Protein AF-0000000079732115 (afdb_homodimer)

Secondary structure (DSSP, 8-state):
----------HHHHHHHHHHHHT-HHHHHHHHHHHHHTS--HHHHHHHHT--HHHHHHHHHHHHHTTSEEE--SSSSP-EEE----EEEEETTEEEEE-HHHHHHHHHTTT-HHHHHHHHHHHHHHHHHHHHHHHHHHTTS--HHHHHHHHT--HHHHHHHHHHHHHHHHHH-GGGTT--THHHHHHHHHHHH--/----------HHHHHHHHHHHHT-HHHHHHHHHHHHHTS--HHHHHHHHT--HHHHHHHHHHHHHTTSEEE--SSSSP-EEE----EEEEETTEEEEE-HHHHHHHHHTTT-HHHHHHHHHHHHHHHHHHHHHHHHHHTTS--HHHHHHHHT--HHHHHHHHHHHHHHHHHH-THHHH--THHHHHHHHHHHH--

InterPro domains:
  IPR002831 Transcription regulator TrmB, N-terminal [PF01978] (28-83)
  IPR036388 Winged helix-like DNA-binding domain superfamily [G3DSA:1.10.10.10] (18-97)
  IPR036390 Winged helix DNA-binding domain superfamily [SSF46785] (26-79)
  IPR055860 Domain of unknown function DUF7437 [PF24218] (110-171)

Organism: NCBI:txid1457250

Radius of gyration: 24.88 Å; Cα contacts (8 Å, |Δi|>4): 516; chains: 2; bounding box: 66×74×78 Å

Nearest PDB structures (foldseek):
  6cda-assembly1_A-2  TM=8.695E-01  e=1.220E-01  Staphylococcus aureus
  1u2w-assembly1_B  TM=8.525E-01  e=1.831E-01  Staphylococcus aureus
  3f72-assembly1_B  TM=8.527E-01  e=1.926E-01  Staphylococcus aureus
  2qww-assembly1_B  TM=7.682E-01  e=9.957E-02  Listeria monocytogenes serotype 4b str. F2365
  6cdb-assembly1_A  TM=7.353E-01  e=1.740E-01  Staphylococcus aureus

Solvent-accessible surface area (backbone atoms only — not comparable to full-atom values): 20748 Å² total; per-residue (Å²): 132,78,77,70,61,81,70,78,63,48,30,62,45,49,50,44,39,50,43,51,30,76,74,26,71,67,48,19,37,51,45,40,50,26,53,73,60,63,41,38,35,50,64,56,47,12,64,74,66,73,46,55,54,67,58,41,44,54,53,50,52,50,32,35,76,52,59,50,28,40,74,76,45,93,51,85,78,51,24,28,36,50,48,87,51,56,39,37,31,30,31,83,92,42,69,46,73,47,43,58,46,59,39,38,47,57,40,45,21,77,83,29,68,69,51,34,50,49,34,73,74,50,32,70,54,38,47,52,51,47,46,56,50,17,51,34,33,53,40,68,77,42,52,36,63,58,49,8,62,76,66,70,46,57,48,66,57,32,41,51,50,35,53,56,39,35,53,41,42,36,70,73,36,62,68,54,57,74,56,39,61,51,66,66,57,52,53,55,54,55,59,57,65,75,98,133,80,77,70,60,82,69,78,62,48,29,62,46,48,50,44,38,50,42,50,31,76,75,28,70,68,48,19,36,49,44,39,49,26,53,73,58,61,42,39,34,52,63,57,48,12,64,74,67,72,46,54,52,66,59,41,42,54,52,48,51,50,33,35,76,52,58,50,28,40,73,77,46,93,52,88,77,50,24,30,36,50,50,87,50,56,38,37,31,30,32,84,92,40,70,45,74,46,41,59,46,59,40,39,47,58,39,44,22,78,81,31,66,69,50,34,51,49,34,72,75,47,32,71,53,38,48,52,51,46,46,54,50,16,53,35,34,54,42,68,76,41,50,34,63,58,48,9,60,74,66,70,47,55,48,66,58,31,41,51,50,35,55,57,39,36,53,40,43,36,70,76,36,61,69,55,56,72,56,40,62,51,64,65,57,53,54,55,54,55,61,57,63,75,96

Structure (mmCIF, N/CA/C/O backbone):
data_AF-0000000079732115-model_v1
#
loop_
_entity.id
_entity.type
_entity.pdbx_description
1 polymer 'DeoR family transcriptional regulator'
#
loop_
_atom_site.group_PDB
_atom_site.id
_atom_site.type_symbol
_atom_site.label_atom_id
_atom_site.label_alt_id
_atom_site.label_comp_id
_atom_site.label_asym_id
_atom_site.label_entity_id
_atom_site.label_seq_id
_atom_site.pdbx_PDB_ins_code
_atom_site.Cartn_x
_atom_site.Cartn_y
_atom_site.Cartn_z
_atom_site.occupancy
_atom_site.B_iso_or_equiv
_atom_site.auth_seq_id
_atom_site.auth_comp_id
_atom_site.auth_asym_id
_atom_site.auth_atom_id
_atom_site.pdbx_PDB_model_num
ATOM 1 N N . MET A 1 1 ? 34.438 -0.664 -3.229 1 20.03 1 MET A N 1
ATOM 2 C CA . MET A 1 1 ? 33.25 -1.383 -3.668 1 20.03 1 MET A CA 1
ATOM 3 C C . MET A 1 1 ? 32.094 -1.214 -2.664 1 20.03 1 MET A C 1
ATOM 5 O O . MET A 1 1 ? 32.188 -1.696 -1.533 1 20.03 1 MET A O 1
ATOM 9 N N . SER A 1 2 ? 31.562 -0.05 -2.473 1 24.62 2 SER A N 1
ATOM 10 C CA . SER A 1 2 ? 30.781 0.61 -1.434 1 24.62 2 SER A CA 1
ATOM 11 C C . SER A 1 2 ? 29.531 -0.202 -1.08 1 24.62 2 SER A C 1
ATOM 13 O O . SER A 1 2 ? 28.828 -0.673 -1.968 1 24.62 2 SER A O 1
ATOM 15 N N . ASP A 1 3 ? 29.641 -1.156 -0.103 1 26.61 3 ASP A N 1
ATOM 16 C CA . ASP A 1 3 ? 28.625 -1.979 0.543 1 26.61 3 ASP A CA 1
ATOM 17 C C . ASP A 1 3 ? 27.266 -1.271 0.552 1 26.61 3 ASP A C 1
ATOM 19 O O . ASP A 1 3 ? 27.078 -0.304 1.291 1 26.61 3 ASP A O 1
ATOM 23 N N . ILE A 1 4 ? 26.875 -0.851 -0.524 1 32.91 4 ILE A N 1
ATOM 24 C CA . ILE A 1 4 ? 25.547 -0.268 -0.583 1 32.91 4 ILE A CA 1
ATOM 25 C C . ILE A 1 4 ? 24.578 -1.082 0.287 1 32.91 4 ILE A C 1
ATOM 27 O O . ILE A 1 4 ? 24.281 -2.238 -0.022 1 32.91 4 ILE A O 1
ATOM 31 N N . ALA A 1 5 ? 24.812 -1.191 1.52 1 34.97 5 ALA A N 1
ATOM 32 C CA . ALA A 1 5 ? 23.938 -1.761 2.535 1 34.97 5 ALA A CA 1
ATOM 33 C C . ALA A 1 5 ? 22.484 -1.829 2.035 1 34.97 5 ALA A C 1
ATOM 35 O O . ALA A 1 5 ? 22 -0.89 1.403 1 34.97 5 ALA A O 1
ATOM 36 N N . ALA A 1 6 ? 22.031 -2.898 1.542 1 38.69 6 ALA A N 1
ATOM 37 C CA . ALA A 1 6 ? 20.625 -3.139 1.283 1 38.69 6 ALA A CA 1
ATOM 38 C C . ALA A 1 6 ? 19.75 -2.178 2.084 1 38.69 6 ALA A C 1
ATOM 40 O O . ALA A 1 6 ? 19.656 -2.281 3.311 1 38.69 6 ALA A O 1
ATOM 41 N N . ARG A 1 7 ? 19.953 -0.835 1.942 1 45.97 7 ARG A N 1
ATOM 42 C CA . ARG A 1 7 ? 19.203 0.283 2.5 1 45.97 7 ARG A CA 1
ATOM 43 C C . ARG A 1 7 ? 17.766 -0.122 2.807 1 45.97 7 ARG A C 1
ATOM 45 O O . ARG A 1 7 ? 16.984 -0.431 1.895 1 45.97 7 ARG A O 1
ATOM 52 N N . ARG A 1 8 ? 17.594 -0.866 3.951 1 60.78 8 ARG A N 1
ATOM 53 C CA . ARG A 1 8 ? 16.328 -1.287 4.531 1 60.78 8 ARG A CA 1
ATOM 54 C C . ARG A 1 8 ? 15.227 -0.268 4.242 1 60.78 8 ARG A C 1
ATOM 56 O O . ARG A 1 8 ? 15.328 0.896 4.633 1 60.78 8 ARG A O 1
ATOM 63 N N . SER A 1 9 ? 14.602 -0.502 3.102 1 85.38 9 SER A N 1
ATOM 64 C CA . SER A 1 9 ? 13.539 0.339 2.559 1 85.38 9 SER A CA 1
ATOM 65 C C . SER A 1 9 ? 12.445 0.58 3.592 1 85.38 9 SER A C 1
ATOM 67 O O . SER A 1 9 ? 12.133 -0.304 4.395 1 85.38 9 SER A O 1
ATOM 69 N N . HIS A 1 10 ? 12.25 1.808 3.834 1 95.69 10 HIS A N 1
ATOM 70 C CA . HIS A 1 10 ? 11.133 2.172 4.695 1 95.69 10 HIS A CA 1
ATOM 71 C C . HIS A 1 10 ? 9.883 1.374 4.344 1 95.69 10 HIS A C 1
ATOM 73 O O . HIS A 1 10 ? 9.602 1.141 3.166 1 95.69 10 HIS A O 1
ATOM 79 N N . PRO A 1 11 ? 9.156 0.911 5.383 1 98.31 11 PRO A N 1
ATOM 80 C CA . PRO A 1 11 ? 7.953 0.122 5.098 1 98.31 11 PRO A CA 1
ATOM 81 C C . PRO A 1 11 ? 7.02 0.808 4.102 1 98.31 11 PRO A C 1
ATOM 83 O O . PRO A 1 11 ? 6.383 0.138 3.285 1 98.31 11 PRO A O 1
ATOM 86 N N . LEU A 1 12 ? 6.938 2.086 4.16 1 98.69 12 LEU A N 1
ATOM 87 C CA . LEU A 1 12 ? 6.09 2.822 3.23 1 98.69 12 LEU A CA 1
ATOM 88 C C . LEU A 1 12 ? 6.555 2.623 1.792 1 98.69 12 LEU A C 1
ATOM 90 O O . LEU A 1 12 ? 5.73 2.492 0.882 1 98.69 12 LEU A O 1
ATOM 94 N N . ASP A 1 13 ? 7.844 2.611 1.607 1 98.12 13 ASP A N 1
ATOM 95 C CA . ASP A 1 13 ? 8.383 2.381 0.27 1 98.12 13 ASP A CA 1
ATOM 96 C C . ASP A 1 13 ? 8.023 0.983 -0.231 1 98.12 13 ASP A C 1
ATOM 98 O O . ASP A 1 13 ? 7.656 0.811 -1.396 1 98.12 13 ASP A O 1
ATOM 102 N N . ALA A 1 14 ? 8.172 0.066 0.66 1 98.25 14 ALA A N 1
ATOM 103 C CA . ALA A 1 14 ? 7.805 -1.304 0.306 1 98.25 14 ALA A CA 1
ATOM 104 C C . ALA A 1 14 ? 6.32 -1.401 -0.048 1 98.25 14 ALA A C 1
ATOM 106 O O . ALA A 1 14 ? 5.953 -2.047 -1.033 1 98.25 14 ALA A O 1
ATOM 107 N N . MET A 1 15 ? 5.512 -0.774 0.745 1 98.88 15 MET A N 1
ATOM 108 C CA . MET A 1 15 ? 4.07 -0.792 0.508 1 98.88 15 MET A CA 1
ATOM 109 C C . MET A 1 15 ? 3.736 -0.198 -0.856 1 98.88 15 MET A C 1
ATOM 111 O O . MET A 1 15 ? 2.941 -0.766 -1.608 1 98.88 15 MET A O 1
ATOM 115 N N . LEU A 1 16 ? 4.348 0.915 -1.142 1 98.75 16 LEU A N 1
ATOM 116 C CA . LEU A 1 16 ? 4.059 1.592 -2.4 1 98.75 16 LEU A CA 1
ATOM 117 C C . LEU A 1 16 ? 4.547 0.766 -3.586 1 98.75 16 LEU A C 1
ATOM 119 O O . LEU A 1 16 ? 3.865 0.672 -4.609 1 98.75 16 LEU A O 1
ATOM 123 N N . ALA A 1 17 ? 5.691 0.174 -3.451 1 98.62 17 ALA A N 1
ATOM 124 C CA . ALA A 1 17 ? 6.242 -0.656 -4.52 1 98.62 17 ALA A CA 1
ATOM 125 C C . ALA A 1 17 ? 5.367 -1.88 -4.77 1 98.62 17 ALA A C 1
ATOM 127 O O . ALA A 1 17 ? 5.066 -2.209 -5.922 1 98.62 17 ALA A O 1
ATOM 128 N N . ILE A 1 18 ? 4.973 -2.479 -3.742 1 98.88 18 ILE A N 1
ATOM 129 C CA . ILE A 1 18 ? 4.148 -3.676 -3.846 1 98.88 18 ILE A CA 1
ATOM 130 C C . ILE A 1 18 ? 2.787 -3.314 -4.441 1 98.88 18 ILE A C 1
ATOM 132 O O . ILE A 1 18 ? 2.268 -4.035 -5.297 1 98.88 18 ILE A O 1
ATOM 136 N N . SER A 1 19 ? 2.219 -2.207 -4 1 98.88 19 SER A N 1
ATOM 137 C CA . SER A 1 19 ? 0.95 -1.749 -4.559 1 98.88 19 SER A CA 1
ATOM 138 C C . SER A 1 19 ? 1.062 -1.5 -6.059 1 98.88 19 SER A C 1
ATOM 140 O O . SER A 1 19 ? 0.133 -1.793 -6.812 1 98.88 19 SER A O 1
ATOM 142 N N . ASP A 1 20 ? 2.191 -0.952 -6.395 1 98.56 20 ASP A N 1
ATOM 143 C CA . ASP A 1 20 ? 2.463 -0.683 -7.805 1 98.56 20 ASP A CA 1
ATOM 144 C C . ASP A 1 20 ? 2.465 -1.974 -8.617 1 98.56 20 ASP A C 1
ATOM 146 O O . ASP A 1 20 ? 1.876 -2.031 -9.703 1 98.56 20 ASP A O 1
ATOM 150 N N . VAL A 1 21 ? 3.039 -2.99 -8.094 1 98.88 21 VAL A N 1
ATOM 151 C CA . VAL A 1 21 ? 3.109 -4.277 -8.781 1 98.88 21 VAL A CA 1
ATOM 152 C C . VAL A 1 21 ? 1.721 -4.91 -8.836 1 98.88 21 VAL A C 1
ATOM 154 O O . VAL A 1 21 ? 1.269 -5.336 -9.898 1 98.88 21 VAL A O 1
ATOM 157 N N . VAL A 1 22 ? 0.973 -4.863 -7.738 1 98.88 22 VAL A N 1
ATOM 158 C CA . VAL A 1 22 ? -0.319 -5.531 -7.613 1 98.88 22 VAL A CA 1
ATOM 159 C C . VAL A 1 22 ? -1.309 -4.93 -8.609 1 98.88 22 VAL A C 1
ATOM 161 O O . VAL A 1 22 ? -2.156 -5.641 -9.156 1 98.88 22 VAL A O 1
ATOM 164 N N . THR A 1 23 ? -1.107 -3.641 -8.906 1 98.31 23 THR A N 1
ATOM 165 C CA . THR A 1 23 ? -2.107 -2.943 -9.703 1 98.31 23 THR A CA 1
ATOM 166 C C . THR A 1 23 ? -1.662 -2.848 -11.164 1 98.31 23 THR A C 1
ATOM 168 O O . THR A 1 23 ? -2.326 -2.203 -11.977 1 98.31 23 THR A O 1
ATOM 171 N N . ASN A 1 24 ? -0.497 -3.414 -11.477 1 98.62 24 ASN A N 1
ATOM 172 C CA . ASN A 1 24 ? 0.031 -3.365 -12.836 1 98.62 24 ASN A CA 1
ATOM 173 C C . ASN A 1 24 ? 0.341 -4.762 -13.375 1 98.62 24 ASN A C 1
ATOM 175 O O . ASN A 1 24 ? 1.339 -5.371 -12.984 1 98.62 24 ASN A O 1
ATOM 179 N N . GLN A 1 25 ? -0.375 -5.207 -14.375 1 97.75 25 GLN A N 1
ATOM 180 C CA . GLN A 1 25 ? -0.285 -6.562 -14.914 1 97.75 25 GLN A CA 1
ATOM 181 C C . GLN A 1 25 ? 1.094 -6.832 -15.508 1 97.75 25 GLN A C 1
ATOM 183 O O . GLN A 1 25 ? 1.617 -7.941 -15.406 1 97.75 25 GLN A O 1
ATOM 188 N N . ARG A 1 26 ? 1.618 -5.797 -16.078 1 98.38 26 ARG A N 1
ATOM 189 C CA . ARG A 1 26 ? 2.939 -5.969 -16.672 1 98.38 26 ARG A CA 1
ATOM 190 C C . ARG A 1 26 ? 3.986 -6.266 -15.602 1 98.38 26 ARG A C 1
ATOM 192 O O . ARG A 1 26 ? 4.824 -7.156 -15.781 1 98.38 26 ARG A O 1
ATOM 199 N N . TYR A 1 27 ? 3.861 -5.566 -14.484 1 98.88 27 TYR A N 1
ATOM 200 C CA . TYR A 1 27 ? 4.844 -5.738 -13.422 1 98.88 27 TYR A CA 1
ATOM 201 C C . TYR A 1 27 ? 4.688 -7.102 -12.75 1 98.88 27 TYR A C 1
ATOM 203 O O . TYR A 1 27 ? 5.68 -7.766 -12.445 1 98.88 27 TYR A O 1
ATOM 211 N N . VAL A 1 28 ? 3.453 -7.539 -12.5 1 98.62 28 VAL A N 1
ATOM 212 C CA . VAL A 1 28 ? 3.232 -8.828 -11.859 1 98.62 28 VAL A CA 1
ATOM 213 C C . VAL A 1 28 ? 3.777 -9.945 -12.75 1 98.62 28 VAL A C 1
ATOM 215 O O . VAL A 1 28 ? 4.391 -10.898 -12.25 1 98.62 28 VAL A O 1
ATOM 218 N N . ARG A 1 29 ? 3.629 -9.812 -14.039 1 98.62 29 ARG A N 1
ATOM 219 C CA . ARG A 1 29 ? 4.105 -10.828 -14.977 1 98.62 29 ARG A CA 1
ATOM 220 C C . ARG A 1 29 ? 5.629 -10.906 -14.969 1 98.62 29 ARG A C 1
ATOM 222 O O . ARG A 1 29 ? 6.203 -11.992 -14.961 1 98.62 29 ARG A O 1
ATOM 229 N N . ILE A 1 30 ? 6.203 -9.742 -15.031 1 98.94 30 ILE A N 1
ATOM 230 C CA . ILE A 1 30 ? 7.664 -9.703 -15.023 1 98.94 30 ILE A CA 1
ATOM 231 C C . ILE A 1 30 ? 8.188 -10.344 -13.734 1 98.94 30 ILE A C 1
ATOM 233 O O . ILE A 1 30 ? 9.094 -11.18 -13.781 1 98.94 30 ILE A O 1
ATOM 237 N N . TYR A 1 31 ? 7.637 -9.969 -12.633 1 98.88 31 TYR A N 1
ATOM 238 C CA . TYR A 1 31 ? 8.078 -10.539 -11.359 1 98.88 31 TYR A CA 1
ATOM 239 C C . TYR A 1 31 ? 7.973 -12.055 -11.375 1 98.88 31 TYR A C 1
ATOM 241 O O . TYR A 1 31 ? 8.922 -12.758 -11.008 1 98.88 31 TYR A O 1
ATOM 249 N N . ALA A 1 32 ? 6.793 -12.531 -11.766 1 98.75 32 ALA A N 1
ATOM 250 C CA . ALA A 1 32 ? 6.539 -13.977 -11.773 1 98.75 32 ALA A CA 1
ATOM 251 C C . ALA A 1 32 ? 7.516 -14.695 -12.695 1 98.75 32 ALA A C 1
ATOM 253 O O . ALA A 1 32 ? 8.008 -15.781 -12.359 1 98.75 32 ALA A O 1
ATOM 254 N N . ARG A 1 33 ? 7.82 -14.094 -13.867 1 98.62 33 ARG A N 1
ATOM 255 C CA . ARG A 1 33 ? 8.727 -14.734 -14.812 1 98.62 33 ARG A CA 1
ATOM 256 C C . ARG A 1 33 ? 10.156 -14.75 -14.281 1 98.62 33 ARG A C 1
ATOM 258 O O . ARG A 1 33 ? 10.875 -15.734 -14.445 1 98.62 33 ARG A O 1
ATOM 265 N N . VAL A 1 34 ? 10.523 -13.617 -13.688 1 98.88 34 VAL A N 1
ATOM 266 C CA . VAL A 1 34 ? 11.859 -13.555 -13.094 1 98.88 34 VAL A CA 1
ATOM 267 C C . VAL A 1 34 ? 11.992 -14.625 -12.008 1 98.88 34 VAL A C 1
ATOM 269 O O . VAL A 1 34 ? 13.023 -15.297 -11.914 1 98.88 34 VAL A O 1
ATOM 272 N N . LEU A 1 35 ? 10.953 -14.734 -11.188 1 98.31 35 LEU A N 1
ATOM 273 C CA . LEU A 1 35 ? 10.953 -15.742 -10.133 1 98.31 35 LEU A CA 1
ATOM 274 C C . LEU A 1 35 ? 11.102 -17.141 -10.719 1 98.31 35 LEU A C 1
ATOM 276 O O . LEU A 1 35 ? 11.875 -17.953 -10.211 1 98.31 35 LEU A O 1
ATOM 280 N N . ALA A 1 36 ? 10.461 -17.438 -11.758 1 97.5 36 ALA A N 1
ATOM 281 C CA . ALA A 1 36 ? 10.43 -18.766 -12.375 1 97.5 36 ALA A CA 1
ATOM 282 C C . ALA A 1 36 ? 11.75 -19.078 -13.07 1 97.5 36 ALA A C 1
ATOM 284 O O . ALA A 1 36 ? 12.227 -20.219 -13.023 1 97.5 36 ALA A O 1
ATOM 285 N N . LEU A 1 37 ? 12.344 -18.062 -13.758 1 97.88 37 LEU A N 1
ATOM 286 C CA . LEU A 1 37 ? 13.516 -18.297 -14.594 1 97.88 37 LEU A CA 1
ATOM 287 C C . LEU A 1 37 ? 14.797 -18.203 -13.766 1 97.88 37 LEU A C 1
ATOM 289 O O . LEU A 1 37 ? 15.859 -18.641 -14.211 1 97.88 37 LEU A O 1
ATOM 293 N N . ASP A 1 38 ? 14.688 -17.719 -12.656 1 97.56 38 ASP A N 1
ATOM 294 C CA . ASP A 1 38 ? 15.828 -17.594 -11.75 1 97.56 38 ASP A CA 1
ATOM 295 C C . ASP A 1 38 ? 16.953 -16.812 -12.398 1 97.56 38 ASP A C 1
ATOM 297 O O . ASP A 1 38 ? 17.953 -17.391 -12.844 1 97.56 38 ASP A O 1
ATOM 301 N N . THR A 1 39 ? 16.938 -15.547 -12.391 1 98.19 39 THR A N 1
ATOM 302 C CA . THR A 1 39 ? 17.922 -14.547 -12.773 1 98.19 39 THR A CA 1
ATOM 303 C C . THR A 1 39 ? 18 -14.414 -14.289 1 98.19 39 THR A C 1
ATOM 305 O O . THR A 1 39 ? 19.078 -14.523 -14.875 1 98.19 39 THR A O 1
ATOM 308 N N . PRO A 1 40 ? 16.922 -14.164 -14.93 1 98.75 40 PRO A N 1
ATOM 309 C CA . PRO A 1 40 ? 16.906 -13.953 -16.375 1 98.75 40 PRO A CA 1
ATOM 310 C C . PRO A 1 40 ? 17.516 -12.609 -16.781 1 98.75 40 PRO A C 1
ATOM 312 O O . PRO A 1 40 ? 17.672 -11.719 -15.93 1 98.75 40 PRO A O 1
ATOM 315 N N . THR A 1 41 ? 17.875 -12.531 -18.031 1 98.75 41 THR A N 1
ATOM 316 C CA . THR A 1 41 ? 18.25 -11.258 -18.625 1 98.75 41 THR A CA 1
ATOM 317 C C . THR A 1 41 ? 17.031 -10.547 -19.203 1 98.75 41 THR A C 1
ATOM 319 O O . THR A 1 41 ? 15.938 -11.117 -19.25 1 98.75 41 THR A O 1
ATOM 322 N N . VAL A 1 42 ? 17.234 -9.328 -19.609 1 98.69 42 VAL A N 1
ATOM 323 C CA . VAL A 1 42 ? 16.172 -8.555 -20.25 1 98.69 42 VAL A CA 1
ATOM 324 C C . VAL A 1 42 ? 15.758 -9.234 -21.547 1 98.69 42 VAL A C 1
ATOM 326 O O . VAL A 1 42 ? 14.57 -9.289 -21.875 1 98.69 42 VAL A O 1
ATOM 329 N N . GLU A 1 43 ? 16.719 -9.773 -22.234 1 98.5 43 GLU A N 1
ATOM 330 C CA . GLU A 1 43 ? 16.438 -10.43 -23.516 1 98.5 43 GLU A CA 1
ATOM 331 C C . GLU A 1 43 ? 15.57 -11.672 -23.312 1 98.5 43 GLU A C 1
ATOM 333 O O . GLU A 1 43 ? 14.609 -11.898 -24.062 1 98.5 43 GLU A O 1
ATOM 338 N N . GLU A 1 44 ? 15.922 -12.438 -22.375 1 98.69 44 GLU A N 1
ATOM 339 C CA . GLU A 1 44 ? 15.156 -13.648 -22.078 1 98.69 44 GLU A CA 1
ATOM 340 C C . GLU A 1 44 ? 13.727 -13.305 -21.672 1 98.69 44 GLU A C 1
ATOM 342 O O . GLU A 1 44 ? 12.781 -13.969 -22.094 1 98.69 44 GLU A O 1
ATOM 347 N N . LEU A 1 45 ? 13.586 -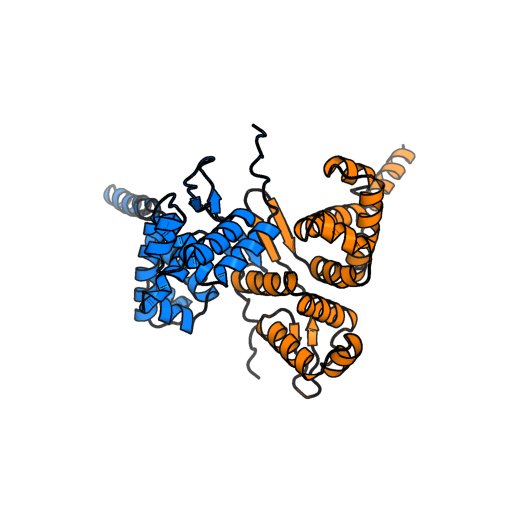12.234 -20.875 1 98.81 45 LEU A N 1
ATOM 348 C CA . LEU A 1 45 ? 12.266 -11.797 -20.453 1 98.81 45 LEU A CA 1
ATOM 349 C C . LEU A 1 45 ? 11.453 -11.297 -21.641 1 98.81 45 LEU A C 1
ATOM 351 O O . LEU A 1 45 ? 10.258 -11.57 -21.75 1 98.81 45 LEU A O 1
ATOM 355 N N . SER A 1 46 ? 12.141 -10.555 -22.5 1 98.81 46 SER A N 1
ATOM 356 C CA . SER A 1 46 ? 11.492 -10.039 -23.703 1 98.81 46 SER A CA 1
ATOM 357 C C . SER A 1 46 ? 10.914 -11.18 -24.547 1 98.81 46 SER A C 1
ATOM 359 O O . SER A 1 46 ? 9.773 -11.102 -25 1 98.81 46 SER A O 1
ATOM 361 N N . GLU A 1 47 ? 11.656 -12.18 -24.734 1 98.31 47 GLU A N 1
ATOM 362 C CA . GLU A 1 47 ? 11.227 -13.336 -25.5 1 98.31 47 GLU A CA 1
ATOM 363 C C . GLU A 1 47 ? 10.078 -14.07 -24.812 1 98.31 47 GLU A C 1
ATOM 365 O O . GLU A 1 47 ? 9.078 -14.406 -25.438 1 98.31 47 GLU A O 1
ATOM 370 N N . GLU A 1 48 ? 10.227 -14.258 -23.484 1 97.19 48 GLU A N 1
ATOM 371 C CA . GLU A 1 48 ? 9.258 -15.023 -22.703 1 97.19 48 GLU A CA 1
ATOM 372 C C . GLU A 1 48 ? 7.914 -14.297 -22.625 1 97.19 48 GLU A C 1
ATOM 374 O O . GLU A 1 48 ? 6.859 -14.938 -22.594 1 97.19 48 GLU A O 1
ATOM 379 N N . LEU A 1 49 ? 7.91 -12.977 -22.562 1 98.12 49 LEU A N 1
ATOM 380 C CA . LEU A 1 49 ? 6.695 -12.188 -22.359 1 98.12 49 LEU A CA 1
ATOM 381 C C . LEU A 1 49 ? 6.203 -11.594 -23.672 1 98.12 49 LEU A C 1
ATOM 383 O O . LEU A 1 49 ? 5.199 -10.875 -23.688 1 98.12 49 LEU A O 1
ATOM 387 N N . ASP A 1 50 ? 6.91 -11.906 -24.766 1 97 50 ASP A N 1
ATOM 388 C CA . ASP A 1 50 ? 6.559 -11.414 -26.094 1 97 50 ASP A CA 1
ATOM 389 C C . ASP A 1 50 ? 6.355 -9.898 -26.078 1 97 50 ASP A C 1
ATOM 391 O O . ASP A 1 50 ? 5.297 -9.406 -26.469 1 97 50 ASP A O 1
ATOM 395 N N . SER A 1 51 ? 7.277 -9.188 -25.5 1 97.94 51 SER A N 1
ATOM 396 C CA . SER A 1 51 ? 7.324 -7.734 -25.406 1 97.94 51 SER A CA 1
ATOM 397 C C . SER A 1 51 ? 8.664 -7.188 -25.875 1 97.94 51 SER A C 1
ATOM 399 O O . SER A 1 51 ? 9.656 -7.922 -25.938 1 97.94 51 SER A O 1
ATOM 401 N N . SER A 1 52 ? 8.758 -5.965 -26.328 1 98.38 52 SER A N 1
ATOM 402 C CA . SER A 1 52 ? 10 -5.371 -26.812 1 98.38 52 SER A CA 1
ATOM 403 C C . SER A 1 52 ? 11.047 -5.309 -25.719 1 98.38 52 SER A C 1
ATOM 405 O O . SER A 1 52 ? 10.719 -5.117 -24.547 1 98.38 52 SER A O 1
ATOM 407 N N . THR A 1 53 ? 12.242 -5.445 -26.094 1 98.38 53 THR A N 1
ATOM 408 C CA . THR A 1 53 ? 13.359 -5.352 -25.156 1 98.38 53 THR A CA 1
ATOM 409 C C . THR A 1 53 ? 13.367 -3.996 -24.453 1 98.38 53 THR A C 1
ATOM 411 O O . THR A 1 53 ? 13.688 -3.908 -23.266 1 98.38 53 THR A O 1
ATOM 414 N N . THR A 1 54 ? 12.961 -2.996 -25.172 1 98.56 54 THR A N 1
ATOM 415 C CA . THR A 1 54 ? 12.922 -1.649 -24.609 1 98.56 54 THR A CA 1
ATOM 416 C C . THR A 1 54 ? 11.898 -1.56 -23.484 1 98.56 54 THR A C 1
ATOM 418 O O . THR A 1 54 ? 12.195 -1.026 -22.406 1 98.56 54 THR A O 1
ATOM 421 N N . THR A 1 55 ? 10.664 -2.078 -23.719 1 98.44 55 THR A N 1
ATOM 422 C CA . THR A 1 55 ? 9.602 -2.074 -22.719 1 98.44 55 THR A CA 1
ATOM 423 C C . THR A 1 55 ? 10.023 -2.863 -21.484 1 98.44 55 THR A C 1
ATOM 425 O O . THR A 1 55 ? 9.859 -2.393 -20.359 1 98.44 55 THR A O 1
ATOM 428 N N . ILE A 1 56 ? 10.562 -4.039 -21.766 1 98.88 56 ILE A N 1
ATOM 429 C CA . ILE A 1 56 ? 11 -4.895 -20.672 1 98.88 56 ILE A CA 1
ATOM 430 C C . ILE A 1 56 ? 12.109 -4.199 -19.891 1 98.88 56 ILE A C 1
ATOM 432 O O . ILE A 1 56 ? 12.148 -4.258 -18.656 1 98.88 56 ILE A O 1
ATOM 436 N N . TYR A 1 57 ? 13.008 -3.561 -20.562 1 98.75 57 TYR A N 1
ATOM 437 C CA . TYR A 1 57 ? 14.109 -2.857 -19.906 1 98.75 57 TYR A CA 1
ATOM 438 C C . TYR A 1 57 ? 13.578 -1.772 -18.969 1 98.75 57 TYR A C 1
ATOM 440 O O . TYR A 1 57 ? 14.031 -1.657 -17.828 1 98.75 57 TYR A O 1
ATOM 448 N N . GLU A 1 58 ? 12.648 -1.025 -19.453 1 98.81 58 GLU A N 1
ATOM 449 C CA . GLU A 1 58 ? 12.078 0.056 -18.656 1 98.81 58 GLU A CA 1
ATOM 450 C C . GLU A 1 58 ? 11.352 -0.487 -17.422 1 98.81 58 GLU A C 1
ATOM 452 O O . GLU A 1 58 ? 11.492 0.056 -16.328 1 98.81 58 GLU A O 1
ATOM 457 N N . ASP A 1 59 ? 10.547 -1.531 -17.625 1 98.88 59 ASP A N 1
ATOM 458 C CA . ASP A 1 59 ? 9.805 -2.125 -16.516 1 98.88 59 ASP A CA 1
ATOM 459 C C . ASP A 1 59 ? 10.758 -2.73 -15.484 1 98.88 59 ASP A C 1
ATOM 461 O O . ASP A 1 59 ? 10.562 -2.559 -14.281 1 98.88 59 ASP A O 1
ATOM 465 N N . VAL A 1 60 ? 11.758 -3.418 -15.992 1 98.88 60 VAL A N 1
ATOM 466 C CA . VAL A 1 60 ? 12.734 -4.039 -15.102 1 98.88 60 VAL A CA 1
ATOM 467 C C . VAL A 1 60 ? 13.484 -2.961 -14.32 1 98.88 60 VAL A C 1
ATOM 469 O O . VAL A 1 60 ? 13.703 -3.1 -13.117 1 98.88 60 VAL A O 1
ATOM 472 N N . LYS A 1 61 ? 13.922 -1.928 -14.992 1 98.69 61 LYS A N 1
ATOM 473 C CA . LYS A 1 61 ? 14.586 -0.808 -14.336 1 98.69 61 LYS A CA 1
ATOM 474 C C . LYS A 1 61 ? 13.719 -0.242 -13.211 1 98.69 61 LYS A C 1
ATOM 476 O O . LYS A 1 61 ? 14.211 -0.01 -12.102 1 98.69 61 LYS A O 1
ATOM 481 N N . HIS A 1 62 ? 12.461 -0.062 -13.492 1 98.69 62 HIS A N 1
ATOM 482 C CA . HIS A 1 62 ? 11.523 0.445 -12.492 1 98.69 62 HIS A CA 1
ATOM 483 C C . HIS A 1 62 ? 11.43 -0.494 -11.297 1 98.69 62 HIS A C 1
ATOM 485 O O . HIS A 1 62 ? 11.445 -0.045 -10.148 1 98.69 62 HIS A O 1
ATOM 491 N N . LEU A 1 63 ? 11.312 -1.794 -11.555 1 98.88 63 LEU A N 1
ATOM 492 C CA . LEU A 1 63 ? 11.148 -2.793 -10.508 1 98.88 63 LEU A CA 1
ATOM 493 C C . LEU A 1 63 ? 12.43 -2.922 -9.68 1 98.88 63 LEU A C 1
ATOM 495 O O . LEU A 1 63 ? 12.375 -3.213 -8.484 1 98.88 63 LEU A O 1
ATOM 499 N N . VAL A 1 64 ? 13.578 -2.656 -10.297 1 98.56 64 VAL A N 1
ATOM 500 C CA . VAL A 1 64 ? 14.844 -2.648 -9.562 1 98.56 64 VAL A CA 1
ATOM 501 C C . VAL A 1 64 ? 14.914 -1.415 -8.672 1 98.56 64 VAL A C 1
ATOM 503 O O . VAL A 1 64 ? 15.25 -1.519 -7.488 1 98.56 64 VAL A O 1
ATOM 506 N N . GLU A 1 65 ? 14.562 -0.262 -9.258 1 97.62 65 GLU A N 1
ATOM 507 C CA . GLU A 1 65 ? 14.609 0.989 -8.508 1 97.62 65 GLU A CA 1
ATOM 508 C C . GLU A 1 65 ? 13.656 0.958 -7.316 1 97.62 65 GLU A C 1
ATOM 510 O O . GLU A 1 65 ? 13.93 1.559 -6.273 1 97.62 65 GLU A O 1
ATOM 515 N N . SER A 1 66 ? 12.586 0.17 -7.453 1 97.12 66 SER A N 1
ATOM 516 C CA . SER A 1 66 ? 11.594 0.108 -6.383 1 97.12 66 SER A CA 1
ATOM 517 C C . SER A 1 66 ? 11.906 -1.016 -5.402 1 97.12 66 SER A C 1
ATOM 519 O O . SER A 1 66 ? 11.203 -1.191 -4.406 1 97.12 66 SER A O 1
ATOM 521 N N . GLY A 1 67 ? 12.852 -1.82 -5.668 1 97.06 67 GLY A N 1
ATOM 522 C CA . GLY A 1 67 ? 13.305 -2.848 -4.742 1 97.06 67 GLY A CA 1
ATOM 523 C C . GLY A 1 67 ? 12.562 -4.164 -4.906 1 97.06 67 GLY A C 1
ATOM 524 O O . GLY A 1 67 ? 12.664 -5.043 -4.051 1 97.06 67 GLY A O 1
ATOM 525 N N . ILE A 1 68 ? 11.82 -4.34 -5.945 1 98.69 68 ILE A N 1
ATOM 526 C CA . ILE A 1 68 ? 11.039 -5.543 -6.215 1 98.69 68 ILE A CA 1
ATOM 527 C C . ILE A 1 68 ? 11.922 -6.59 -6.887 1 98.69 68 ILE A C 1
ATOM 529 O O . ILE A 1 68 ? 11.766 -7.789 -6.66 1 98.69 68 ILE A O 1
ATOM 533 N N . LEU A 1 69 ? 12.773 -6.098 -7.738 1 98.81 69 LEU A N 1
ATOM 534 C CA . LEU A 1 69 ? 13.82 -6.914 -8.344 1 98.81 69 LEU A CA 1
ATOM 535 C C . LEU A 1 69 ? 15.203 -6.414 -7.941 1 98.81 69 LEU A C 1
ATOM 537 O O . LEU A 1 69 ? 15.344 -5.289 -7.457 1 98.81 69 LEU A O 1
ATOM 541 N N . ALA A 1 70 ? 16.203 -7.23 -8.07 1 98.44 70 ALA A N 1
ATOM 542 C CA . ALA A 1 70 ? 17.609 -6.859 -7.84 1 98.44 70 ALA A CA 1
ATOM 543 C C . ALA A 1 70 ? 18.484 -7.309 -8.992 1 98.44 70 ALA A C 1
ATOM 545 O O . ALA A 1 70 ? 18.312 -8.414 -9.523 1 98.44 70 ALA A O 1
ATOM 546 N N . ARG A 1 71 ? 19.312 -6.434 -9.422 1 98.44 71 ARG A N 1
ATOM 547 C CA . ARG A 1 71 ? 20.344 -6.828 -10.375 1 98.44 71 ARG A CA 1
ATOM 548 C C . ARG A 1 71 ? 21.438 -7.633 -9.688 1 98.44 71 ARG A C 1
ATOM 550 O O . ARG A 1 71 ? 22.016 -7.18 -8.695 1 98.44 71 ARG A O 1
ATOM 557 N N . VAL A 1 72 ? 21.812 -8.711 -10.18 1 97.88 72 VAL A N 1
ATOM 558 C CA . VAL A 1 72 ? 22.719 -9.578 -9.438 1 97.88 72 VAL A CA 1
ATOM 559 C C . VAL A 1 72 ? 24.062 -9.648 -10.148 1 97.88 72 VAL A C 1
ATOM 561 O O . VAL A 1 72 ? 25.016 -10.234 -9.625 1 97.88 72 VAL A O 1
ATOM 564 N N . THR A 1 73 ? 24.219 -9.148 -11.383 1 96.06 73 THR A N 1
ATOM 565 C CA . THR A 1 73 ? 25.5 -9.086 -12.078 1 96.06 73 THR A CA 1
ATOM 566 C C . THR A 1 73 ? 25.938 -7.633 -12.289 1 96.06 73 THR A C 1
ATOM 568 O O . THR A 1 73 ? 25.094 -6.77 -12.562 1 96.06 73 THR A O 1
ATOM 571 N N . ASP A 1 74 ? 27.188 -7.457 -12.234 1 92.25 74 ASP A N 1
ATOM 572 C CA . ASP A 1 74 ? 27.734 -6.113 -12.406 1 92.25 74 ASP A CA 1
ATOM 573 C C . ASP A 1 74 ? 28.109 -5.859 -13.859 1 92.25 74 ASP A C 1
ATOM 575 O O . ASP A 1 74 ? 28.25 -4.707 -14.281 1 92.25 74 ASP A O 1
ATOM 579 N N . THR A 1 75 ? 28.328 -6.941 -14.562 1 92.88 75 THR A N 1
ATOM 580 C CA . THR A 1 75 ? 28.719 -6.793 -15.961 1 92.88 75 THR A CA 1
ATOM 581 C C . THR A 1 75 ? 27.625 -7.344 -16.891 1 92.88 75 THR A C 1
ATOM 583 O O . THR A 1 75 ? 26.75 -8.094 -16.453 1 92.88 75 THR A O 1
ATOM 586 N N . GLN A 1 76 ? 27.688 -6.871 -18.094 1 91.88 76 GLN A N 1
ATOM 587 C CA . GLN A 1 76 ? 26.703 -7.328 -19.078 1 91.88 76 GLN A CA 1
ATOM 588 C C . GLN A 1 76 ? 26.922 -8.797 -19.438 1 91.88 76 GLN A C 1
ATOM 590 O O . GLN A 1 76 ? 28.062 -9.266 -19.453 1 91.88 76 GLN A O 1
ATOM 595 N N . PRO A 1 77 ? 25.938 -9.531 -19.766 1 94.69 77 PRO A N 1
ATOM 596 C CA . PRO A 1 77 ? 24.531 -9.133 -19.656 1 94.69 77 PRO A CA 1
ATOM 597 C C . PRO A 1 77 ? 24.016 -9.094 -18.219 1 94.69 77 PRO A C 1
ATOM 599 O O . PRO A 1 77 ? 24.344 -9.984 -17.438 1 94.69 77 PRO A O 1
ATOM 602 N N . HIS A 1 78 ? 23.266 -8.102 -17.875 1 97.56 78 HIS A N 1
ATOM 603 C CA . HIS A 1 78 ? 22.719 -7.965 -16.531 1 97.56 78 HIS A CA 1
ATOM 604 C C . HIS A 1 78 ? 21.641 -9.008 -16.25 1 97.56 78 HIS A C 1
ATOM 606 O O . HIS A 1 78 ? 20.828 -9.312 -17.141 1 97.56 78 HIS A O 1
ATOM 612 N N . ARG A 1 79 ? 21.641 -9.555 -15.117 1 98.69 79 ARG A N 1
ATOM 613 C CA . ARG A 1 79 ? 20.672 -10.555 -14.672 1 98.69 79 ARG A CA 1
ATOM 614 C C . ARG A 1 79 ? 19.906 -10.062 -13.445 1 98.69 79 ARG A C 1
ATOM 616 O O . ARG A 1 79 ? 20.438 -9.273 -12.656 1 98.69 79 ARG A O 1
ATOM 623 N N . TYR A 1 80 ? 18.719 -10.539 -13.328 1 98.75 80 TYR A N 1
ATOM 624 C CA . TYR A 1 80 ? 17.844 -9.984 -12.312 1 98.75 80 TYR A CA 1
ATOM 625 C C . TYR A 1 80 ? 17.188 -11.094 -11.492 1 98.75 80 TYR A C 1
ATOM 627 O O . TYR A 1 80 ? 16.828 -12.141 -12.023 1 98.75 80 TYR A O 1
ATOM 635 N N . GLN A 1 81 ? 17.078 -10.852 -10.203 1 98.75 81 GLN A N 1
ATOM 636 C CA . GLN A 1 81 ? 16.469 -11.766 -9.25 1 98.75 81 GLN A CA 1
ATOM 637 C C . GLN A 1 81 ? 15.242 -11.141 -8.594 1 98.75 81 GLN A C 1
ATOM 639 O O . GLN A 1 81 ? 15.258 -9.961 -8.242 1 98.75 81 GLN A O 1
ATOM 644 N N . ALA A 1 82 ? 14.211 -11.945 -8.516 1 98.69 82 ALA A N 1
ATOM 645 C CA . ALA A 1 82 ? 13.016 -11.477 -7.809 1 98.69 82 ALA A CA 1
ATOM 646 C C . ALA A 1 82 ? 13.25 -11.438 -6.301 1 98.69 82 ALA A C 1
ATOM 648 O O . ALA A 1 82 ? 13.727 -12.422 -5.715 1 98.69 82 ALA A O 1
ATOM 649 N N . GLN A 1 83 ? 13.016 -10.266 -5.734 1 97.88 83 GLN A N 1
ATOM 650 C CA . GLN A 1 83 ? 13.133 -10.172 -4.281 1 97.88 83 GLN A CA 1
ATOM 651 C C . GLN A 1 83 ? 11.961 -10.859 -3.592 1 97.88 83 GLN A C 1
ATOM 653 O O . GLN A 1 83 ? 10.828 -10.812 -4.078 1 97.88 83 GLN A O 1
ATOM 658 N N . GLN A 1 84 ? 12.297 -11.523 -2.426 1 96.62 84 GLN A N 1
ATOM 659 C CA . GLN A 1 84 ? 11.258 -12.188 -1.644 1 96.62 84 GLN A CA 1
ATOM 660 C C . GLN A 1 84 ? 10.398 -11.18 -0.897 1 96.62 84 GLN A C 1
ATOM 662 O O . GLN A 1 84 ? 10.719 -10.789 0.227 1 96.62 84 GLN A O 1
ATOM 667 N N . VAL A 1 85 ? 9.336 -10.836 -1.473 1 96.62 85 VAL A N 1
ATOM 668 C CA . VAL A 1 85 ? 8.398 -9.875 -0.895 1 96.62 85 VAL A CA 1
ATOM 669 C C . VAL A 1 85 ? 7.828 -10.43 0.408 1 96.62 85 VAL A C 1
ATOM 671 O O . VAL A 1 85 ? 7.406 -11.586 0.466 1 96.62 85 VAL A O 1
ATOM 674 N N . ASP A 1 86 ? 7.855 -9.672 1.39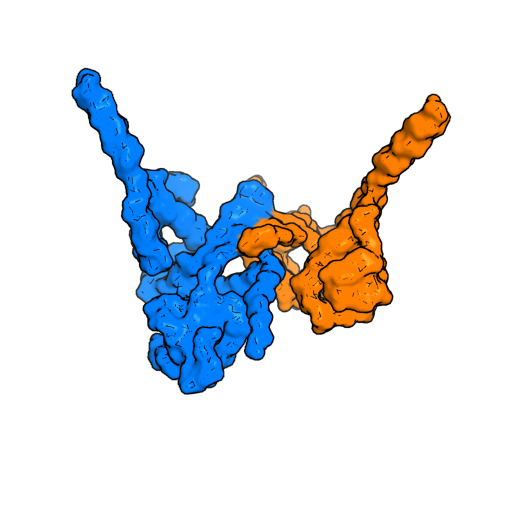3 1 97.69 86 ASP A N 1
ATOM 675 C CA . ASP A 1 86 ? 7.277 -9.977 2.697 1 97.69 86 ASP A CA 1
ATOM 676 C C . ASP A 1 86 ? 6.801 -8.703 3.4 1 97.69 86 ASP A C 1
ATOM 678 O O . ASP A 1 86 ? 7.602 -7.988 4.004 1 97.69 86 ASP A O 1
ATOM 682 N N . LEU A 1 87 ? 5.551 -8.422 3.279 1 98.75 87 LEU A N 1
ATOM 683 C CA . LEU A 1 87 ? 4.945 -7.223 3.852 1 98.75 87 LEU A CA 1
ATOM 684 C C . LEU A 1 87 ? 3.695 -7.574 4.648 1 98.75 87 LEU A C 1
ATOM 686 O O . LEU A 1 87 ? 2.797 -8.242 4.137 1 98.75 87 LEU A O 1
ATOM 690 N N . ARG A 1 88 ? 3.643 -7.18 5.879 1 98.81 88 ARG A N 1
ATOM 691 C CA . ARG A 1 88 ? 2.439 -7.336 6.688 1 98.81 88 ARG A CA 1
ATOM 692 C C . ARG A 1 88 ? 1.663 -6.027 6.777 1 98.81 88 ARG A C 1
ATOM 694 O O . ARG A 1 88 ? 2.244 -4.973 7.043 1 98.81 88 ARG A O 1
ATOM 701 N N . VAL A 1 89 ? 0.428 -6.102 6.504 1 98.81 89 VAL A N 1
ATOM 702 C CA . VAL A 1 89 ? -0.439 -4.934 6.578 1 98.81 89 VAL A CA 1
ATOM 703 C C . VAL A 1 89 ? -1.576 -5.195 7.562 1 98.81 89 VAL A C 1
ATOM 705 O O . VAL A 1 89 ? -2.178 -6.27 7.555 1 98.81 89 VAL A O 1
ATOM 708 N N . GLN A 1 90 ? -1.801 -4.281 8.391 1 98.69 90 GLN A N 1
ATOM 709 C CA . GLN A 1 90 ? -2.855 -4.402 9.391 1 98.69 90 GLN A CA 1
ATOM 710 C C . GLN A 1 90 ? -3.814 -3.217 9.32 1 98.69 90 GLN A C 1
ATOM 712 O O . GLN A 1 90 ? -3.389 -2.062 9.398 1 98.69 90 GLN A O 1
ATOM 717 N N . ALA A 1 91 ? -5 -3.428 9.117 1 97.5 91 ALA A N 1
ATOM 718 C CA . ALA A 1 91 ? -6.109 -2.477 9.188 1 97.5 91 ALA A CA 1
ATOM 719 C C . ALA A 1 91 ? -7.152 -2.926 10.203 1 97.5 91 ALA A C 1
ATOM 721 O O . ALA A 1 91 ? -7.793 -3.963 10.031 1 97.5 91 ALA A O 1
ATOM 722 N N . GLY A 1 92 ? -7.32 -2.107 11.25 1 95.19 92 GLY A N 1
ATOM 723 C CA . GLY A 1 92 ? -8.148 -2.584 12.344 1 95.19 92 GLY A CA 1
ATOM 724 C C . GLY A 1 92 ? -7.629 -3.863 12.977 1 95.19 92 GLY A C 1
ATOM 725 O O . GLY A 1 92 ? -6.453 -3.947 13.344 1 95.19 92 GLY A O 1
ATOM 726 N N . ASP A 1 93 ? -8.477 -4.836 13.062 1 95.06 93 ASP A N 1
ATOM 727 C CA . ASP A 1 93 ? -8.109 -6.09 13.711 1 95.06 93 ASP A CA 1
ATOM 728 C C . ASP A 1 93 ? -7.645 -7.125 12.695 1 95.06 93 ASP A C 1
ATOM 730 O O . ASP A 1 93 ? -7.223 -8.227 13.062 1 95.06 93 ASP A O 1
ATOM 734 N N . GLU A 1 94 ? -7.637 -6.754 11.492 1 96.94 94 GLU A N 1
ATOM 735 C CA . GLU A 1 94 ? -7.281 -7.711 10.445 1 96.94 94 GLU A CA 1
ATOM 736 C C . GLU A 1 94 ? -5.855 -7.484 9.953 1 96.94 94 GLU A C 1
ATOM 738 O O . GLU A 1 94 ? -5.398 -6.344 9.859 1 96.94 94 GLU A O 1
ATOM 743 N N . THR A 1 95 ? -5.16 -8.523 9.766 1 97.94 95 THR A N 1
ATOM 744 C CA . THR A 1 95 ? -3.799 -8.484 9.25 1 97.94 95 THR A CA 1
ATOM 745 C C . THR A 1 95 ? -3.656 -9.383 8.023 1 97.94 95 THR A C 1
ATOM 747 O O . THR A 1 95 ? -4.281 -10.445 7.953 1 97.94 95 THR A O 1
ATOM 750 N N . TYR A 1 96 ? -2.9 -9.023 7.117 1 98.62 96 TYR A N 1
ATOM 751 C CA . TYR A 1 96 ? -2.602 -9.828 5.941 1 98.62 96 TYR A CA 1
ATOM 752 C C . TYR A 1 96 ? -1.12 -9.742 5.586 1 98.62 96 TYR A C 1
ATOM 754 O O . TYR A 1 96 ? -0.541 -8.656 5.555 1 98.62 96 TYR A O 1
ATOM 762 N N . ARG A 1 97 ? -0.546 -10.852 5.359 1 98.56 97 ARG A N 1
ATOM 763 C CA . ARG A 1 97 ? 0.85 -10.914 4.941 1 98.56 97 ARG A CA 1
ATOM 764 C C . ARG A 1 97 ? 0.962 -11.117 3.434 1 98.56 97 ARG A C 1
ATOM 766 O O . ARG A 1 97 ? 0.474 -12.117 2.896 1 98.56 97 ARG A O 1
ATOM 773 N N . ILE A 1 98 ? 1.592 -10.258 2.793 1 98.75 98 ILE A N 1
ATOM 774 C CA . ILE A 1 98 ? 1.804 -10.328 1.353 1 98.75 98 ILE A CA 1
ATOM 775 C C . ILE A 1 98 ? 3.102 -11.078 1.061 1 98.75 98 ILE A C 1
ATOM 777 O O . ILE A 1 98 ? 4.16 -10.727 1.581 1 98.75 98 ILE A O 1
ATOM 781 N N . THR A 1 99 ? 3.047 -12.07 0.302 1 98.19 99 THR A N 1
ATOM 782 C CA . THR A 1 99 ? 4.176 -12.875 -0.155 1 98.19 99 THR A CA 1
ATOM 783 C C . THR A 1 99 ? 4.191 -12.969 -1.679 1 98.19 99 THR A C 1
ATOM 785 O O . THR A 1 99 ? 3.258 -12.516 -2.342 1 98.19 99 THR A O 1
ATOM 788 N N . PRO A 1 100 ? 5.184 -13.539 -2.258 1 98.56 100 PRO A N 1
ATOM 789 C CA . PRO A 1 100 ? 5.242 -13.664 -3.715 1 98.56 100 PRO A CA 1
ATOM 790 C C . PRO A 1 100 ? 4.055 -14.43 -4.293 1 98.56 100 PRO A C 1
ATOM 792 O O . PRO A 1 100 ? 3.715 -14.25 -5.465 1 98.56 100 PRO A O 1
ATOM 795 N N . ALA A 1 101 ? 3.398 -15.18 -3.453 1 98.56 101 ALA A N 1
ATOM 796 C CA . ALA A 1 101 ? 2.283 -16 -3.914 1 98.56 101 ALA A CA 1
ATOM 797 C 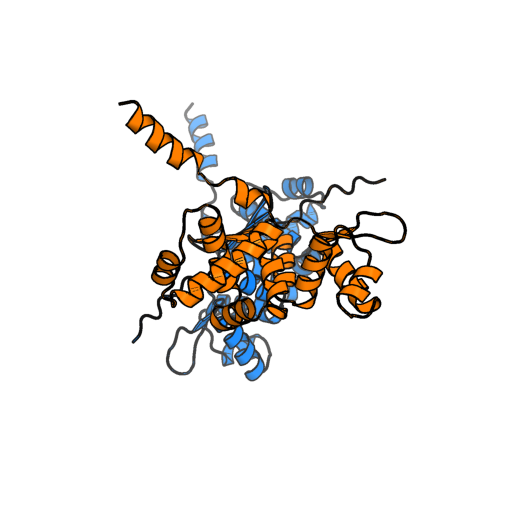C . ALA A 1 101 ? 1.179 -15.141 -4.52 1 98.56 101 ALA A C 1
ATOM 799 O O . ALA A 1 101 ? 0.524 -15.547 -5.48 1 98.56 101 ALA A O 1
ATOM 800 N N . LEU A 1 102 ? 0.975 -13.984 -3.953 1 98.88 102 LEU A N 1
ATOM 801 C CA . LEU A 1 102 ? -0.05 -13.086 -4.484 1 98.88 102 LEU A CA 1
ATOM 802 C C . LEU A 1 102 ? 0.293 -12.656 -5.902 1 98.88 102 LEU A C 1
ATOM 804 O O . LEU A 1 102 ? -0.57 -12.656 -6.785 1 98.88 102 LEU A O 1
ATOM 808 N N . PHE A 1 103 ? 1.572 -12.297 -6.125 1 98.88 103 PHE A N 1
ATOM 809 C CA . PHE A 1 103 ? 2.014 -11.859 -7.445 1 98.88 103 PHE A CA 1
ATOM 810 C C . PHE A 1 103 ? 1.885 -12.992 -8.461 1 98.88 103 PHE A C 1
ATOM 812 O O . PHE A 1 103 ? 1.39 -12.781 -9.57 1 98.88 103 PHE A O 1
ATOM 819 N N . VAL A 1 104 ? 2.301 -14.172 -8.047 1 98.75 104 VAL A N 1
ATOM 820 C CA . VAL A 1 104 ? 2.281 -15.32 -8.938 1 98.75 104 VAL A CA 1
ATOM 821 C C . VAL A 1 104 ? 0.838 -15.68 -9.281 1 98.75 104 VAL A C 1
ATOM 823 O O . VAL A 1 104 ? 0.528 -15.984 -10.438 1 98.75 104 VAL A O 1
ATOM 826 N N . ALA A 1 105 ? -0.034 -15.617 -8.266 1 98.88 105 ALA A N 1
ATOM 827 C CA . ALA A 1 105 ? -1.446 -15.891 -8.516 1 98.88 105 ALA A CA 1
ATOM 828 C C . ALA A 1 105 ? -2.033 -14.891 -9.508 1 98.88 105 ALA A C 1
ATOM 830 O O . ALA A 1 105 ? -2.768 -15.273 -10.422 1 98.88 105 ALA A O 1
ATOM 831 N N . LEU A 1 106 ? -1.72 -13.633 -9.367 1 98.94 106 LEU A N 1
ATOM 832 C CA . LEU A 1 106 ? -2.197 -12.594 -10.273 1 98.94 106 LEU A CA 1
ATOM 833 C C . LEU A 1 106 ? -1.677 -12.828 -11.688 1 98.94 106 LEU A C 1
ATOM 835 O O . LEU A 1 106 ? -2.43 -12.711 -12.656 1 98.94 106 LEU A O 1
ATOM 839 N N . ALA A 1 107 ? -0.43 -13.133 -11.797 1 98.75 107 ALA A N 1
ATOM 840 C CA . ALA A 1 107 ? 0.161 -13.383 -13.109 1 98.75 107 ALA A CA 1
ATOM 841 C C . ALA A 1 107 ? -0.493 -14.586 -13.781 1 98.75 107 ALA A C 1
ATOM 843 O O . ALA A 1 107 ? -0.815 -14.531 -14.969 1 98.75 107 ALA A O 1
ATOM 844 N N . ARG A 1 108 ? -0.713 -15.602 -13.008 1 98.44 108 ARG A N 1
ATOM 845 C CA . ARG A 1 108 ? -1.256 -16.859 -13.516 1 98.44 108 ARG A CA 1
ATOM 846 C C . ARG A 1 108 ? -2.707 -16.688 -13.953 1 98.44 108 ARG A C 1
ATOM 848 O O . ARG A 1 108 ? -3.209 -17.453 -14.773 1 98.44 108 ARG A O 1
ATOM 855 N N . SER A 1 109 ? -3.375 -15.727 -13.391 1 98.56 109 SER A N 1
ATOM 856 C CA . SER A 1 109 ? -4.785 -15.523 -13.703 1 98.56 109 SER A CA 1
ATOM 857 C C . SER A 1 109 ? -4.98 -15.195 -15.18 1 98.56 109 SER A C 1
ATOM 859 O O . SER A 1 109 ? -6.062 -15.414 -15.727 1 98.56 109 SER A O 1
ATOM 861 N N . GLU A 1 110 ? -3.963 -14.766 -15.836 1 96.12 110 GLU A N 1
ATOM 862 C CA . GLU A 1 110 ? -4.066 -14.414 -17.25 1 96.12 110 GLU A CA 1
ATOM 863 C C . GLU A 1 110 ? -4.215 -15.656 -18.125 1 96.12 110 GLU A C 1
ATOM 865 O O . GLU A 1 110 ? -4.809 -15.602 -19.203 1 96.12 110 GLU A O 1
ATOM 870 N N . THR A 1 111 ? -3.676 -16.766 -17.656 1 96.5 111 THR A N 1
ATOM 871 C CA . THR A 1 111 ? -3.686 -17.984 -18.469 1 96.5 111 THR A CA 1
ATOM 872 C C . THR A 1 111 ? -4.516 -19.078 -17.797 1 96.5 111 THR A C 1
ATOM 874 O O . THR A 1 111 ? -4.719 -20.141 -18.375 1 96.5 111 THR A O 1
ATOM 877 N N . ASN A 1 112 ? -4.93 -18.812 -16.609 1 98.25 112 ASN A N 1
ATOM 878 C CA . ASN A 1 112 ? -5.758 -19.75 -15.859 1 98.25 112 ASN A CA 1
ATOM 879 C C . ASN A 1 112 ? -7.184 -19.219 -15.695 1 98.25 112 ASN A C 1
ATOM 881 O O . ASN A 1 112 ? -7.43 -18.344 -14.867 1 98.25 112 ASN A O 1
ATOM 885 N N . GLU A 1 113 ? -8.07 -19.844 -16.391 1 98.31 113 GLU A N 1
ATOM 886 C CA . GLU A 1 113 ? -9.445 -19.375 -16.422 1 98.31 113 GLU A CA 1
ATOM 887 C C . GLU A 1 113 ? -10.094 -19.406 -15.047 1 98.31 113 GLU A C 1
ATOM 889 O O . GLU A 1 113 ? -10.898 -18.547 -14.703 1 98.31 113 GLU A O 1
ATOM 894 N N . ASN A 1 114 ? -9.812 -20.391 -14.281 1 98.56 114 ASN A N 1
ATOM 895 C CA . ASN A 1 114 ? -10.367 -20.516 -12.945 1 98.56 114 ASN A CA 1
ATOM 896 C C . ASN A 1 114 ? -9.914 -19.375 -12.039 1 98.56 114 ASN A C 1
ATOM 898 O O . ASN A 1 114 ? -10.727 -18.781 -11.32 1 98.56 114 ASN A O 1
ATOM 902 N N . LEU A 1 115 ? -8.664 -19.016 -12.102 1 98.81 115 LEU A N 1
ATOM 903 C CA . LEU A 1 115 ? -8.133 -17.906 -11.32 1 98.81 115 LEU A CA 1
ATOM 904 C C . LEU A 1 115 ? -8.703 -16.578 -11.805 1 98.81 115 LEU A C 1
ATOM 906 O O . LEU A 1 115 ? -9.047 -15.719 -10.992 1 98.81 115 LEU A O 1
ATOM 910 N N . GLN A 1 116 ? -8.758 -16.484 -13.102 1 98.62 116 GLN A N 1
ATOM 911 C CA . GLN A 1 116 ? -9.305 -15.258 -13.68 1 98.62 116 GLN A CA 1
ATOM 912 C C . GLN A 1 116 ? -10.742 -15.023 -13.227 1 98.62 116 GLN A C 1
ATOM 914 O O . GLN A 1 116 ? -11.109 -13.914 -12.852 1 98.62 116 GLN A O 1
ATOM 919 N N . LEU A 1 117 ? -11.508 -16.062 -13.281 1 98.62 117 LEU A N 1
ATOM 920 C CA . LEU A 1 117 ? -12.914 -15.961 -12.891 1 98.62 117 LEU A CA 1
ATOM 921 C C . LEU A 1 117 ? -13.047 -15.586 -11.422 1 98.62 117 LEU A C 1
ATOM 923 O O . LEU A 1 117 ? -13.867 -14.742 -11.062 1 98.62 117 LEU A O 1
ATOM 927 N N . TYR A 1 118 ? -12.289 -16.25 -10.609 1 98.69 118 TYR A N 1
ATOM 928 C CA . TYR A 1 118 ? -12.32 -15.945 -9.18 1 98.69 118 TYR A CA 1
ATOM 929 C C . TYR A 1 118 ? -11.914 -14.5 -8.922 1 98.69 118 TYR A C 1
ATOM 931 O O . TYR A 1 118 ? -12.539 -13.812 -8.102 1 98.69 118 TYR A O 1
ATOM 939 N N . LEU A 1 119 ? -10.922 -14.031 -9.555 1 98.62 119 LEU A N 1
ATOM 940 C CA . LEU A 1 119 ? -10.453 -12.648 -9.445 1 98.62 119 LEU A CA 1
ATOM 941 C C . LEU A 1 119 ? -11.539 -11.672 -9.883 1 98.62 119 LEU A C 1
ATOM 943 O O . LEU A 1 119 ? -11.75 -10.641 -9.25 1 98.62 119 LEU A O 1
ATOM 947 N N . ASP A 1 120 ? -12.211 -12.031 -11.008 1 97.81 120 ASP A N 1
ATOM 948 C CA . ASP A 1 120 ? -13.289 -11.18 -11.523 1 97.81 120 ASP A CA 1
ATOM 949 C C . ASP A 1 120 ? -14.422 -11.062 -10.508 1 97.81 120 ASP A C 1
ATOM 951 O O . ASP A 1 120 ? -15.008 -9.984 -10.344 1 97.81 120 ASP A O 1
ATOM 955 N N . ARG A 1 121 ? -14.68 -12.141 -9.844 1 97.69 121 ARG A N 1
ATOM 956 C CA . ARG A 1 121 ? -15.836 -12.195 -8.953 1 97.69 121 ARG A CA 1
ATOM 957 C C . ARG A 1 121 ? -15.5 -11.594 -7.59 1 97.69 121 ARG A C 1
ATOM 959 O O . ARG A 1 121 ? -16.344 -10.93 -6.977 1 97.69 121 ARG A O 1
ATOM 966 N N . HIS A 1 122 ? -14.312 -11.836 -7.137 1 97.5 122 HIS A N 1
ATOM 967 C CA . HIS A 1 122 ? -14.023 -11.539 -5.738 1 97.5 122 HIS A CA 1
ATOM 968 C C . HIS A 1 122 ? -12.953 -10.469 -5.613 1 97.5 122 HIS A C 1
ATOM 970 O O . HIS A 1 122 ? -12.711 -9.945 -4.52 1 97.5 122 HIS A O 1
ATOM 976 N N . GLY A 1 123 ? -12.289 -10.094 -6.707 1 97.62 123 GLY A N 1
ATOM 977 C CA . GLY A 1 123 ? -11.273 -9.055 -6.703 1 97.62 123 GLY A CA 1
ATOM 978 C C . GLY A 1 123 ? -9.953 -9.516 -6.129 1 97.62 123 GLY A C 1
ATOM 979 O O . GLY A 1 123 ? -9.797 -10.688 -5.781 1 97.62 123 GLY A O 1
ATOM 980 N N . THR A 1 124 ? -9.016 -8.625 -6.051 1 98.12 124 THR A N 1
ATOM 981 C CA . THR A 1 124 ? -7.668 -8.906 -5.562 1 98.12 124 THR A CA 1
ATOM 982 C C . THR A 1 124 ? -7.703 -9.305 -4.09 1 98.12 124 THR A C 1
ATOM 984 O O . THR A 1 124 ? -6.961 -10.195 -3.664 1 98.12 124 THR A O 1
ATOM 987 N N . SER A 1 125 ? -8.516 -8.617 -3.297 1 97.56 125 SER A N 1
ATOM 988 C CA . SER A 1 125 ? -8.625 -8.953 -1.882 1 97.56 125 SER A CA 1
ATOM 989 C C . SER A 1 125 ? -9.227 -10.344 -1.689 1 97.56 125 SER A C 1
ATOM 991 O O . SER A 1 125 ? -8.875 -11.055 -0.75 1 97.56 125 SER A O 1
ATOM 993 N N . GLY A 1 126 ? -10.172 -10.672 -2.576 1 97.81 126 GLY A N 1
ATOM 994 C CA . GLY A 1 126 ? -10.688 -12.031 -2.557 1 97.81 126 GLY A CA 1
ATOM 995 C C . GLY A 1 126 ? -9.625 -13.078 -2.838 1 97.81 126 GLY A C 1
ATOM 996 O O . GLY A 1 126 ? -9.594 -14.117 -2.184 1 97.81 126 GLY A O 1
ATOM 997 N N . LEU A 1 127 ? -8.828 -12.797 -3.834 1 98.75 127 LEU A N 1
ATOM 998 C CA . LEU A 1 127 ? -7.723 -13.688 -4.145 1 98.75 127 LEU A CA 1
ATOM 999 C C . LEU A 1 127 ? -6.781 -13.828 -2.953 1 98.75 127 LEU A C 1
ATOM 1001 O O . LEU A 1 127 ? -6.312 -14.922 -2.65 1 98.75 127 LEU A O 1
ATOM 1005 N N . ALA A 1 128 ? -6.492 -12.727 -2.295 1 98.69 128 ALA A N 1
ATOM 1006 C CA . ALA A 1 128 ? -5.66 -12.734 -1.094 1 98.69 128 ALA A CA 1
ATOM 1007 C C . ALA A 1 128 ? -6.277 -13.609 -0.004 1 98.69 128 ALA A C 1
ATOM 1009 O O . ALA A 1 128 ? -5.578 -14.406 0.628 1 98.69 128 ALA A O 1
ATOM 1010 N N . THR A 1 129 ? -7.527 -13.438 0.195 1 98.25 129 THR A N 1
ATOM 1011 C CA . THR A 1 129 ? -8.25 -14.266 1.153 1 98.25 129 THR A CA 1
ATOM 1012 C C . THR A 1 129 ? -8.156 -15.742 0.764 1 98.25 129 THR A C 1
ATOM 1014 O O . THR A 1 129 ? -7.926 -16.594 1.616 1 98.25 129 THR A O 1
ATOM 1017 N N . GLY A 1 130 ? -8.375 -15.961 -0.53 1 98.62 130 GLY A N 1
ATOM 1018 C CA . GLY A 1 130 ? -8.234 -17.312 -1.037 1 98.62 130 GLY A CA 1
ATOM 1019 C C . GLY A 1 130 ? -6.875 -17.922 -0.741 1 98.62 130 GLY A C 1
ATOM 1020 O O . GLY A 1 130 ? -6.781 -19.109 -0.398 1 98.62 130 GLY A O 1
ATOM 1021 N N . LEU A 1 131 ? -5.855 -17.156 -0.881 1 98.81 131 LEU A N 1
ATOM 1022 C CA . LEU A 1 131 ? -4.5 -17.641 -0.625 1 98.81 131 LEU A CA 1
ATOM 1023 C C . LEU A 1 131 ? -4.328 -18.031 0.839 1 98.81 131 LEU A C 1
ATOM 1025 O O . LEU A 1 131 ? -3.609 -18.984 1.15 1 98.81 131 LEU A O 1
ATOM 1029 N N . GLU A 1 132 ? -4.922 -17.297 1.736 1 98 132 GLU A N 1
ATOM 1030 C CA . GLU A 1 132 ? -4.867 -17.641 3.152 1 98 132 GLU A CA 1
ATOM 1031 C C . GLU A 1 132 ? -5.551 -18.984 3.418 1 98 132 GLU A C 1
ATOM 1033 O O . GLU A 1 132 ? -5.008 -19.828 4.125 1 98 132 GLU A O 1
ATOM 1038 N N . TYR A 1 133 ? -6.719 -19.141 2.85 1 98.5 133 TYR A N 1
ATOM 1039 C CA . TYR A 1 133 ? -7.414 -20.422 2.98 1 98.5 133 TYR A CA 1
ATOM 1040 C C . TYR A 1 133 ? -6.602 -21.547 2.367 1 98.5 133 TYR A C 1
ATOM 1042 O O . TYR A 1 133 ? -6.543 -22.656 2.918 1 98.5 133 TYR A O 1
ATOM 1050 N N . ALA A 1 134 ? -6.004 -21.297 1.251 1 98.56 134 ALA A N 1
ATOM 1051 C CA . ALA A 1 134 ? -5.219 -22.312 0.553 1 98.56 134 ALA A CA 1
ATOM 1052 C C . ALA A 1 134 ? -4.016 -22.734 1.387 1 98.56 134 ALA A C 1
ATOM 1054 O O . ALA A 1 134 ? -3.621 -23.906 1.359 1 98.56 134 ALA A O 1
ATOM 1055 N N . ARG A 1 135 ? -3.426 -21.781 2.049 1 97.94 135 ARG A N 1
ATOM 1056 C CA . ARG A 1 135 ? -2.312 -22.141 2.926 1 97.94 135 ARG A CA 1
ATOM 1057 C C . ARG A 1 135 ? -2.748 -23.141 3.986 1 97.94 135 ARG A C 1
ATOM 1059 O O . ARG A 1 135 ? -2.059 -24.141 4.223 1 97.94 135 ARG A O 1
ATOM 1066 N N . ASP A 1 136 ? -3.824 -22.859 4.633 1 96.5 136 ASP A N 1
ATOM 1067 C CA . ASP A 1 136 ? -4.375 -23.781 5.625 1 96.5 136 ASP A CA 1
ATOM 1068 C C . ASP A 1 136 ? -4.754 -25.125 4.988 1 96.5 136 ASP A C 1
ATOM 1070 O O . ASP A 1 136 ? -4.609 -26.172 5.613 1 96.5 136 ASP A O 1
ATOM 1074 N N . TYR A 1 137 ? -5.25 -25.031 3.812 1 97.19 137 TYR A N 1
ATOM 1075 C CA . TYR A 1 137 ? -5.645 -26.219 3.066 1 97.19 137 TYR A CA 1
ATOM 1076 C C . TYR A 1 137 ? -4.445 -27.125 2.822 1 97.19 137 TYR A C 1
ATOM 1078 O O . TYR A 1 137 ? -4.52 -28.344 3.059 1 97.19 137 TYR A O 1
ATOM 1086 N N . VAL A 1 138 ? -3.385 -26.516 2.383 1 96.25 138 VAL A N 1
ATOM 1087 C CA . VAL A 1 138 ? -2.158 -27.25 2.105 1 96.25 138 VAL A CA 1
ATOM 1088 C C . VAL A 1 138 ? -1.63 -27.875 3.395 1 96.25 138 VAL A C 1
ATOM 1090 O O . VAL A 1 138 ? -1.078 -28.984 3.375 1 96.25 138 VAL A O 1
ATOM 1093 N N . GLN A 1 139 ? -1.889 -27.25 4.473 1 93.31 139 GLN A N 1
ATOM 1094 C CA . GLN A 1 139 ? -1.395 -27.719 5.766 1 93.31 139 GLN A CA 1
ATOM 1095 C C . GLN A 1 139 ? -2.398 -28.656 6.438 1 93.31 139 GLN A C 1
ATOM 1097 O O . GLN A 1 139 ? -2.193 -29.078 7.574 1 93.31 139 GLN A O 1
ATOM 1102 N N . GLY A 1 140 ? -3.584 -28.844 5.812 1 92.69 140 GLY A N 1
ATOM 1103 C CA . GLY A 1 140 ? -4.559 -29.812 6.301 1 92.69 140 GLY A CA 1
ATOM 1104 C C . GLY A 1 140 ? -5.512 -29.219 7.328 1 92.69 140 GLY A C 1
ATOM 1105 O O . GLY A 1 140 ? -6.234 -29.969 8 1 92.69 140 GLY A O 1
ATOM 1106 N N . ARG A 1 141 ? -5.535 -27.938 7.473 1 94.75 141 ARG A N 1
ATOM 1107 C CA . ARG A 1 141 ? -6.344 -27.281 8.492 1 94.75 141 ARG A CA 1
ATOM 1108 C C . ARG A 1 141 ? -7.629 -26.719 7.895 1 94.75 141 ARG A C 1
ATOM 1110 O O . ARG A 1 141 ? -8.477 -26.203 8.617 1 94.75 141 ARG A O 1
ATOM 1117 N N . MET A 1 142 ? -7.797 -26.875 6.633 1 94.75 142 MET A N 1
ATOM 1118 C CA . MET A 1 142 ? -8.922 -26.312 5.891 1 94.75 142 MET A CA 1
ATOM 1119 C C . MET A 1 142 ? -9.367 -27.25 4.781 1 94.75 142 MET A C 1
ATOM 1121 O O . MET A 1 142 ? -8.547 -27.953 4.184 1 94.75 142 MET A O 1
ATOM 1125 N N . ASN A 1 143 ? -10.641 -27.312 4.578 1 96.88 143 ASN A N 1
ATOM 1126 C CA . ASN A 1 143 ? -11.156 -28.016 3.408 1 96.88 143 ASN A CA 1
ATOM 1127 C C . ASN A 1 143 ? -12.125 -27.141 2.615 1 96.88 143 ASN A C 1
ATOM 1129 O O . ASN A 1 143 ? -12.5 -26.062 3.061 1 96.88 143 ASN A O 1
ATOM 1133 N N . ALA A 1 144 ? -12.438 -27.594 1.483 1 97.81 144 ALA A N 1
ATOM 1134 C CA . ALA A 1 144 ? -13.219 -26.797 0.543 1 97.81 144 ALA A CA 1
ATOM 1135 C C . ALA A 1 144 ? -14.609 -26.5 1.102 1 97.81 144 ALA A C 1
ATOM 1137 O O . ALA A 1 144 ? -15.141 -25.406 0.909 1 97.81 144 ALA A O 1
ATOM 1138 N N . ARG A 1 145 ? -15.211 -27.484 1.78 1 98.12 145 ARG A N 1
ATOM 1139 C CA . ARG A 1 145 ? -16.547 -27.328 2.324 1 98.12 145 ARG A CA 1
ATOM 1140 C C . ARG A 1 145 ? -16.578 -26.25 3.406 1 98.12 145 ARG A C 1
ATOM 1142 O O . ARG A 1 145 ? -17.516 -25.453 3.484 1 98.12 145 ARG A O 1
ATOM 1149 N N . LEU A 1 146 ? -15.555 -26.266 4.23 1 98.38 146 LEU A N 1
ATOM 1150 C CA . LEU A 1 146 ? -15.461 -25.281 5.297 1 98.38 146 LEU A CA 1
ATOM 1151 C C . LEU A 1 146 ? -15.273 -23.875 4.727 1 98.38 146 LEU A C 1
ATOM 1153 O O . LEU A 1 146 ? -15.93 -22.938 5.16 1 98.38 146 LEU A O 1
ATOM 1157 N N . MET A 1 147 ? -14.375 -23.766 3.748 1 98.44 147 MET A N 1
ATOM 1158 C CA . MET A 1 147 ? -14.203 -22.469 3.102 1 98.44 147 MET A CA 1
ATOM 1159 C C . MET A 1 147 ? -15.508 -22 2.467 1 98.44 147 MET A C 1
ATOM 1161 O O . MET A 1 147 ? -15.867 -20.828 2.584 1 98.44 147 MET A O 1
ATOM 1165 N N . ALA A 1 148 ? -16.141 -22.906 1.749 1 98.62 148 ALA A N 1
ATOM 1166 C CA . ALA A 1 148 ? -17.391 -22.578 1.071 1 98.62 148 ALA A CA 1
ATOM 1167 C C . ALA A 1 148 ? -18.422 -22.016 2.051 1 98.62 148 ALA A C 1
ATOM 1169 O O . ALA A 1 148 ? -19.094 -21.016 1.755 1 98.62 148 ALA A O 1
ATOM 1170 N N . ARG A 1 149 ? -18.5 -22.609 3.135 1 98.44 149 ARG A N 1
ATOM 1171 C CA . ARG A 1 149 ? -19.438 -22.172 4.16 1 98.44 149 ARG A CA 1
ATOM 1172 C C . ARG A 1 149 ? -19.031 -20.812 4.727 1 98.44 149 ARG A C 1
ATOM 1174 O O . ARG A 1 149 ? -19.875 -19.906 4.836 1 98.44 149 ARG A O 1
ATOM 1181 N N . GLU A 1 150 ? -17.766 -20.688 5.059 1 97.5 150 GLU A N 1
ATOM 1182 C CA . GLU A 1 150 ? -17.281 -19.469 5.68 1 97.5 150 GLU A CA 1
ATOM 1183 C C . GLU A 1 150 ? -17.375 -18.281 4.719 1 97.5 150 GLU A C 1
ATOM 1185 O O . GLU A 1 150 ? -17.641 -17.156 5.133 1 97.5 150 GLU A O 1
ATOM 1190 N N . GLN A 1 151 ? -17.188 -18.578 3.477 1 97.75 151 GLN A N 1
ATOM 1191 C CA . GLN A 1 151 ? -17.156 -17.516 2.486 1 97.75 151 GLN A CA 1
ATOM 1192 C C . GLN A 1 151 ? -18.5 -17.391 1.759 1 97.75 151 GLN A C 1
ATOM 1194 O O . GLN A 1 151 ? -18.703 -16.484 0.956 1 97.75 151 GLN A O 1
ATOM 1199 N N . GLU A 1 152 ? -19.344 -18.266 2.057 1 97.31 152 GLU A N 1
ATOM 1200 C CA . GLU A 1 152 ? -20.656 -18.297 1.429 1 97.31 152 GLU A CA 1
ATOM 1201 C C . GLU A 1 152 ? -20.547 -18.391 -0.091 1 97.31 152 GLU A C 1
ATOM 1203 O O . GLU A 1 152 ? -21.141 -17.594 -0.812 1 97.31 152 GLU A O 1
ATOM 1208 N N . ILE A 1 153 ? -19.734 -19.281 -0.599 1 98.44 153 ILE A N 1
ATOM 1209 C CA . ILE A 1 153 ? -19.578 -19.562 -2.021 1 98.44 153 ILE A CA 1
ATOM 1210 C C . ILE A 1 153 ? -19.875 -21.047 -2.285 1 98.44 153 ILE A C 1
ATOM 1212 O O . ILE A 1 153 ? -19.891 -21.859 -1.359 1 98.44 153 ILE A O 1
ATOM 1216 N N . PRO A 1 154 ? -20.203 -21.359 -3.549 1 98.62 154 PRO A N 1
ATOM 1217 C CA . PRO A 1 154 ? -20.422 -22.781 -3.857 1 98.62 154 PRO A CA 1
ATOM 1218 C C . PRO A 1 154 ? -19.203 -23.656 -3.557 1 98.62 154 PRO A C 1
ATOM 1220 O O . PRO A 1 154 ? -18.078 -23.219 -3.766 1 98.62 154 PRO A O 1
ATOM 1223 N N . VAL A 1 155 ? -19.469 -24.875 -3.111 1 98.56 155 VAL A N 1
ATOM 1224 C CA . VAL A 1 155 ? -18.406 -25.812 -2.752 1 98.56 155 VAL A CA 1
ATOM 1225 C C . VAL A 1 155 ? -17.484 -26.031 -3.953 1 98.56 155 VAL A C 1
ATOM 1227 O O . VAL A 1 155 ? -16.266 -26.109 -3.807 1 98.56 155 VAL A O 1
ATOM 1230 N N . LEU A 1 156 ? -18.016 -26.062 -5.113 1 98.62 156 LEU A N 1
ATOM 1231 C CA . LEU A 1 156 ? -17.234 -26.297 -6.32 1 98.62 156 LEU A CA 1
ATOM 1232 C C . LEU A 1 156 ? -16.266 -25.156 -6.566 1 98.62 156 LEU A C 1
ATOM 1234 O O . LEU A 1 156 ? -15.125 -25.375 -6.992 1 98.62 156 LEU A O 1
ATOM 1238 N N . GLU A 1 157 ? -16.734 -23.922 -6.324 1 98.69 157 GLU A N 1
ATOM 1239 C CA . GLU A 1 157 ? -15.859 -22.766 -6.473 1 98.69 157 GLU A CA 1
ATOM 1240 C C . GLU A 1 157 ? -14.719 -22.797 -5.457 1 98.69 157 GLU A C 1
ATOM 1242 O O . GLU A 1 157 ? -13.57 -22.516 -5.797 1 98.69 157 GLU A O 1
ATOM 1247 N N . ALA A 1 158 ? -15.07 -23.141 -4.219 1 98.75 158 ALA A N 1
ATOM 1248 C CA . ALA A 1 158 ? -14.055 -23.25 -3.172 1 98.75 158 ALA A CA 1
ATOM 1249 C C . ALA A 1 158 ? -13.023 -24.328 -3.516 1 98.75 158 ALA A C 1
ATOM 1251 O O . ALA A 1 158 ? -11.82 -24.109 -3.377 1 98.75 158 ALA A O 1
ATOM 1252 N N . GLU A 1 159 ? -13.461 -25.469 -3.967 1 98.69 159 GLU A N 1
ATOM 1253 C CA . GLU A 1 159 ? -12.562 -26.562 -4.332 1 98.69 159 GLU A CA 1
ATOM 1254 C C . GLU A 1 159 ? -11.617 -26.156 -5.457 1 98.69 159 GLU A C 1
ATOM 1256 O O . GLU A 1 159 ? -10.414 -26.406 -5.379 1 98.69 159 GLU A O 1
ATOM 1261 N N . THR A 1 160 ? -12.234 -25.578 -6.465 1 98.69 160 THR A N 1
ATOM 1262 C CA . THR A 1 160 ? -11.469 -25.172 -7.637 1 98.69 160 THR A CA 1
ATOM 1263 C C . THR A 1 160 ? -10.391 -24.156 -7.262 1 98.69 160 THR A C 1
ATOM 1265 O O . THR A 1 160 ? -9.227 -24.312 -7.652 1 98.69 160 THR A O 1
ATOM 1268 N N . ILE A 1 161 ? -10.789 -23.125 -6.504 1 98.81 161 ILE A N 1
ATOM 1269 C CA . ILE A 1 161 ? -9.844 -22.047 -6.203 1 98.81 161 ILE A CA 1
ATOM 1270 C C . ILE A 1 161 ? -8.773 -22.562 -5.238 1 98.81 161 ILE A C 1
ATOM 1272 O O . ILE A 1 161 ? -7.605 -22.188 -5.336 1 98.81 161 ILE A O 1
ATOM 1276 N N . LEU A 1 162 ? -9.133 -23.422 -4.262 1 98.75 162 LEU A N 1
ATOM 1277 C CA . LEU A 1 162 ? -8.141 -23.984 -3.35 1 98.75 162 LEU A CA 1
ATOM 1278 C C . LEU A 1 162 ? -7.109 -24.812 -4.113 1 98.75 162 LEU A C 1
ATOM 1280 O O . LEU A 1 162 ? -5.914 -24.734 -3.824 1 98.75 162 LEU A O 1
ATOM 1284 N N . GLN A 1 163 ? -7.582 -25.594 -5.102 1 98.44 163 GLN A N 1
ATOM 1285 C CA . GLN A 1 163 ? -6.668 -26.391 -5.902 1 98.44 163 GLN A CA 1
ATOM 1286 C C . GLN A 1 163 ? -5.719 -25.516 -6.707 1 98.44 163 GLN A C 1
ATOM 1288 O O . GLN A 1 163 ? -4.512 -25.766 -6.742 1 98.44 163 GLN A O 1
ATOM 1293 N N . GLU A 1 164 ? -6.305 -24.469 -7.371 1 98.69 164 GLU A N 1
ATOM 1294 C CA . GLU A 1 164 ? -5.484 -23.547 -8.164 1 98.69 164 GLU A CA 1
ATOM 1295 C C . GLU A 1 164 ? -4.449 -22.844 -7.301 1 98.69 164 GLU A C 1
ATOM 1297 O O . GLU A 1 164 ? -3.285 -22.719 -7.688 1 98.69 164 GLU A O 1
ATOM 1302 N N . LEU A 1 165 ? -4.836 -22.375 -6.125 1 98.88 165 LEU A N 1
ATOM 1303 C CA . LEU A 1 165 ? -3.951 -21.594 -5.273 1 98.88 165 LEU A CA 1
ATOM 1304 C C . LEU A 1 165 ? -2.967 -22.5 -4.531 1 98.88 165 LEU A C 1
ATOM 1306 O O . LEU A 1 165 ? -1.865 -22.062 -4.184 1 98.88 165 LEU A O 1
ATOM 1310 N N . ARG A 1 166 ? -3.363 -23.75 -4.273 1 98.06 166 ARG A N 1
ATOM 1311 C CA . ARG A 1 166 ? -2.408 -24.719 -3.768 1 98.06 166 ARG A CA 1
ATOM 1312 C C . ARG A 1 166 ? -1.203 -24.844 -4.695 1 98.06 166 ARG A C 1
ATOM 1314 O O . ARG A 1 166 ? -0.058 -24.844 -4.238 1 98.06 166 ARG A O 1
ATOM 1321 N N . ASP A 1 167 ? -1.497 -24.953 -5.961 1 97.25 167 ASP A N 1
ATOM 1322 C CA . ASP A 1 167 ? -0.425 -25.078 -6.945 1 97.25 167 ASP A CA 1
ATOM 1323 C C . ASP A 1 167 ? 0.493 -23.859 -6.918 1 97.25 167 ASP A C 1
ATOM 1325 O O . ASP A 1 167 ? 1.713 -23.984 -7.031 1 97.25 167 ASP A O 1
ATOM 1329 N N . VAL A 1 168 ? -0.079 -22.703 -6.801 1 98.31 168 VAL A N 1
ATOM 1330 C CA . VAL A 1 168 ? 0.688 -21.469 -6.719 1 98.31 168 VAL A CA 1
ATOM 1331 C C . VAL A 1 168 ? 1.583 -21.5 -5.48 1 98.31 168 VAL A C 1
ATOM 1333 O O . VAL A 1 168 ? 2.775 -21.188 -5.562 1 98.31 168 VAL A O 1
ATOM 1336 N N . LEU A 1 169 ? 0.999 -21.875 -4.348 1 98.31 169 LEU A N 1
ATOM 1337 C CA . LEU A 1 169 ? 1.717 -21.859 -3.076 1 98.31 169 LEU A CA 1
ATOM 1338 C C . LEU A 1 169 ? 2.883 -22.844 -3.1 1 98.31 169 LEU A C 1
ATOM 1340 O O . LEU A 1 169 ? 3.98 -22.531 -2.641 1 98.31 169 LEU A O 1
ATOM 1344 N N . ILE A 1 170 ? 2.658 -23.938 -3.684 1 96.5 170 ILE A N 1
ATOM 1345 C CA . ILE A 1 170 ? 3.686 -24.969 -3.723 1 96.5 170 ILE A CA 1
ATOM 1346 C C . ILE A 1 170 ? 4.801 -24.562 -4.676 1 96.5 170 ILE A C 1
ATOM 1348 O O . ILE A 1 170 ? 5.977 -24.828 -4.422 1 96.5 170 ILE A O 1
ATOM 1352 N N . GLU A 1 171 ? 4.359 -23.922 -5.75 1 94.56 171 GLU A N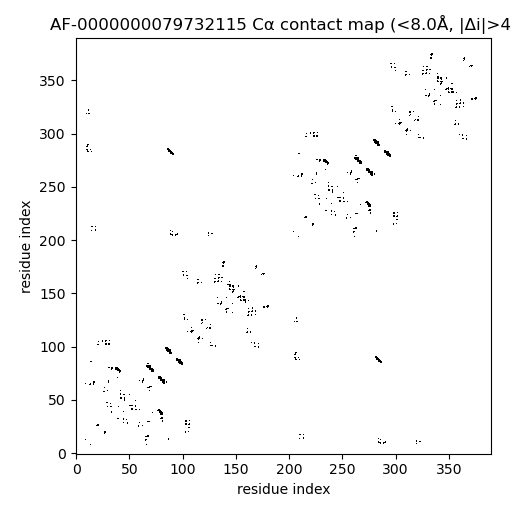 1
ATOM 1353 C CA . GLU A 1 171 ? 5.348 -23.406 -6.695 1 94.56 171 GLU A CA 1
ATOM 1354 C C . GLU A 1 171 ? 6.273 -22.406 -6.027 1 94.56 171 GLU A C 1
ATOM 1356 O O . GLU A 1 171 ? 7.488 -22.438 -6.23 1 94.56 171 GLU A O 1
ATOM 1361 N N . VAL A 1 172 ? 5.73 -21.5 -5.238 1 96.19 172 VAL A N 1
ATOM 1362 C CA . VAL A 1 172 ? 6.48 -20.406 -4.629 1 96.19 172 VAL A CA 1
ATOM 1363 C C . VAL A 1 172 ? 7.254 -20.922 -3.418 1 96.19 172 VAL A C 1
ATOM 1365 O O . VAL A 1 172 ? 8.352 -20.438 -3.125 1 96.19 172 VAL A O 1
ATOM 1368 N N . ASP A 1 173 ? 6.637 -21.828 -2.752 1 94.19 173 ASP A N 1
ATOM 1369 C CA . ASP A 1 173 ? 7.227 -22.438 -1.558 1 94.19 173 ASP A CA 1
ATOM 1370 C C . ASP A 1 173 ? 7.023 -23.938 -1.543 1 94.19 173 ASP A C 1
ATOM 1372 O O . ASP A 1 173 ? 6.145 -24.453 -0.847 1 94.19 173 ASP A O 1
ATOM 1376 N N . PRO A 1 174 ? 7.883 -24.672 -2.051 1 91.31 174 PRO A N 1
ATOM 1377 C CA . PRO A 1 174 ? 7.711 -26.125 -2.156 1 91.31 174 PRO A CA 1
ATOM 1378 C C . PRO A 1 174 ? 7.699 -26.812 -0.796 1 91.31 174 PRO A C 1
ATOM 1380 O O . PRO A 1 174 ? 7.133 -27.906 -0.659 1 91.31 174 PRO A O 1
ATOM 1383 N N . GLU A 1 175 ? 8.281 -26.203 0.203 1 90.5 175 GLU A N 1
ATOM 1384 C CA . GLU A 1 175 ? 8.375 -26.812 1.525 1 90.5 175 GLU A CA 1
ATOM 1385 C C . GLU A 1 175 ? 7.039 -26.75 2.256 1 90.5 175 GLU A C 1
ATOM 1387 O O . GLU A 1 175 ? 6.844 -27.438 3.266 1 90.5 175 GLU A O 1
ATOM 1392 N N . LEU A 1 176 ? 6.203 -26.047 1.743 1 89.56 176 LEU A N 1
ATOM 1393 C CA . LEU A 1 176 ? 4.895 -25.906 2.371 1 89.56 176 LEU A CA 1
ATOM 1394 C C . LEU A 1 176 ? 4.133 -27.219 2.373 1 89.56 176 LEU A C 1
ATOM 1396 O O . LEU A 1 176 ? 3.316 -27.469 3.262 1 89.56 176 LEU A O 1
ATOM 1400 N N . GLU A 1 177 ? 4.285 -28.016 1.441 1 76.25 177 GLU A N 1
ATOM 1401 C CA . GLU A 1 177 ? 3.57 -29.281 1.327 1 76.25 177 GLU A CA 1
ATOM 1402 C C . GLU A 1 177 ? 4.113 -30.312 2.311 1 76.25 177 GLU A C 1
ATOM 1404 O O . GLU A 1 177 ? 3.375 -31.188 2.779 1 76.25 177 GLU A O 1
ATOM 1409 N N . GLU A 1 178 ? 5.328 -30.375 2.541 1 68 178 GLU A N 1
ATOM 1410 C CA . GLU A 1 178 ? 5.969 -31.391 3.361 1 68 178 GLU A CA 1
ATOM 1411 C C . GLU A 1 178 ? 5.539 -31.281 4.82 1 68 178 GLU A C 1
ATOM 1413 O O . GLU A 1 178 ? 5.637 -32.25 5.578 1 68 178 GLU A O 1
ATOM 1418 N N . SER A 1 179 ? 5.188 -30.234 5.344 1 56.91 179 SER A N 1
ATOM 1419 C CA . SER A 1 179 ? 4.906 -30.094 6.77 1 56.91 179 SER A CA 1
ATOM 1420 C C . SER A 1 179 ? 3.473 -30.5 7.094 1 56.91 179 SER A C 1
ATOM 1422 O O . SER A 1 179 ? 2.676 -29.688 7.551 1 56.91 179 SER A O 1
ATOM 1424 N N . PRO A 1 180 ? 3.029 -31.391 6.305 1 52.28 180 PRO A N 1
ATOM 1425 C CA . PRO A 1 180 ? 1.681 -31.703 6.777 1 52.28 180 PRO A CA 1
ATOM 1426 C C . PRO A 1 180 ? 1.649 -32.094 8.25 1 52.28 180 PRO A C 1
ATOM 1428 O O . PRO A 1 180 ? 2.643 -32.594 8.781 1 52.28 180 PRO A O 1
ATOM 1431 N N . ASN A 1 181 ? 1.166 -31.266 9.07 1 46.41 181 ASN A N 1
ATOM 1432 C CA . ASN A 1 181 ? 1.056 -31.719 10.453 1 46.41 181 ASN A CA 1
ATOM 1433 C C . ASN A 1 181 ? 0.608 -33.156 10.539 1 46.41 181 ASN A C 1
ATOM 1435 O O . ASN A 1 181 ? -0.58 -33.438 10.711 1 46.41 181 ASN A O 1
ATOM 1439 N N . ILE A 1 182 ? 0.999 -34.031 9.703 1 41.22 182 ILE A N 1
ATOM 1440 C CA . ILE A 1 182 ? 0.684 -35.438 9.898 1 41.22 182 ILE A CA 1
ATOM 1441 C C . ILE A 1 182 ? 1.132 -35.875 11.289 1 41.22 182 ILE A C 1
ATOM 1443 O O . ILE A 1 182 ? 0.748 -36.938 11.758 1 41.22 182 ILE A O 1
ATOM 1447 N N . ASP A 1 183 ? 2.145 -35.281 11.797 1 40.44 183 ASP A N 1
ATOM 1448 C CA . ASP A 1 183 ? 2.592 -35.781 13.102 1 40.44 183 ASP A CA 1
ATOM 1449 C C . ASP A 1 183 ? 1.498 -35.625 14.156 1 40.44 183 ASP A C 1
ATOM 1451 O O . ASP A 1 183 ? 1.48 -36.344 15.148 1 40.44 183 ASP A O 1
ATOM 1455 N N . GLU A 1 184 ? 0.682 -34.594 14.031 1 40.72 184 GLU A N 1
ATOM 1456 C CA . GLU A 1 184 ? -0.268 -34.531 15.141 1 40.72 184 GLU A CA 1
ATOM 1457 C C . GLU A 1 184 ? -1.396 -35.531 14.961 1 40.72 184 GLU A C 1
ATOM 1459 O O . GLU A 1 184 ? -2.033 -35.938 15.93 1 40.72 184 GLU A O 1
ATOM 1464 N N . LEU A 1 185 ? -1.666 -35.969 13.711 1 38.09 185 LEU A N 1
ATOM 1465 C CA . LEU A 1 185 ? -2.75 -36.938 13.578 1 38.09 185 LEU A CA 1
ATOM 1466 C C . LEU A 1 185 ? -2.264 -38.344 13.898 1 38.09 185 LEU A C 1
ATOM 1468 O O . LEU A 1 185 ? -3 -39.125 14.484 1 38.09 185 LEU A O 1
ATOM 1472 N N . ASP A 1 186 ? -1.069 -38.688 13.539 1 39.78 186 ASP A N 1
ATOM 1473 C CA . ASP A 1 186 ? -0.601 -40.031 13.836 1 39.78 186 ASP A CA 1
ATOM 1474 C C . ASP A 1 186 ? -0.319 -40.219 15.328 1 39.78 186 ASP A C 1
ATOM 1476 O O . ASP A 1 186 ? -0.284 -41.344 15.828 1 39.78 186 ASP A O 1
ATOM 1480 N N . ALA A 1 187 ? 0.084 -39.188 16.016 1 42.38 187 ALA A N 1
ATOM 1481 C CA . ALA A 1 187 ? 0.331 -39.344 17.438 1 42.38 187 ALA A CA 1
ATOM 1482 C C . ALA A 1 187 ? -0.965 -39.656 18.188 1 42.38 187 ALA A C 1
ATOM 1484 O O . ALA A 1 187 ? -0.941 -40.25 19.266 1 42.38 187 ALA A O 1
ATOM 1485 N N . VAL A 1 188 ? -2.074 -39.219 17.719 1 43.59 188 VAL A N 1
ATOM 1486 C CA . VAL A 1 188 ? -3.32 -39.5 18.422 1 43.59 188 VAL A CA 1
ATOM 1487 C C . VAL A 1 188 ? -3.721 -40.969 18.172 1 43.59 188 VAL A C 1
ATOM 1489 O O . VAL A 1 188 ? -4.273 -41.625 19.062 1 43.59 188 VAL A O 1
ATOM 1492 N N . VAL A 1 189 ? -3.436 -41.531 17.062 1 43.91 189 VAL A N 1
ATOM 1493 C CA . VAL A 1 189 ? -3.85 -42.906 16.781 1 43.91 189 VAL A CA 1
ATOM 1494 C C . VAL A 1 189 ? -2.93 -43.875 17.531 1 43.91 189 VAL A C 1
ATOM 1496 O O . VAL A 1 189 ? -3.377 -44.906 18.016 1 43.91 189 VAL A O 1
ATOM 1499 N N . ASP A 1 190 ? -1.652 -43.594 17.641 1 44.84 190 ASP A N 1
ATOM 1500 C CA . ASP A 1 190 ? -0.739 -44.5 18.328 1 44.84 190 ASP A CA 1
ATOM 1501 C C . ASP A 1 190 ? -1.004 -44.5 19.828 1 44.84 190 ASP A C 1
ATOM 1503 O O . ASP A 1 190 ? -0.862 -45.531 20.484 1 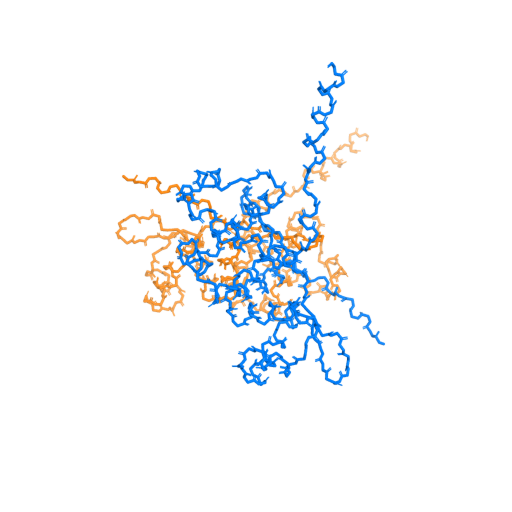44.84 190 ASP A O 1
ATOM 1507 N N . GLU A 1 191 ? -1.41 -43.344 20.406 1 43.47 191 GLU A N 1
ATOM 1508 C CA . GLU A 1 191 ? -1.687 -43.312 21.844 1 43.47 191 GLU A CA 1
ATOM 1509 C C . GLU A 1 191 ? -2.928 -44.125 22.172 1 43.47 191 GLU A C 1
ATOM 1511 O O . GLU A 1 191 ? -3.072 -44.6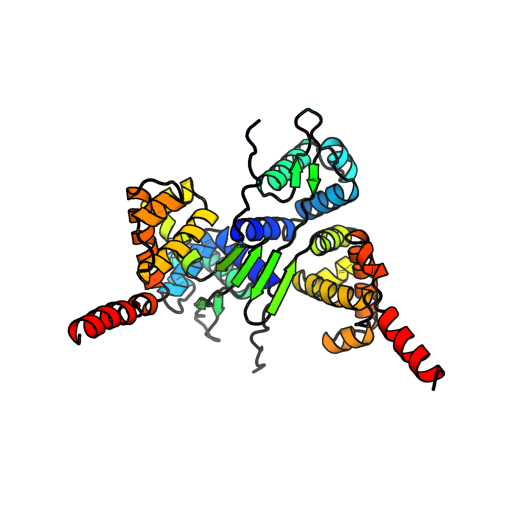25 23.297 1 43.47 191 GLU A O 1
ATOM 1516 N N . ARG A 1 192 ? -3.799 -44.156 21.219 1 45.06 192 ARG A N 1
ATOM 1517 C CA . ARG A 1 192 ? -5.008 -44.938 21.516 1 45.06 192 ARG A CA 1
ATOM 1518 C C . ARG A 1 192 ? -4.758 -46.438 21.359 1 45.06 192 ARG A C 1
ATOM 1520 O O . ARG A 1 192 ? -5.59 -47.25 21.766 1 45.06 192 ARG A O 1
ATOM 1527 N N . ARG A 1 193 ? -3.852 -46.875 20.484 1 40.28 193 ARG A N 1
ATOM 1528 C CA . ARG A 1 193 ? -3.592 -48.312 20.344 1 40.28 193 ARG A CA 1
ATOM 1529 C C . ARG A 1 193 ? -2.848 -48.844 21.562 1 40.28 193 ARG A C 1
ATOM 1531 O O . ARG A 1 193 ? -2.906 -50.031 21.859 1 40.28 193 ARG A O 1
ATOM 1538 N N . GLN A 1 194 ? -2.07 -47.906 22.156 1 40.72 194 GLN A N 1
ATOM 1539 C CA . GLN A 1 194 ? -1.329 -48.5 23.266 1 40.72 194 GLN A CA 1
ATOM 1540 C C . GLN A 1 194 ? -2.207 -48.625 24.516 1 40.72 194 GLN A C 1
ATOM 1542 O O . GLN A 1 194 ? -1.782 -49.156 25.531 1 40.72 194 GLN A O 1
ATOM 1547 N N . GLU A 1 195 ? -3.459 -48.062 24.422 1 33.28 195 GLU A N 1
ATOM 1548 C CA . GLU A 1 195 ? -4.281 -48.5 25.547 1 33.28 195 GLU A CA 1
ATOM 1549 C C . GLU A 1 195 ? -5.059 -49.75 25.203 1 33.28 195 GLU A C 1
ATOM 1551 O O . GLU A 1 195 ? -5.469 -49.938 24.062 1 33.28 195 GLU A O 1
ATOM 1556 N N . MET B 1 1 ? -33.656 -0.562 5.035 1 19.72 1 MET B N 1
ATOM 1557 C CA . MET B 1 1 ? -32.5 0.342 5.102 1 19.72 1 MET B CA 1
ATOM 1558 C C . MET B 1 1 ? -31.219 -0.423 5.434 1 19.72 1 MET B C 1
ATOM 1560 O O . MET B 1 1 ? -31.062 -0.937 6.543 1 19.72 1 MET B O 1
ATOM 1564 N N . SER B 1 2 ? -30.781 -1.342 4.609 1 24.31 2 SER B N 1
ATOM 1565 C CA . SER B 1 2 ? -29.891 -2.49 4.68 1 24.31 2 SER B CA 1
ATOM 1566 C C . SER B 1 2 ? -28.531 -2.098 5.262 1 24.31 2 SER B C 1
ATOM 1568 O O . SER B 1 2 ? -27.953 -1.077 4.875 1 24.31 2 SER B O 1
ATOM 1570 N N . ASP B 1 3 ? -28.344 -2.16 6.621 1 26.72 3 ASP B N 1
ATOM 1571 C CA . ASP B 1 3 ? -27.141 -1.988 7.441 1 26.72 3 ASP B CA 1
ATOM 1572 C C . ASP B 1 3 ? -25.891 -2.379 6.668 1 26.72 3 ASP B C 1
ATOM 1574 O O . ASP B 1 3 ? -25.641 -3.562 6.422 1 26.72 3 ASP B O 1
ATOM 1578 N N . ILE B 1 4 ? -25.766 -1.864 5.574 1 32.97 4 ILE B N 1
ATOM 1579 C CA . ILE B 1 4 ? -24.516 -2.133 4.859 1 32.97 4 ILE B CA 1
ATOM 1580 C C . ILE B 1 4 ? -23.344 -2.111 5.836 1 32.97 4 ILE B C 1
ATOM 1582 O O . ILE B 1 4 ? -23 -1.061 6.383 1 32.97 4 ILE B O 1
ATOM 1586 N N . ALA B 1 5 ? -23.344 -2.93 6.773 1 35.22 5 ALA B N 1
ATOM 1587 C CA . ALA B 1 5 ? -22.219 -3.184 7.684 1 35.22 5 ALA B CA 1
ATOM 1588 C C . ALA B 1 5 ? -20.906 -2.682 7.098 1 35.22 5 ALA B C 1
ATOM 1590 O O . ALA B 1 5 ? -20.625 -2.902 5.918 1 35.22 5 ALA B O 1
ATOM 1591 N N . ALA B 1 6 ? -20.438 -1.556 7.422 1 38.56 6 ALA B N 1
ATOM 1592 C CA . ALA B 1 6 ? -19.094 -1.1 7.105 1 38.56 6 ALA B CA 1
ATOM 1593 C C . ALA B 1 6 ? -18.172 -2.277 6.789 1 38.56 6 ALA B C 1
ATOM 1595 O O . ALA B 1 6 ? -17.828 -3.064 7.672 1 38.56 6 ALA B O 1
ATOM 1596 N N . ARG B 1 7 ? -18.5 -3.137 5.812 1 45.72 7 ARG B N 1
ATOM 1597 C CA . ARG B 1 7 ? -17.75 -4.258 5.262 1 45.72 7 ARG B CA 1
ATOM 1598 C C . ARG B 1 7 ? -16.25 -4.047 5.438 1 45.72 7 ARG B C 1
ATOM 1600 O O . ARG B 1 7 ? -15.68 -3.115 4.871 1 45.72 7 ARG B O 1
ATOM 1607 N N . ARG B 1 8 ? -15.773 -4.332 6.691 1 60.38 8 ARG B N 1
ATOM 1608 C CA . ARG B 1 8 ? -14.367 -4.312 7.098 1 60.38 8 ARG B CA 1
ATOM 1609 C C . ARG B 1 8 ? -13.461 -4.711 5.941 1 60.38 8 ARG B C 1
ATOM 1611 O O . ARG B 1 8 ? -13.578 -5.812 5.402 1 60.38 8 ARG B O 1
ATOM 1618 N N . SER B 1 9 ? -13.07 -3.678 5.219 1 85.31 9 SER B N 1
ATOM 1619 C CA . SER B 1 9 ? -12.227 -3.781 4.031 1 85.31 9 SER B CA 1
ATOM 1620 C C . SER B 1 9 ? -10.969 -4.594 4.316 1 85.31 9 SER B C 1
ATOM 1622 O O . SER B 1 9 ? -10.414 -4.523 5.414 1 85.31 9 SER B O 1
ATOM 1624 N N . HIS B 1 10 ? -10.859 -5.59 3.564 1 95.62 10 HIS B N 1
ATOM 1625 C CA . HIS B 1 10 ? -9.617 -6.359 3.643 1 95.62 10 HIS B CA 1
ATOM 1626 C C . HIS B 1 10 ? -8.406 -5.441 3.717 1 95.62 10 HIS B C 1
ATOM 1628 O O . HIS B 1 10 ? -8.359 -4.41 3.041 1 95.62 10 HIS B O 1
ATOM 1634 N N . PRO B 1 11 ? -7.438 -5.801 4.578 1 98.31 11 PRO B N 1
ATOM 1635 C CA . PRO B 1 11 ? -6.254 -4.941 4.703 1 98.31 11 PRO B CA 1
ATOM 1636 C C . PRO B 1 11 ? -5.613 -4.625 3.354 1 98.31 11 PRO B C 1
ATOM 1638 O O . PRO B 1 11 ? -5.105 -3.518 3.154 1 98.31 11 PRO B O 1
ATOM 1641 N N . LEU B 1 12 ? -5.633 -5.551 2.459 1 98.69 12 LEU B N 1
ATOM 1642 C CA . LEU B 1 12 ? -5.062 -5.324 1.136 1 98.69 12 LEU B CA 1
ATOM 1643 C C . LEU B 1 12 ? -5.801 -4.199 0.416 1 98.69 12 LEU B C 1
ATOM 1645 O O . LEU B 1 12 ? -5.18 -3.381 -0.267 1 98.69 12 LEU B O 1
ATOM 1649 N N . ASP B 1 13 ? -7.094 -4.172 0.575 1 98.12 13 ASP B N 1
ATOM 1650 C CA . ASP B 1 13 ? -7.879 -3.104 -0.038 1 98.12 13 ASP B CA 1
ATOM 1651 C C . ASP B 1 13 ? -7.512 -1.745 0.554 1 98.12 13 ASP B C 1
ATOM 1653 O O . ASP B 1 13 ? -7.387 -0.758 -0.174 1 98.12 13 ASP B O 1
ATOM 1657 N N . ALA B 1 14 ? -7.391 -1.767 1.834 1 98.25 14 ALA B N 1
ATOM 1658 C CA . ALA B 1 14 ? -6.988 -0.532 2.502 1 98.25 14 ALA B CA 1
ATOM 1659 C C . ALA B 1 14 ? -5.609 -0.075 2.027 1 98.25 14 ALA B C 1
ATOM 1661 O O . ALA B 1 14 ? -5.402 1.11 1.757 1 98.25 14 ALA B O 1
ATOM 1662 N N . MET B 1 15 ? -4.711 -1.002 1.925 1 98.88 15 MET B N 1
ATOM 1663 C CA . MET B 1 15 ? -3.355 -0.689 1.478 1 98.88 15 MET B CA 1
ATOM 1664 C C . MET B 1 15 ? -3.371 -0.094 0.073 1 98.88 15 MET B C 1
ATOM 1666 O O . MET B 1 15 ? -2.703 0.909 -0.188 1 98.88 15 MET B O 1
ATOM 1670 N N . LEU B 1 16 ? -4.121 -0.711 -0.778 1 98.75 16 LEU B N 1
ATOM 1671 C CA . LEU B 1 16 ? -4.164 -0.255 -2.162 1 98.75 16 LEU B CA 1
ATOM 1672 C C . LEU B 1 16 ? -4.82 1.12 -2.262 1 98.75 16 LEU B C 1
ATOM 1674 O O . LEU B 1 16 ? -4.363 1.976 -3.023 1 98.75 16 LEU B O 1
ATOM 1678 N N . ALA B 1 17 ? -5.844 1.335 -1.511 1 98.62 17 ALA B N 1
ATOM 1679 C CA . ALA B 1 17 ? -6.531 2.623 -1.514 1 98.62 17 ALA B CA 1
ATOM 1680 C C . ALA B 1 17 ? -5.625 3.732 -0.99 1 98.62 17 ALA B C 1
ATOM 1682 O O . ALA B 1 17 ? -5.547 4.809 -1.583 1 98.62 17 ALA B O 1
ATOM 1683 N N . ILE B 1 18 ? -4.973 3.445 0.04 1 98.88 18 ILE B N 1
ATOM 1684 C CA . ILE B 1 18 ? -4.082 4.422 0.656 1 98.88 18 ILE B CA 1
ATOM 1685 C C . ILE B 1 18 ? -2.918 4.723 -0.283 1 98.88 18 ILE B C 1
ATOM 1687 O O . ILE B 1 18 ? -2.527 5.879 -0.449 1 98.88 18 ILE B O 1
ATOM 1691 N N . SER B 1 19 ? -2.377 3.686 -0.899 1 98.88 19 SER B N 1
ATOM 1692 C CA . SER B 1 19 ? -1.299 3.881 -1.863 1 98.88 19 SER B CA 1
ATOM 1693 C C . SER B 1 19 ? -1.745 4.773 -3.02 1 98.88 19 SER B C 1
ATOM 1695 O O . SER B 1 19 ? -0.972 5.598 -3.508 1 98.88 19 SER B O 1
ATOM 1697 N N . ASP B 1 20 ? -2.957 4.539 -3.393 1 98.56 20 ASP B N 1
ATOM 1698 C CA . ASP B 1 20 ? -3.541 5.332 -4.469 1 98.56 20 ASP B CA 1
ATOM 1699 C C . ASP B 1 20 ? -3.598 6.812 -4.09 1 98.56 20 ASP B C 1
ATOM 1701 O O . ASP B 1 20 ? -3.242 7.676 -4.895 1 98.56 20 ASP B O 1
ATOM 1705 N N . VAL B 1 21 ? -3.957 7.082 -2.896 1 98.88 21 VAL B N 1
ATOM 1706 C CA . VAL B 1 21 ? -4.055 8.453 -2.418 1 98.88 21 VAL B CA 1
ATOM 1707 C C . VAL B 1 21 ? -2.66 9.062 -2.289 1 98.88 21 VAL B C 1
ATOM 1709 O O . VAL B 1 21 ? -2.404 10.156 -2.789 1 98.88 21 VAL B O 1
ATOM 1712 N N . VAL B 1 22 ? -1.706 8.32 -1.751 1 98.88 22 VAL B N 1
ATOM 1713 C CA . VAL B 1 22 ? -0.362 8.805 -1.458 1 98.88 22 VAL B CA 1
ATOM 1714 C C . VAL B 1 22 ? 0.341 9.195 -2.758 1 98.88 22 VAL B C 1
ATOM 1716 O O . VAL B 1 22 ? 1.114 10.156 -2.789 1 98.88 22 VAL B O 1
ATOM 1719 N N . THR B 1 23 ? -0.038 8.492 -3.832 1 98.31 23 THR B N 1
ATOM 1720 C CA . THR B 1 23 ? 0.708 8.672 -5.074 1 98.31 23 THR B CA 1
ATOM 1721 C C . THR B 1 23 ? -0.036 9.609 -6.02 1 98.31 23 THR B C 1
ATOM 1723 O O . THR B 1 23 ? 0.386 9.812 -7.16 1 98.31 23 THR B O 1
ATOM 1726 N N . ASN B 1 24 ? -1.188 10.125 -5.582 1 98.62 24 ASN B N 1
ATOM 1727 C CA . ASN B 1 24 ? -1.988 11.016 -6.418 1 98.62 24 ASN B CA 1
ATOM 1728 C C . ASN B 1 24 ? -2.279 12.336 -5.711 1 98.62 24 ASN B C 1
ATOM 1730 O O . ASN B 1 24 ? -3.129 12.391 -4.82 1 98.62 24 ASN B O 1
ATOM 1734 N N . GLN B 1 25 ? -1.743 13.422 -6.219 1 97.75 25 GLN B N 1
ATOM 1735 C CA . GLN B 1 25 ? -1.821 14.734 -5.586 1 97.75 25 GLN B CA 1
ATOM 1736 C C . GLN B 1 25 ? -3.266 15.219 -5.508 1 97.75 25 GLN B C 1
ATOM 1738 O O . GLN B 1 25 ? -3.652 15.875 -4.535 1 97.75 25 GLN B O 1
ATOM 1743 N N . ARG B 1 26 ? -3.984 14.867 -6.52 1 98.31 26 ARG B N 1
ATOM 1744 C CA . ARG B 1 26 ? -5.383 15.289 -6.52 1 98.31 26 ARG B CA 1
ATOM 1745 C C . ARG B 1 26 ? -6.152 14.641 -5.375 1 98.31 26 ARG B C 1
ATOM 1747 O O . ARG B 1 26 ? -6.922 15.305 -4.684 1 98.31 26 ARG B O 1
ATOM 1754 N N . TYR B 1 27 ? -5.859 13.367 -5.145 1 98.88 27 TYR B N 1
ATOM 1755 C CA . TYR B 1 27 ? -6.578 12.633 -4.105 1 98.88 27 TYR B CA 1
ATOM 1756 C C . TYR B 1 27 ? -6.164 13.117 -2.721 1 98.88 27 TYR B C 1
ATOM 1758 O O . TYR B 1 27 ? -7.008 13.266 -1.833 1 98.88 27 TYR B O 1
ATOM 1766 N N . VAL B 1 28 ? -4.871 13.352 -2.502 1 98.56 28 VAL B N 1
ATOM 1767 C CA . VAL B 1 28 ? -4.406 13.812 -1.197 1 98.56 28 VAL B CA 1
ATOM 1768 C C . VAL B 1 28 ? -5.027 15.172 -0.878 1 98.56 28 VAL B C 1
ATOM 1770 O O . VAL B 1 28 ? -5.438 15.422 0.258 1 98.56 28 VAL B O 1
ATOM 1773 N N . ARG B 1 29 ? -5.168 16.016 -1.869 1 98.62 29 ARG B N 1
ATOM 1774 C CA . ARG B 1 29 ? -5.738 17.344 -1.669 1 98.62 29 ARG B CA 1
ATOM 1775 C C . ARG B 1 29 ? -7.215 17.25 -1.296 1 98.62 29 ARG B C 1
ATOM 1777 O O . ARG B 1 29 ? -7.676 17.953 -0.392 1 98.62 29 ARG B O 1
ATOM 1784 N N . ILE B 1 30 ? -7.887 16.438 -2.039 1 98.94 30 ILE B N 1
ATOM 1785 C CA . ILE B 1 30 ? -9.312 16.266 -1.758 1 98.94 30 ILE B CA 1
ATOM 1786 C C . ILE B 1 30 ? -9.5 15.758 -0.334 1 98.94 30 ILE B C 1
ATOM 1788 O O . ILE B 1 30 ? -10.32 16.281 0.422 1 98.94 30 ILE B O 1
ATOM 1792 N N . TYR B 1 31 ? -8.758 14.75 0.019 1 98.94 31 TYR B N 1
ATOM 1793 C CA . TYR B 1 31 ? -8.883 14.195 1.363 1 98.94 31 TYR B CA 1
ATOM 1794 C C . TYR B 1 31 ? -8.641 15.266 2.418 1 98.94 31 TYR B C 1
ATOM 1796 O O . TYR B 1 31 ? -9.43 15.406 3.361 1 98.94 31 TYR B O 1
ATOM 1804 N N . ALA B 1 32 ? -7.527 15.984 2.254 1 98.75 32 ALA B N 1
ATOM 1805 C CA . ALA B 1 32 ? -7.156 17.016 3.229 1 98.75 32 ALA B CA 1
ATOM 1806 C C . ALA B 1 32 ? -8.234 18.078 3.334 1 98.75 32 ALA B C 1
ATOM 1808 O O . ALA B 1 32 ? -8.547 18.547 4.43 1 98.75 32 ALA B O 1
ATOM 1809 N N . ARG B 1 33 ? -8.828 18.469 2.18 1 98.62 33 ARG B N 1
ATOM 1810 C CA . ARG B 1 33 ? -9.852 19.516 2.199 1 98.62 33 ARG B CA 1
ATOM 1811 C C . ARG B 1 33 ? -11.133 19.016 2.859 1 98.62 33 ARG B C 1
ATOM 1813 O O . ARG B 1 33 ? -11.781 19.75 3.604 1 98.62 33 ARG B O 1
ATOM 1820 N N . VAL B 1 34 ? -11.477 17.781 2.531 1 98.88 34 VAL B N 1
ATOM 1821 C CA . VAL B 1 34 ? -12.656 17.188 3.16 1 98.88 34 VAL B CA 1
ATOM 1822 C C . VAL B 1 34 ? -12.461 17.141 4.676 1 98.88 34 VAL B C 1
ATOM 1824 O O . VAL B 1 34 ? -13.383 17.453 5.434 1 98.88 34 VAL B O 1
ATOM 1827 N N . LEU B 1 35 ? -11.273 16.719 5.09 1 98.38 35 LEU B N 1
ATOM 1828 C CA . LEU B 1 35 ? -10.961 16.656 6.516 1 98.38 35 LEU B CA 1
ATOM 1829 C C . LEU B 1 35 ? -11.102 18.031 7.152 1 98.38 35 LEU B C 1
ATOM 1831 O O . LEU B 1 35 ? -11.68 18.172 8.234 1 98.38 35 LEU B O 1
ATOM 1835 N N . ALA B 1 36 ? -10.664 19.047 6.539 1 97.5 36 ALA B N 1
ATOM 1836 C CA . ALA B 1 36 ? -10.641 20.406 7.07 1 97.5 36 ALA B CA 1
ATOM 1837 C C . ALA B 1 36 ? -12.047 21 7.105 1 97.5 36 ALA B C 1
ATOM 1839 O O . ALA B 1 36 ? -12.398 21.719 8.047 1 97.5 36 ALA B O 1
ATOM 1840 N N . LEU B 1 37 ? -12.859 20.75 6.047 1 97.88 37 LEU B N 1
ATOM 1841 C CA . LEU B 1 37 ? -14.164 21.391 5.891 1 97.88 37 LEU B CA 1
ATOM 1842 C C . LEU B 1 37 ? -15.242 20.625 6.648 1 97.88 37 LEU B C 1
ATOM 1844 O O . LEU B 1 37 ? -16.328 21.141 6.875 1 97.88 37 LEU B O 1
ATOM 1848 N N . ASP B 1 38 ? -14.938 19.5 7.031 1 97.56 38 ASP B N 1
ATOM 1849 C CA . ASP B 1 38 ? -15.867 18.672 7.789 1 97.56 38 ASP B CA 1
ATOM 1850 C C . ASP B 1 38 ? -17.188 18.484 7.027 1 97.56 38 ASP B C 1
ATOM 1852 O O . ASP B 1 38 ? -18.188 19.125 7.355 1 97.56 38 ASP B O 1
ATOM 1856 N N . THR B 1 39 ? -17.266 17.609 6.121 1 98.19 39 THR B N 1
ATOM 1857 C CA . THR B 1 39 ? -18.406 17.094 5.359 1 98.19 39 THR B CA 1
ATOM 1858 C C . THR B 1 39 ? -18.812 18.078 4.266 1 98.19 39 THR B C 1
ATOM 1860 O O . THR B 1 39 ? -19.969 18.484 4.18 1 98.19 39 THR B O 1
ATOM 1863 N N . PRO B 1 40 ? -17.906 18.469 3.438 1 98.75 40 PRO B N 1
ATOM 1864 C CA . PRO B 1 40 ? -18.234 19.359 2.316 1 98.75 40 PRO B CA 1
ATOM 1865 C C . PRO B 1 40 ? -19.016 18.656 1.216 1 98.75 40 PRO B C 1
ATOM 1867 O O . PRO B 1 40 ? -19.062 17.422 1.179 1 98.75 40 PRO B O 1
ATOM 1870 N N . THR B 1 41 ? -19.641 19.469 0.41 1 98.75 41 THR B N 1
ATOM 1871 C CA . THR B 1 41 ? -20.25 18.969 -0.823 1 98.75 41 THR B CA 1
ATOM 1872 C C . THR B 1 41 ? -19.234 19 -1.969 1 98.75 41 THR B C 1
ATOM 1874 O O . THR B 1 41 ? -18.141 19.531 -1.825 1 98.75 41 THR B O 1
ATOM 1877 N N . VAL B 1 42 ? -19.625 18.406 -3.07 1 98.69 42 VAL B N 1
ATOM 1878 C CA . VAL B 1 42 ? -18.797 18.422 -4.273 1 98.69 42 VAL B CA 1
ATOM 1879 C C . VAL B 1 42 ? -18.609 19.859 -4.75 1 98.69 42 VAL B C 1
ATOM 1881 O O . VAL B 1 42 ? -17.516 20.25 -5.172 1 98.69 42 VAL B O 1
ATOM 1884 N N . GLU B 1 43 ? -19.641 20.656 -4.625 1 98.44 43 GLU B N 1
ATOM 1885 C CA . GLU B 1 43 ? -19.578 22.047 -5.062 1 98.44 43 GLU B CA 1
ATOM 1886 C C . GLU B 1 43 ? -18.578 22.844 -4.223 1 98.44 43 GLU B C 1
ATOM 1888 O O . GLU B 1 43 ? -17.781 23.609 -4.762 1 98.44 43 GLU B O 1
ATOM 1893 N N . GLU B 1 44 ? -18.656 22.672 -2.98 1 98.62 44 GLU B N 1
ATOM 1894 C CA . GLU B 1 44 ? -17.75 23.359 -2.076 1 98.62 44 GLU B CA 1
ATOM 1895 C C . GLU B 1 44 ? -16.297 22.953 -2.355 1 98.62 44 GLU B C 1
ATOM 1897 O O . GLU B 1 44 ? -15.406 23.812 -2.361 1 98.62 44 GLU B O 1
ATOM 1902 N N . LEU B 1 45 ? -16.094 21.656 -2.607 1 98.81 45 LEU B N 1
ATOM 1903 C CA . LEU B 1 45 ? -14.75 21.172 -2.92 1 98.81 45 LEU B CA 1
ATOM 1904 C C . LEU B 1 45 ? -14.258 21.75 -4.242 1 98.81 45 LEU B C 1
ATOM 1906 O O . LEU B 1 45 ? -13.094 22.125 -4.363 1 98.81 45 LEU B O 1
ATOM 1910 N N . SER B 1 46 ? -15.172 21.797 -5.195 1 98.81 46 SER B N 1
ATOM 1911 C CA . SER B 1 46 ? -14.836 22.359 -6.5 1 98.81 46 SER B CA 1
ATOM 1912 C C . SER B 1 46 ? -14.352 23.797 -6.371 1 98.81 46 SER B C 1
ATOM 1914 O O . SER B 1 46 ? -13.344 24.172 -6.965 1 98.81 46 SER B O 1
ATOM 1916 N N . GLU B 1 47 ? -15.016 24.562 -5.621 1 98.25 47 GLU B N 1
ATOM 1917 C CA . GLU B 1 47 ? -14.648 25.969 -5.391 1 98.25 47 GLU B CA 1
ATOM 1918 C C . GLU B 1 47 ? -13.328 26.078 -4.645 1 98.25 47 GLU B C 1
ATOM 1920 O O . GLU B 1 47 ? -12.453 26.844 -5.035 1 98.25 47 GLU B O 1
ATOM 1925 N N . GLU B 1 48 ? -13.18 25.234 -3.596 1 97.19 48 GLU B N 1
ATOM 1926 C CA . GLU B 1 48 ? -12.008 25.297 -2.732 1 97.19 48 GLU B CA 1
ATOM 1927 C C . GLU B 1 48 ? -10.75 24.875 -3.48 1 97.19 48 GLU B C 1
ATOM 1929 O O . GLU B 1 48 ? -9.656 25.375 -3.215 1 97.19 48 GLU B O 1
ATOM 1934 N N . LEU B 1 49 ? -10.852 23.906 -4.387 1 98.12 49 LEU B N 1
ATOM 1935 C CA . LEU B 1 49 ? -9.695 23.312 -5.059 1 98.12 49 LEU B CA 1
ATOM 1936 C C . LEU B 1 49 ? -9.539 23.875 -6.469 1 98.12 49 LEU B C 1
ATOM 1938 O O . LEU B 1 49 ? -8.625 23.5 -7.199 1 98.12 49 LEU B O 1
ATOM 1942 N N . ASP B 1 50 ? -10.43 24.828 -6.824 1 97 50 ASP B N 1
ATOM 1943 C CA . ASP B 1 50 ? -10.406 25.469 -8.133 1 97 50 ASP B CA 1
ATOM 1944 C C . ASP B 1 50 ? -10.344 24.422 -9.25 1 97 50 ASP B C 1
ATOM 1946 O O . ASP B 1 50 ? -9.438 24.469 -10.094 1 97 50 ASP B O 1
ATOM 1950 N N . SER B 1 51 ? -11.18 23.438 -9.195 1 98 51 SER B N 1
ATOM 1951 C CA . SER B 1 51 ? -11.328 22.359 -10.164 1 98 51 SER B CA 1
ATOM 1952 C C . SER B 1 51 ? -12.789 22.188 -10.586 1 98 51 SER B C 1
ATOM 1954 O O . SER B 1 51 ? -13.695 22.641 -9.883 1 98 51 SER B O 1
ATOM 1956 N N . SER B 1 52 ? -13.07 21.656 -11.734 1 98.38 52 SER B N 1
ATOM 1957 C CA . SER B 1 52 ? -14.438 21.484 -12.227 1 98.38 52 SER B CA 1
ATOM 1958 C C . SER B 1 52 ? -15.234 20.562 -11.32 1 98.38 52 SER B C 1
ATOM 1960 O O . SER B 1 52 ? -14.688 19.625 -10.742 1 98.38 52 SER B O 1
ATOM 1962 N N . THR B 1 53 ? -16.469 20.812 -11.219 1 98.31 53 THR B N 1
ATOM 1963 C CA . THR B 1 53 ? -17.359 19.984 -10.438 1 98.31 53 THR B CA 1
ATOM 1964 C C . THR B 1 53 ? -17.344 18.531 -10.93 1 98.31 53 THR B C 1
ATOM 1966 O O . THR B 1 53 ? -17.406 17.594 -10.133 1 98.31 53 THR B O 1
ATOM 1969 N N . THR B 1 54 ? -17.203 18.406 -12.203 1 98.56 54 THR B N 1
ATOM 1970 C CA . THR B 1 54 ? -17.172 17.062 -12.805 1 98.56 54 THR B CA 1
ATOM 1971 C C . THR B 1 54 ? -15.938 16.297 -12.336 1 98.56 54 THR B C 1
ATOM 1973 O O . THR B 1 54 ? -16.047 15.133 -11.938 1 98.56 54 THR B O 1
ATOM 1976 N N . THR B 1 55 ? -14.742 16.938 -12.383 1 98.38 55 THR B N 1
ATOM 1977 C CA . THR B 1 55 ? -13.5 16.312 -11.945 1 98.38 55 THR B CA 1
ATOM 1978 C C . THR B 1 55 ? -13.578 15.938 -10.469 1 98.38 55 THR B C 1
ATOM 1980 O O . THR B 1 55 ? -13.234 14.812 -10.086 1 98.38 55 THR B O 1
ATOM 1983 N N . ILE B 1 56 ? -14.055 16.906 -9.711 1 98.81 56 ILE B N 1
ATOM 1984 C CA . ILE B 1 56 ? -14.172 16.672 -8.273 1 98.81 56 ILE B CA 1
ATOM 1985 C C . ILE B 1 56 ? -15.156 15.531 -8.016 1 98.81 56 ILE B C 1
ATOM 1987 O O . ILE B 1 56 ? -14.93 14.688 -7.141 1 98.81 56 ILE B O 1
ATOM 1991 N N . TYR B 1 57 ? -16.219 15.484 -8.734 1 98.75 57 TYR B N 1
ATOM 1992 C CA . TYR B 1 57 ? -17.219 14.438 -8.562 1 98.75 57 TYR B CA 1
ATOM 1993 C C . TYR B 1 57 ? -16.609 13.062 -8.828 1 98.75 57 TYR B C 1
ATOM 1995 O O . TYR B 1 57 ? -16.812 12.125 -8.055 1 98.75 57 TYR B O 1
ATOM 2003 N N . GLU B 1 58 ? -15.875 12.969 -9.867 1 98.81 58 GLU B N 1
ATOM 2004 C CA . GLU B 1 58 ? -15.25 11.695 -10.234 1 98.81 58 GLU B CA 1
ATOM 2005 C C . GLU B 1 58 ? -14.234 11.258 -9.172 1 98.81 58 GLU B C 1
ATOM 2007 O O . GLU B 1 58 ? -14.195 10.086 -8.797 1 98.81 58 GLU B O 1
ATOM 2012 N N . ASP B 1 59 ? -13.398 12.203 -8.75 1 98.88 59 ASP B N 1
ATOM 2013 C CA . ASP B 1 59 ? -12.391 11.891 -7.738 1 98.88 59 ASP B CA 1
ATOM 2014 C C . ASP B 1 59 ? -13.047 11.484 -6.418 1 98.88 59 ASP B C 1
ATOM 2016 O O . ASP B 1 59 ? -12.617 10.523 -5.777 1 98.88 59 ASP B O 1
ATOM 2020 N N . VAL B 1 60 ? -14.062 12.234 -6.051 1 98.88 60 VAL B N 1
ATOM 2021 C CA . VAL B 1 60 ? -14.773 11.938 -4.809 1 98.88 60 VAL B CA 1
ATOM 2022 C C . VAL B 1 60 ? -15.43 10.562 -4.902 1 98.88 60 VAL B C 1
ATOM 2024 O O . VAL B 1 60 ? -15.383 9.781 -3.953 1 98.88 60 VAL B O 1
ATOM 2027 N N . LYS B 1 61 ? -16.094 10.289 -5.992 1 98.69 61 LYS B N 1
ATOM 2028 C CA . LYS B 1 61 ? -16.703 8.984 -6.219 1 98.69 61 LYS B CA 1
ATOM 2029 C C . LYS B 1 61 ? -15.68 7.863 -6.051 1 98.69 61 LYS B C 1
ATOM 2031 O O . LYS B 1 61 ? -15.945 6.867 -5.375 1 98.69 61 LYS B O 1
ATOM 2036 N N . HIS B 1 62 ? -14.523 8.055 -6.629 1 98.69 62 HIS B N 1
ATOM 2037 C CA . HIS B 1 62 ? -13.445 7.082 -6.523 1 98.69 62 HIS B CA 1
ATOM 2038 C C . HIS B 1 62 ? -13.023 6.883 -5.07 1 98.69 62 HIS B C 1
ATOM 2040 O O . HIS B 1 62 ? -12.836 5.75 -4.625 1 98.69 62 HIS B O 1
ATOM 2046 N N . LEU B 1 63 ? -12.852 7.988 -4.348 1 98.88 63 LEU B N 1
ATOM 2047 C CA . LEU B 1 63 ? -12.391 7.941 -2.965 1 98.88 63 LEU B CA 1
ATOM 2048 C C . LEU B 1 63 ? -13.445 7.324 -2.057 1 98.88 63 LEU B C 1
ATOM 2050 O O . LEU B 1 63 ? -13.117 6.672 -1.063 1 98.88 63 LEU B O 1
ATOM 2054 N N . VAL B 1 64 ? -14.719 7.477 -2.398 1 98.56 64 VAL B N 1
ATOM 2055 C CA . VAL B 1 64 ? -15.797 6.836 -1.653 1 98.56 64 VAL B CA 1
ATOM 2056 C C . VAL B 1 64 ? -15.789 5.332 -1.921 1 98.56 64 VAL B C 1
ATOM 2058 O O . VAL B 1 64 ? -15.852 4.531 -0.988 1 98.56 64 VAL B O 1
ATOM 2061 N N . GLU B 1 65 ? -15.656 4.984 -3.213 1 97.56 65 GLU B N 1
ATOM 2062 C CA . GLU B 1 65 ? -15.656 3.574 -3.596 1 97.56 65 GLU B CA 1
ATOM 2063 C C . GLU B 1 65 ? -14.477 2.834 -2.975 1 97.56 65 GLU B C 1
ATOM 2065 O O . GLU B 1 65 ? -14.578 1.648 -2.652 1 97.56 65 GLU B O 1
ATOM 2070 N N . SER B 1 66 ? -13.391 3.574 -2.73 1 97.06 66 SER B N 1
ATOM 2071 C CA . SER B 1 66 ? -12.195 2.945 -2.18 1 97.06 66 SER B CA 1
ATOM 2072 C C . SER B 1 66 ? -12.203 2.99 -0.656 1 97.06 66 SER B C 1
ATOM 2074 O O . SER B 1 66 ? -11.297 2.459 -0.011 1 97.06 66 SER B O 1
ATOM 2076 N N . GLY B 1 67 ? -13.109 3.662 -0.065 1 97 67 GLY B N 1
ATOM 2077 C CA . GLY B 1 67 ? -13.258 3.67 1.381 1 97 67 GLY B CA 1
ATOM 2078 C C . GLY B 1 67 ? -12.461 4.766 2.061 1 97 67 GLY B C 1
ATOM 2079 O O . GLY B 1 67 ? -12.297 4.758 3.283 1 97 67 GLY B O 1
ATOM 2080 N N . ILE B 1 68 ? -11.93 5.691 1.333 1 98.69 68 ILE B N 1
ATOM 2081 C CA . ILE B 1 68 ? -11.125 6.789 1.851 1 98.69 68 ILE B CA 1
ATOM 2082 C C . ILE B 1 68 ? -12.031 7.914 2.336 1 98.69 68 ILE B C 1
ATOM 2084 O O . ILE B 1 68 ? -11.719 8.594 3.314 1 98.69 68 ILE B O 1
ATOM 2088 N N . LEU B 1 69 ? -13.078 8.109 1.595 1 98.81 69 LEU B N 1
ATOM 2089 C CA . LEU B 1 69 ? -14.148 9.016 1.991 1 98.81 69 LEU B CA 1
ATOM 2090 C C . LEU B 1 69 ? -15.453 8.25 2.195 1 98.81 69 LEU B C 1
ATOM 2092 O O . LEU B 1 69 ? -15.594 7.113 1.744 1 98.81 69 LEU B O 1
ATOM 2096 N N . ALA B 1 70 ? -16.391 8.812 2.9 1 98.44 70 ALA B N 1
ATOM 2097 C CA . ALA B 1 70 ? -17.734 8.266 3.08 1 98.44 70 ALA B CA 1
ATOM 2098 C C . ALA B 1 70 ? -18.812 9.32 2.82 1 98.44 70 ALA B C 1
ATOM 2100 O O . ALA B 1 70 ? -18.656 10.477 3.23 1 98.44 70 ALA B O 1
ATOM 2101 N N . ARG B 1 71 ? -19.766 8.953 2.084 1 98.44 71 ARG B N 1
ATOM 2102 C CA . ARG B 1 71 ? -20.938 9.805 1.953 1 98.44 71 ARG B CA 1
ATOM 2103 C C . ARG B 1 71 ? -21.797 9.773 3.219 1 98.44 71 ARG B C 1
ATOM 2105 O O . ARG B 1 71 ? -22.188 8.695 3.682 1 98.44 71 ARG B O 1
ATOM 2112 N N . VAL B 1 72 ? -22.156 10.844 3.732 1 97.81 72 VAL B N 1
ATOM 2113 C CA . VAL B 1 72 ? -22.812 10.82 5.039 1 97.81 72 VAL B CA 1
ATOM 2114 C C . VAL B 1 72 ? -24.266 11.258 4.898 1 97.81 72 VAL B C 1
ATOM 2116 O O . VAL B 1 72 ? -25.031 11.219 5.867 1 97.81 72 VAL B O 1
ATOM 2119 N N . THR B 1 73 ? -24.719 11.781 3.752 1 95.88 73 THR B N 1
ATOM 2120 C CA . THR B 1 73 ? -26.125 12.117 3.512 1 95.88 73 THR B CA 1
ATOM 2121 C C . THR B 1 73 ? -26.719 11.219 2.43 1 95.88 73 THR B C 1
ATOM 2123 O O . THR B 1 73 ? -26.047 10.875 1.461 1 95.88 73 THR B O 1
ATOM 2126 N N . ASP B 1 74 ? -27.953 10.953 2.621 1 92.12 74 ASP B N 1
ATOM 2127 C CA . ASP B 1 74 ? -28.641 10.094 1.664 1 92.12 74 ASP B CA 1
ATOM 2128 C C . ASP B 1 74 ? -29.344 10.922 0.587 1 92.12 74 ASP B C 1
ATOM 2130 O O . ASP B 1 74 ? -29.656 10.406 -0.487 1 92.12 74 ASP B O 1
ATOM 2134 N N . THR B 1 75 ? -29.594 12.164 0.928 1 92.69 75 THR B N 1
ATOM 2135 C CA . THR B 1 75 ? -30.281 13.023 -0.032 1 92.69 75 THR B CA 1
ATOM 2136 C C . THR B 1 75 ? -29.375 14.164 -0.481 1 92.69 75 THR B C 1
ATOM 2138 O O . THR B 1 75 ? -28.359 14.445 0.16 1 92.69 75 THR B O 1
ATOM 2141 N N . GLN B 1 76 ? -29.719 14.695 -1.622 1 91.75 76 GLN B N 1
ATOM 2142 C CA . GLN B 1 76 ? -28.922 15.805 -2.154 1 91.75 76 GLN B CA 1
ATOM 2143 C C . GLN B 1 76 ? -29.078 17.047 -1.295 1 91.75 76 GLN B C 1
ATOM 2145 O O . GLN B 1 76 ? -30.156 17.297 -0.728 1 91.75 76 GLN B O 1
ATOM 2150 N N . PRO B 1 77 ? -28.109 17.875 -1.192 1 94.69 77 PRO B N 1
ATOM 2151 C CA . PRO B 1 77 ? -26.75 17.656 -1.72 1 94.69 77 PRO B CA 1
ATOM 2152 C C . PRO B 1 77 ? -25.969 16.641 -0.893 1 94.69 77 PRO B C 1
ATOM 2154 O O . PRO B 1 77 ? -26.031 16.656 0.339 1 94.69 77 PRO B O 1
ATOM 2157 N N . HIS B 1 78 ? -25.25 15.766 -1.533 1 97.5 78 HIS B N 1
ATOM 2158 C CA . HIS B 1 78 ? -24.438 14.766 -0.852 1 97.5 78 HIS B CA 1
ATOM 2159 C C . HIS B 1 78 ? -23.25 15.398 -0.152 1 97.5 78 HIS B C 1
ATOM 2161 O O . HIS B 1 78 ? -22.625 16.312 -0.691 1 97.5 78 HIS B O 1
ATOM 2167 N N . ARG B 1 79 ? -22.969 14.969 0.994 1 98.69 79 ARG B N 1
ATOM 2168 C CA . ARG B 1 79 ? -21.844 15.43 1.802 1 98.69 79 ARG B CA 1
ATOM 2169 C C . ARG B 1 79 ? -20.875 14.281 2.111 1 98.69 79 ARG B C 1
ATOM 2171 O O . ARG B 1 79 ? -21.297 13.125 2.182 1 98.69 79 ARG B O 1
ATOM 2178 N N . TYR B 1 80 ? -19.656 14.648 2.289 1 98.75 80 TYR B N 1
ATOM 2179 C CA . TYR B 1 80 ? -18.625 13.609 2.387 1 98.75 80 TYR B CA 1
ATOM 2180 C C . TYR B 1 80 ? -17.719 13.852 3.592 1 98.75 80 TYR B C 1
ATOM 2182 O O . TYR B 1 80 ? -17.391 14.992 3.906 1 98.75 80 TYR B O 1
ATOM 2190 N N . GLN B 1 81 ? -17.359 12.773 4.258 1 98.75 81 GLN B N 1
ATOM 2191 C CA . GLN B 1 81 ? -16.484 12.789 5.422 1 98.75 81 GLN B CA 1
ATOM 2192 C C . GLN B 1 81 ? -15.211 11.992 5.152 1 98.75 81 GLN B C 1
ATOM 2194 O O . GLN B 1 81 ? -15.258 10.922 4.551 1 98.75 81 GLN B O 1
ATOM 2199 N N . ALA B 1 82 ? -14.117 12.586 5.555 1 98.69 82 ALA B N 1
ATOM 2200 C CA . ALA B 1 82 ? -12.852 11.867 5.445 1 98.69 82 ALA B CA 1
ATOM 2201 C C . ALA 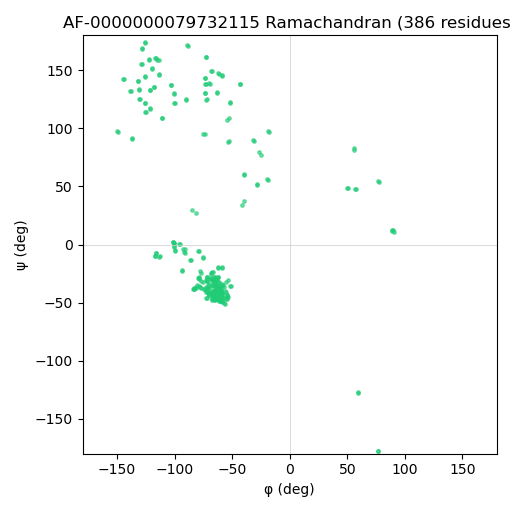B 1 82 ? -12.773 10.742 6.473 1 98.69 82 ALA B C 1
ATOM 2203 O O . ALA B 1 82 ? -13.016 10.961 7.66 1 98.69 82 ALA B O 1
ATOM 2204 N N . GLN B 1 83 ? -12.523 9.547 5.965 1 97.88 83 GLN B N 1
ATOM 2205 C CA . GLN B 1 83 ? -12.336 8.438 6.891 1 97.88 83 GLN B CA 1
ATOM 2206 C C . GLN B 1 83 ? -10.992 8.531 7.602 1 97.88 83 GLN B C 1
ATOM 2208 O O . GLN B 1 83 ? -9.992 8.953 7 1 97.88 83 GLN B O 1
ATOM 2213 N N . GLN B 1 84 ? -11.016 8.117 8.922 1 96.75 84 GLN B N 1
ATOM 2214 C CA . GLN B 1 84 ? -9.781 8.117 9.703 1 96.75 84 GLN B CA 1
ATOM 2215 C C . GLN B 1 84 ? -8.883 6.953 9.305 1 96.75 84 GLN B C 1
ATOM 2217 O O . GLN B 1 84 ? -9 5.855 9.852 1 96.75 84 GLN B O 1
ATOM 2222 N N . VAL B 1 85 ? -7.996 7.215 8.445 1 96.62 85 VAL B N 1
ATOM 2223 C CA . VAL B 1 85 ? -7.055 6.215 7.953 1 96.62 85 VAL B CA 1
ATOM 2224 C C . VAL B 1 85 ? -6.176 5.723 9.102 1 96.62 85 VAL B C 1
ATOM 2226 O O . VAL B 1 85 ? -5.66 6.523 9.883 1 96.62 85 VAL B O 1
ATOM 2229 N N . ASP B 1 86 ? -6.059 4.5 9.219 1 97.69 86 ASP B N 1
ATOM 2230 C CA . ASP B 1 86 ? -5.191 3.832 10.18 1 97.69 86 ASP B CA 1
ATOM 2231 C C . ASP B 1 86 ? -4.699 2.492 9.641 1 97.69 86 ASP B C 1
ATOM 2233 O O . ASP B 1 86 ? -5.414 1.491 9.695 1 97.69 86 ASP B O 1
ATOM 2237 N N . LEU B 1 87 ? -3.516 2.488 9.102 1 98.75 87 LEU B N 1
ATOM 2238 C CA . LEU B 1 87 ? -2.918 1.302 8.508 1 98.75 87 LEU B CA 1
ATOM 2239 C C . LEU B 1 87 ? -1.499 1.089 9.023 1 98.75 87 LEU B C 1
ATOM 2241 O O . LEU B 1 87 ? -0.668 1.998 8.961 1 98.75 87 LEU B O 1
ATOM 2245 N N . ARG B 1 88 ? -1.231 -0.049 9.555 1 98.81 88 ARG B N 1
ATOM 2246 C CA . ARG B 1 88 ? 0.126 -0.408 9.953 1 98.81 88 ARG B CA 1
ATOM 2247 C C . ARG B 1 88 ? 0.782 -1.308 8.906 1 98.81 88 ARG B C 1
ATOM 2249 O O . ARG B 1 88 ? 0.174 -2.273 8.445 1 98.81 88 ARG B O 1
ATOM 2256 N N . VAL B 1 89 ? 1.934 -0.954 8.523 1 98.81 89 VAL B N 1
ATOM 2257 C CA . VAL B 1 89 ? 2.691 -1.734 7.551 1 98.81 89 VAL B CA 1
ATOM 2258 C C . VAL B 1 89 ? 4.027 -2.16 8.156 1 98.81 89 VAL B C 1
ATOM 2260 O O . VAL B 1 89 ? 4.711 -1.354 8.789 1 98.81 89 VAL B O 1
ATOM 2263 N N . GLN B 1 90 ? 4.332 -3.359 8.008 1 98.69 90 GLN B N 1
ATOM 2264 C CA . GLN B 1 90 ? 5.578 -3.9 8.539 1 98.69 90 GLN B CA 1
ATOM 2265 C C . GLN B 1 90 ? 6.391 -4.59 7.449 1 98.69 90 GLN B C 1
ATOM 2267 O O . GLN B 1 90 ? 5.887 -5.48 6.762 1 98.69 90 GLN B O 1
ATOM 2272 N N . ALA B 1 91 ? 7.52 -4.195 7.219 1 97.5 91 ALA B N 1
ATOM 2273 C CA . ALA B 1 91 ? 8.523 -4.805 6.355 1 97.5 91 ALA B CA 1
ATOM 2274 C C . ALA B 1 91 ? 9.797 -5.125 7.133 1 97.5 91 ALA B C 1
ATOM 2276 O O . ALA B 1 91 ? 10.469 -4.223 7.629 1 97.5 91 ALA B O 1
ATOM 2277 N N . GLY B 1 92 ? 10.117 -6.422 7.199 1 95.19 92 GLY B N 1
ATOM 2278 C CA . GLY B 1 92 ? 11.195 -6.797 8.094 1 95.19 92 GLY B CA 1
ATOM 2279 C C . GLY B 1 92 ? 10.938 -6.414 9.539 1 95.19 92 GLY B C 1
ATOM 2280 O O . GLY B 1 92 ? 9.883 -6.734 10.094 1 95.19 92 GLY B O 1
ATOM 2281 N N . ASP B 1 93 ? 11.875 -5.73 10.117 1 95.06 93 ASP B N 1
ATOM 2282 C CA . ASP B 1 93 ? 11.766 -5.363 11.523 1 95.06 93 ASP B CA 1
ATOM 2283 C C . ASP B 1 93 ? 11.188 -3.961 11.688 1 95.06 93 ASP B C 1
ATOM 2285 O O . ASP B 1 93 ? 10.953 -3.506 12.805 1 95.06 93 ASP B O 1
ATOM 2289 N N . GLU B 1 94 ? 10.898 -3.363 10.625 1 96.94 94 GLU B N 1
ATOM 2290 C CA . GLU B 1 94 ? 10.414 -1.986 10.688 1 96.94 94 GLU B CA 1
ATOM 2291 C C . GLU B 1 94 ? 8.906 -1.921 10.492 1 96.94 94 GLU B C 1
ATOM 2293 O O . GLU B 1 94 ? 8.336 -2.689 9.711 1 96.94 94 GLU B O 1
ATOM 2298 N N . THR B 1 95 ? 8.281 -1.129 11.266 1 97.94 95 THR B N 1
ATOM 2299 C CA . THR B 1 95 ? 6.84 -0.912 11.172 1 97.94 95 THR B CA 1
ATOM 2300 C C . THR B 1 95 ? 6.523 0.575 11.039 1 97.94 95 THR B C 1
ATOM 2302 O O . THR B 1 95 ? 7.211 1.416 11.617 1 97.94 95 THR B O 1
ATOM 2305 N N . TYR B 1 96 ? 5.559 0.919 10.32 1 98.62 96 TYR B N 1
ATOM 2306 C CA . TYR B 1 96 ? 5.094 2.293 10.172 1 98.62 96 TYR B CA 1
ATOM 2307 C C . TYR B 1 96 ? 3.57 2.357 10.188 1 98.62 96 TYR B C 1
ATOM 2309 O O . TYR B 1 96 ? 2.902 1.575 9.508 1 98.62 96 TYR B O 1
ATOM 2317 N N . ARG B 1 97 ? 3.066 3.236 10.945 1 98.56 97 ARG B N 1
ATOM 2318 C CA . ARG B 1 97 ? 1.626 3.455 11.008 1 98.56 97 ARG B CA 1
ATOM 2319 C C . ARG B 1 97 ? 1.219 4.664 10.172 1 98.56 97 ARG B C 1
ATOM 2321 O O . ARG B 1 97 ? 1.665 5.781 10.43 1 98.56 97 ARG B O 1
ATOM 2328 N N . ILE B 1 98 ? 0.39 4.469 9.258 1 98.75 98 ILE B N 1
ATOM 2329 C CA . ILE B 1 98 ? -0.114 5.531 8.398 1 98.75 98 ILE B CA 1
ATOM 2330 C C . ILE B 1 98 ? -1.371 6.141 9.008 1 98.75 98 ILE B C 1
ATOM 2332 O O . ILE B 1 98 ? -2.322 5.426 9.328 1 98.75 98 ILE B O 1
ATOM 2336 N N . THR B 1 99 ? -1.396 7.375 9.203 1 98.19 99 THR B N 1
ATOM 2337 C CA . THR B 1 99 ? -2.52 8.156 9.703 1 98.19 99 THR B CA 1
ATOM 2338 C C . THR B 1 99 ? -2.848 9.305 8.758 1 98.19 99 THR B C 1
ATOM 2340 O O . THR B 1 99 ? -2.115 9.555 7.793 1 98.19 99 THR B O 1
ATOM 2343 N N . PRO B 1 100 ? -3.881 10.023 8.984 1 98.56 100 PRO B N 1
ATOM 2344 C CA . PRO B 1 100 ? -4.234 11.148 8.109 1 98.56 100 PRO B CA 1
ATOM 2345 C C . PRO B 1 100 ? -3.131 12.195 8.023 1 98.56 100 PRO B C 1
ATOM 2347 O O . PRO B 1 100 ? -3.061 12.945 7.039 1 98.56 100 PRO B O 1
ATOM 2350 N N . ALA B 1 101 ? -2.26 12.18 8.984 1 98.56 101 ALA B N 1
ATOM 2351 C CA . ALA B 1 101 ? -1.196 13.188 9.031 1 98.56 101 ALA B CA 1
ATOM 2352 C C . ALA B 1 101 ? -0.324 13.117 7.785 1 98.56 101 ALA B C 1
ATOM 2354 O O . ALA B 1 101 ? 0.145 14.148 7.293 1 98.56 101 ALA B O 1
ATOM 2355 N N . LEU B 1 102 ? -0.105 11.922 7.289 1 98.94 102 LEU B N 1
ATOM 2356 C CA . LEU B 1 102 ? 0.703 11.773 6.082 1 98.94 102 LEU B CA 1
ATOM 2357 C C . LEU B 1 102 ? 0.034 12.461 4.895 1 98.94 102 LEU B C 1
ATOM 2359 O O . LEU B 1 102 ? 0.691 13.172 4.129 1 98.94 102 LEU B O 1
ATOM 2363 N N . PHE B 1 103 ? -1.285 12.25 4.754 1 98.88 103 PHE B N 1
ATOM 2364 C CA . PHE B 1 103 ? -2.029 12.852 3.654 1 98.88 103 PHE B CA 1
ATOM 2365 C C . PHE B 1 103 ? -2.016 14.375 3.762 1 98.88 103 PHE B C 1
ATOM 2367 O O . PHE B 1 103 ? -1.786 15.07 2.77 1 98.88 103 PHE B O 1
ATOM 2374 N N . VAL B 1 104 ? -2.24 14.859 4.965 1 98.81 104 VAL B N 1
ATOM 2375 C CA . VAL B 1 104 ? -2.305 16.297 5.191 1 98.81 104 VAL B CA 1
ATOM 2376 C C . VAL B 1 104 ? -0.939 16.938 4.918 1 98.81 104 VAL B C 1
ATOM 2378 O O . VAL B 1 104 ? -0.851 18 4.305 1 98.81 104 VAL B O 1
ATOM 2381 N N . ALA B 1 105 ? 0.117 16.234 5.371 1 98.88 105 ALA B N 1
ATOM 2382 C CA . ALA B 1 105 ? 1.465 16.734 5.105 1 98.88 105 ALA B CA 1
ATOM 2383 C C . ALA B 1 105 ? 1.741 16.797 3.607 1 98.88 105 ALA B C 1
ATOM 2385 O O . ALA B 1 105 ? 2.299 17.781 3.117 1 98.88 105 ALA B O 1
ATOM 2386 N N . LEU B 1 106 ? 1.354 15.805 2.863 1 98.94 106 LEU B N 1
ATOM 2387 C CA . LEU B 1 106 ? 1.538 15.773 1.416 1 98.94 106 LEU B CA 1
ATOM 2388 C C . LEU B 1 106 ? 0.755 16.891 0.746 1 98.94 106 LEU B C 1
ATOM 2390 O O . LEU B 1 106 ? 1.275 17.578 -0.138 1 98.94 106 LEU B O 1
ATOM 2394 N N . ALA B 1 107 ? -0.455 17.062 1.157 1 98.75 107 ALA B N 1
ATOM 2395 C CA . ALA B 1 107 ? -1.283 18.125 0.583 1 98.75 107 ALA B CA 1
ATOM 2396 C C . ALA B 1 107 ? -0.682 19.5 0.856 1 98.75 107 ALA B C 1
ATOM 2398 O O . ALA B 1 107 ? -0.622 20.344 -0.039 1 98.75 107 ALA B O 1
ATOM 2399 N N . ARG B 1 108 ? -0.216 19.672 2.057 1 98.44 108 ARG B N 1
ATOM 2400 C CA . ARG B 1 108 ? 0.317 20.969 2.5 1 98.44 108 ARG B CA 1
ATOM 2401 C C . ARG B 1 108 ? 1.622 21.297 1.783 1 98.44 108 ARG B C 1
ATOM 2403 O O . ARG B 1 108 ? 2.008 22.453 1.687 1 98.44 108 ARG B O 1
ATOM 2410 N N . SER B 1 109 ? 2.301 20.281 1.332 1 98.56 109 SER B N 1
ATOM 2411 C CA . SER B 1 109 ? 3.59 20.484 0.685 1 98.56 109 SER B CA 1
ATOM 2412 C C . SER B 1 109 ? 3.443 21.328 -0.576 1 98.56 109 SER B C 1
ATOM 2414 O O . SER B 1 109 ? 4.398 21.984 -1.011 1 98.56 109 SER B O 1
ATOM 2416 N N . GLU B 1 110 ? 2.273 21.406 -1.111 1 96.19 110 GLU B N 1
ATOM 2417 C CA . GLU B 1 110 ? 2.047 22.188 -2.326 1 96.19 110 GLU B CA 1
ATOM 2418 C C . GLU B 1 110 ? 2.125 23.688 -2.045 1 96.19 110 GLU B C 1
ATOM 2420 O O . GLU B 1 110 ? 2.48 24.469 -2.928 1 96.19 110 GLU B O 1
ATOM 2425 N N . THR B 1 111 ? 1.801 24.078 -0.828 1 96.5 111 THR B N 1
ATOM 2426 C CA . THR B 1 111 ? 1.749 25.5 -0.504 1 96.5 111 THR B CA 1
ATOM 2427 C C . THR B 1 111 ? 2.797 25.859 0.548 1 96.5 111 THR B C 1
ATOM 2429 O O . THR B 1 111 ? 2.965 27.031 0.896 1 96.5 111 THR B O 1
ATOM 2432 N N . ASN B 1 112 ? 3.426 24.859 1.056 1 98.25 112 ASN B N 1
ATOM 2433 C CA . ASN B 1 112 ? 4.477 25.047 2.055 1 98.25 112 ASN B CA 1
ATOM 2434 C C . ASN B 1 112 ? 5.848 24.688 1.493 1 98.25 112 ASN B C 1
ATOM 2436 O O . ASN B 1 112 ? 6.184 23.516 1.36 1 98.25 112 ASN B O 1
ATOM 2440 N N . GLU B 1 113 ? 6.629 25.688 1.29 1 98.31 113 GLU B N 1
ATOM 2441 C CA . GLU B 1 113 ? 7.918 25.516 0.63 1 98.31 113 GLU B CA 1
ATOM 2442 C C . GLU B 1 113 ? 8.836 24.609 1.447 1 98.31 113 GLU B C 1
ATOM 2444 O O . GLU B 1 113 ? 9.617 23.844 0.886 1 98.31 113 GLU B O 1
ATOM 2449 N N . ASN B 1 114 ? 8.812 24.719 2.719 1 98.56 114 ASN B N 1
ATOM 2450 C CA . ASN B 1 114 ? 9.648 23.891 3.582 1 98.56 114 ASN B CA 1
ATOM 2451 C C . ASN B 1 114 ? 9.289 22.422 3.461 1 98.56 114 ASN B C 1
ATOM 2453 O O . ASN B 1 114 ? 10.18 21.562 3.35 1 98.56 114 ASN B O 1
ATOM 2457 N N . LEU B 1 115 ? 8.031 22.109 3.426 1 98.81 115 LEU B N 1
ATOM 2458 C CA . LEU B 1 115 ? 7.574 20.734 3.266 1 98.81 115 LEU B CA 1
ATOM 2459 C C . LEU B 1 115 ? 7.906 20.203 1.874 1 98.81 115 LEU B C 1
ATOM 2461 O O . LEU B 1 115 ? 8.336 19.062 1.727 1 98.81 115 LEU B O 1
ATOM 2465 N N . GLN B 1 116 ? 7.695 21.078 0.938 1 98.62 116 GLN B N 1
ATOM 2466 C CA . GLN B 1 116 ? 7.988 20.688 -0.436 1 98.62 116 GLN B CA 1
ATOM 2467 C C . GLN B 1 116 ? 9.461 20.344 -0.603 1 98.62 116 GLN B C 1
ATOM 2469 O O . GLN B 1 116 ? 9.797 19.328 -1.23 1 98.62 116 GLN B O 1
ATOM 2474 N N . LEU B 1 117 ? 10.297 21.141 -0.059 1 98.62 117 LEU B N 1
ATOM 2475 C CA . LEU B 1 117 ? 11.734 20.922 -0.162 1 98.62 117 LEU B CA 1
ATOM 2476 C C . LEU B 1 117 ? 12.141 19.625 0.522 1 98.62 117 LEU B C 1
ATOM 2478 O O . LEU B 1 117 ? 12.938 18.859 -0.017 1 98.62 117 LEU B O 1
ATOM 2482 N N . TYR B 1 118 ? 11.641 19.438 1.686 1 98.75 118 TYR B N 1
ATOM 2483 C CA . TYR B 1 118 ? 11.945 18.219 2.416 1 98.75 118 TYR B CA 1
ATOM 2484 C C . TYR B 1 118 ? 11.477 16.984 1.641 1 98.75 118 TYR B C 1
ATOM 2486 O O . TYR B 1 118 ? 12.195 15.992 1.56 1 98.75 118 TYR B O 1
ATOM 2494 N N . LEU B 1 119 ? 10.32 17.031 1.086 1 98.69 119 LEU B N 1
ATOM 2495 C CA . LEU B 1 119 ? 9.766 15.953 0.271 1 98.69 119 LEU B CA 1
ATOM 2496 C C . LEU B 1 119 ? 10.641 15.688 -0.95 1 98.69 119 LEU B C 1
ATOM 2498 O O . LEU B 1 119 ? 10.891 14.531 -1.308 1 98.69 119 LEU B O 1
ATOM 2502 N N . ASP B 1 120 ? 11.094 16.812 -1.58 1 97.88 120 ASP B N 1
ATOM 2503 C CA . ASP B 1 120 ? 11.953 16.688 -2.752 1 97.88 120 ASP B CA 1
ATOM 2504 C C . ASP B 1 120 ? 13.258 15.977 -2.402 1 97.88 120 ASP B C 1
ATOM 2506 O O . ASP B 1 120 ? 13.766 15.172 -3.191 1 97.88 120 ASP B O 1
ATOM 2510 N N . ARG B 1 121 ? 13.75 16.266 -1.241 1 97.69 121 ARG B N 1
ATOM 2511 C CA . ARG B 1 121 ? 15.062 15.766 -0.844 1 97.69 121 ARG B CA 1
ATOM 2512 C C . ARG B 1 121 ? 14.969 14.344 -0.299 1 97.69 121 ARG B C 1
ATOM 2514 O O . ARG B 1 121 ? 15.859 13.523 -0.535 1 97.69 121 ARG B O 1
ATOM 2521 N N . HIS B 1 122 ? 13.93 14.086 0.428 1 97.56 122 HIS B N 1
ATOM 2522 C CA . HIS B 1 122 ? 13.914 12.852 1.208 1 97.56 122 HIS B CA 1
ATOM 2523 C C . HIS B 1 122 ? 12.797 11.922 0.748 1 97.56 122 HIS B C 1
ATOM 2525 O O . HIS B 1 122 ? 12.742 10.758 1.158 1 97.56 122 HIS B O 1
ATOM 2531 N N . GLY B 1 123 ? 11.891 12.391 -0.116 1 97.69 123 GLY B N 1
ATOM 2532 C CA . GLY B 1 123 ? 10.812 11.578 -0.64 1 97.69 123 GLY B CA 1
ATOM 2533 C C . GLY B 1 123 ? 9.68 11.375 0.352 1 97.69 123 GLY B C 1
ATOM 2534 O O . GLY B 1 123 ? 9.711 11.922 1.456 1 97.69 123 GLY B O 1
ATOM 2535 N N . THR B 1 124 ? 8.703 10.609 -0.039 1 98.12 124 THR B N 1
ATOM 2536 C CA . THR B 1 124 ? 7.523 10.344 0.774 1 98.12 124 THR B CA 1
ATOM 2537 C C . THR B 1 124 ? 7.898 9.562 2.033 1 98.12 124 THR B C 1
ATOM 2539 O O . THR B 1 124 ? 7.344 9.812 3.107 1 98.12 124 THR B O 1
ATOM 2542 N N . SER B 1 125 ? 8.789 8.594 1.902 1 97.62 125 SER B N 1
ATOM 2543 C CA . SER B 1 125 ? 9.219 7.824 3.064 1 97.62 125 SER B CA 1
ATOM 2544 C C . SER B 1 125 ? 9.977 8.703 4.059 1 97.62 125 SER B C 1
ATOM 2546 O O . SER B 1 125 ? 9.891 8.492 5.27 1 97.62 125 SER B O 1
ATOM 2548 N N . GLY B 1 126 ? 10.742 9.648 3.504 1 97.88 126 GLY B N 1
ATOM 2549 C CA . GLY B 1 126 ? 11.375 10.625 4.379 1 97.88 126 GLY B CA 1
ATOM 2550 C C . GLY B 1 126 ? 10.375 11.461 5.16 1 97.88 126 GLY B C 1
ATOM 2551 O O . GLY B 1 126 ? 10.57 11.711 6.352 1 97.88 126 GLY B O 1
ATOM 2552 N N . LEU B 1 127 ? 9.367 11.898 4.465 1 98.75 127 LEU B N 1
ATOM 2553 C CA . LEU B 1 127 ? 8.297 12.648 5.125 1 98.75 127 LEU B CA 1
ATOM 2554 C C . LEU B 1 127 ? 7.648 11.805 6.219 1 98.75 127 LEU B C 1
ATOM 2556 O O . LEU B 1 127 ? 7.352 12.305 7.305 1 98.75 127 LEU B O 1
ATOM 2560 N N . ALA B 1 128 ? 7.41 10.547 5.938 1 98.69 128 ALA B N 1
ATOM 2561 C CA . ALA B 1 128 ? 6.852 9.617 6.914 1 98.69 128 ALA B CA 1
ATOM 2562 C C . ALA B 1 128 ? 7.758 9.5 8.141 1 98.69 128 ALA B C 1
ATOM 2564 O O . ALA B 1 128 ? 7.281 9.531 9.273 1 98.69 128 ALA B O 1
ATOM 2565 N N . THR B 1 129 ? 9.008 9.352 7.883 1 98.31 129 THR B N 1
ATOM 2566 C CA . THR B 1 129 ? 9.984 9.312 8.969 1 98.31 129 THR B CA 1
ATOM 2567 C C . THR B 1 129 ? 9.945 10.602 9.781 1 98.31 129 THR B C 1
ATOM 2569 O O . THR B 1 129 ? 9.969 10.562 11.008 1 98.31 129 THR B O 1
ATOM 2572 N N . GLY B 1 130 ? 9.898 11.695 9.039 1 98.62 130 GLY B N 1
ATOM 2573 C CA . GLY B 1 130 ? 9.781 12.984 9.703 1 98.62 130 GLY B CA 1
ATOM 2574 C C . GLY B 1 130 ? 8.57 13.078 10.617 1 98.62 130 GLY B C 1
ATOM 2575 O O . GLY B 1 130 ? 8.656 13.641 11.711 1 98.62 130 GLY B O 1
ATOM 2576 N N . LEU B 1 131 ? 7.484 12.547 10.18 1 98.81 131 LEU B N 1
ATOM 2577 C CA . LEU B 1 131 ? 6.258 12.57 10.969 1 98.81 131 LEU B CA 1
ATOM 2578 C C . LEU B 1 131 ? 6.43 11.781 12.266 1 98.81 131 LEU B C 1
ATOM 2580 O O . LEU B 1 131 ? 5.879 12.156 13.305 1 98.81 131 LEU B O 1
ATOM 2584 N N . GLU B 1 132 ? 7.125 10.695 12.219 1 98.06 132 GLU B N 1
ATOM 2585 C CA . GLU B 1 132 ? 7.395 9.914 13.422 1 98.06 132 GLU B CA 1
ATOM 2586 C C . GLU B 1 132 ? 8.234 10.711 14.422 1 98.06 132 GLU B C 1
ATOM 2588 O O . GLU B 1 132 ? 7.93 10.742 15.609 1 98.06 132 GLU B O 1
ATOM 2593 N N . TYR B 1 133 ? 9.273 11.328 13.922 1 98.5 133 TYR B N 1
ATOM 2594 C CA . TYR B 1 133 ? 10.094 12.188 14.773 1 98.5 133 TYR B CA 1
ATOM 2595 C C . TYR B 1 133 ? 9.273 13.336 15.344 1 98.5 133 TYR B C 1
ATOM 2597 O O . TYR B 1 133 ? 9.438 13.695 16.516 1 98.5 133 TYR B O 1
ATOM 2605 N N . ALA B 1 134 ? 8.438 13.898 14.531 1 98.56 134 ALA B N 1
ATOM 2606 C CA . ALA B 1 134 ? 7.617 15.031 14.953 1 98.56 134 ALA B CA 1
ATOM 2607 C C . ALA B 1 134 ? 6.656 14.625 16.062 1 98.56 134 ALA B C 1
ATOM 2609 O O . ALA B 1 134 ? 6.367 15.422 16.969 1 98.56 134 ALA B O 1
ATOM 2610 N N . ARG B 1 135 ? 6.137 13.445 15.961 1 97.94 135 ARG B N 1
ATOM 2611 C CA . ARG B 1 135 ? 5.27 12.961 17.031 1 97.94 135 ARG B CA 1
ATOM 2612 C C . ARG B 1 135 ? 6 12.945 18.359 1 97.94 135 ARG B C 1
ATOM 2614 O O . ARG B 1 135 ? 5.469 13.398 19.375 1 97.94 135 ARG B O 1
ATOM 2621 N N . ASP B 1 136 ? 7.156 12.391 18.375 1 96.5 136 ASP B N 1
ATOM 2622 C CA . ASP B 1 136 ? 7.98 12.367 19.578 1 96.5 136 ASP B CA 1
ATOM 2623 C C . ASP B 1 136 ? 8.336 13.781 20.031 1 96.5 136 ASP B C 1
ATOM 2625 O O . ASP B 1 136 ? 8.414 14.055 21.219 1 96.5 136 ASP B O 1
ATOM 2629 N N . TYR B 1 137 ? 8.555 14.602 19.078 1 97.25 137 TYR B N 1
ATOM 2630 C CA . TYR B 1 137 ? 8.891 16 19.344 1 97.25 137 TYR B CA 1
ATOM 2631 C C . TYR B 1 137 ? 7.754 16.703 20.078 1 97.25 137 TYR B C 1
ATOM 2633 O O . TYR B 1 137 ? 7.98 17.375 21.078 1 97.25 137 TYR B O 1
ATOM 2641 N N . VAL B 1 138 ? 6.582 16.484 19.562 1 96.25 138 VAL B N 1
ATOM 2642 C CA . VAL B 1 138 ? 5.395 17.094 20.156 1 96.25 138 VAL B CA 1
ATOM 2643 C C . VAL B 1 138 ? 5.203 16.562 21.578 1 96.25 138 VAL B C 1
ATOM 2645 O O . VAL B 1 138 ? 4.762 17.297 22.469 1 96.25 138 VAL B O 1
ATOM 2648 N N . GLN B 1 139 ? 5.633 15.391 21.812 1 93.31 139 GLN B N 1
ATOM 2649 C CA . GLN B 1 139 ? 5.461 14.75 23.109 1 93.31 139 GLN B CA 1
ATOM 2650 C C . GLN B 1 139 ? 6.664 15 24.016 1 93.31 139 GLN B C 1
ATOM 2652 O O . GLN B 1 139 ? 6.738 14.477 25.125 1 93.31 139 GLN B O 1
ATOM 2657 N N . GLY B 1 140 ? 7.707 15.68 23.484 1 92.69 140 GLY B N 1
ATOM 2658 C CA . GLY B 1 140 ? 8.844 16.078 24.297 1 92.69 140 GLY B CA 1
ATOM 2659 C C . GLY B 1 140 ? 9.938 15.023 24.359 1 92.69 140 GLY B C 1
ATOM 2660 O O . GLY B 1 140 ? 10.844 15.117 25.188 1 92.69 140 GLY B O 1
ATOM 2661 N N . ARG B 1 141 ? 9.875 14.047 23.547 1 94.81 141 ARG B N 1
ATOM 2662 C CA . ARG B 1 141 ? 10.812 12.93 23.578 1 94.81 141 ARG B CA 1
ATOM 2663 C C . ARG B 1 141 ? 11.891 13.078 22.516 1 94.81 141 ARG B C 1
ATOM 2665 O O . ARG B 1 141 ? 12.82 12.273 22.438 1 94.81 141 ARG B O 1
ATOM 2672 N N . MET B 1 142 ? 11.797 14.094 21.75 1 94.88 142 MET B N 1
ATOM 2673 C CA . MET B 1 142 ? 12.695 14.336 20.625 1 94.88 142 MET B CA 1
ATOM 2674 C C . MET B 1 142 ? 12.977 15.82 20.453 1 94.88 142 MET B C 1
ATOM 2676 O O . MET B 1 142 ? 12.109 16.656 20.719 1 94.88 142 MET B O 1
ATOM 2680 N N . ASN B 1 143 ? 14.188 16.125 20.094 1 97.06 143 ASN B N 1
ATOM 2681 C CA . ASN B 1 143 ? 14.508 17.484 19.703 1 97.06 143 ASN B CA 1
ATOM 2682 C C . ASN B 1 143 ? 15.211 17.531 18.344 1 97.06 143 ASN B C 1
ATOM 2684 O O . ASN B 1 143 ? 15.57 16.5 17.797 1 97.06 143 ASN B O 1
ATOM 2688 N N . ALA B 1 144 ? 15.305 18.688 17.828 1 97.88 144 ALA B N 1
ATOM 2689 C CA . ALA B 1 144 ? 15.805 18.875 16.469 1 97.88 144 ALA B CA 1
ATOM 2690 C C . ALA B 1 144 ? 17.25 18.406 16.344 1 97.88 144 ALA B C 1
ATOM 2692 O O . ALA B 1 144 ? 17.625 17.828 15.328 1 97.88 144 ALA B O 1
ATOM 2693 N N . ARG B 1 145 ? 18.062 18.641 17.406 1 98.19 145 ARG B N 1
ATOM 2694 C CA . ARG B 1 145 ? 19.469 18.266 17.375 1 98.19 145 ARG B CA 1
ATOM 2695 C C . ARG B 1 145 ? 19.625 16.75 17.312 1 98.19 145 ARG B C 1
ATOM 2697 O O . ARG B 1 145 ? 20.484 16.219 16.609 1 98.19 145 ARG B O 1
ATOM 2704 N N . LEU B 1 146 ? 18.797 16.078 18.094 1 98.38 146 LEU B N 1
ATOM 2705 C CA . LEU B 1 146 ? 18.844 14.625 18.125 1 98.38 146 LEU B CA 1
ATOM 2706 C C . LEU B 1 146 ? 18.406 14.039 16.781 1 98.38 146 LEU B C 1
ATOM 2708 O O . LEU B 1 146 ? 19.047 13.125 16.25 1 98.38 146 LEU B O 1
ATOM 2712 N N . MET B 1 147 ? 17.328 14.578 16.219 1 98.44 147 MET B N 1
ATOM 2713 C CA . MET B 1 147 ? 16.906 14.125 14.906 1 98.44 147 MET B CA 1
ATOM 2714 C C . MET B 1 147 ? 18 14.367 13.867 1 98.44 147 MET B C 1
ATOM 2716 O O . MET B 1 147 ? 18.266 13.5 13.031 1 98.44 147 MET B O 1
ATOM 2720 N N . ALA B 1 148 ? 18.562 15.57 13.906 1 98.62 148 ALA B N 1
ATOM 2721 C CA . ALA B 1 148 ? 19.609 15.945 12.961 1 98.62 148 ALA B CA 1
ATOM 2722 C C . ALA B 1 148 ? 20.75 14.945 12.992 1 98.62 148 ALA B C 1
ATOM 2724 O O . ALA B 1 148 ? 21.25 14.523 11.945 1 98.62 148 ALA B O 1
ATOM 2725 N N . ARG B 1 149 ? 21.109 14.586 14.133 1 98.44 149 ARG B N 1
ATOM 2726 C CA . ARG B 1 149 ? 22.203 13.633 14.312 1 98.44 149 ARG B CA 1
ATOM 2727 C C . ARG B 1 149 ? 21.812 12.25 13.805 1 98.44 149 ARG B C 1
ATOM 2729 O O . ARG B 1 149 ? 22.562 11.617 13.055 1 98.44 149 ARG B O 1
ATOM 2736 N N . GLU B 1 150 ? 20.625 11.805 14.195 1 97.56 150 GLU B N 1
ATOM 2737 C CA . GLU B 1 150 ? 20.172 10.461 13.828 1 97.56 150 GLU B CA 1
ATOM 2738 C C . GLU B 1 150 ? 19.953 10.344 12.328 1 97.56 150 GLU B C 1
ATOM 2740 O O . GLU B 1 150 ? 20.203 9.281 11.742 1 97.56 150 GLU B O 1
ATOM 2745 N N . GLN B 1 151 ? 19.547 11.43 11.75 1 97.81 151 GLN B N 1
ATOM 2746 C CA . GLN B 1 151 ? 19.219 11.391 10.328 1 97.81 151 GLN B CA 1
ATOM 2747 C C . GLN B 1 151 ? 20.359 11.945 9.484 1 97.81 151 GLN B C 1
ATOM 2749 O O . GLN B 1 151 ? 20.312 11.891 8.258 1 97.81 151 GLN B O 1
ATOM 2754 N N . GLU B 1 152 ? 21.328 12.422 10.125 1 97.38 152 GLU B N 1
ATOM 2755 C CA . GLU B 1 152 ? 22.484 13.008 9.453 1 97.38 152 GLU B CA 1
ATOM 2756 C C . GLU B 1 152 ? 22.062 14.148 8.531 1 97.38 152 GLU B C 1
ATOM 2758 O O . GLU B 1 152 ? 22.422 14.156 7.348 1 97.38 152 GLU B O 1
ATOM 2763 N N . ILE B 1 153 ? 21.25 15.047 9 1 98.5 153 ILE B N 1
ATOM 2764 C CA . ILE B 1 153 ? 20.828 16.25 8.289 1 98.5 153 ILE B 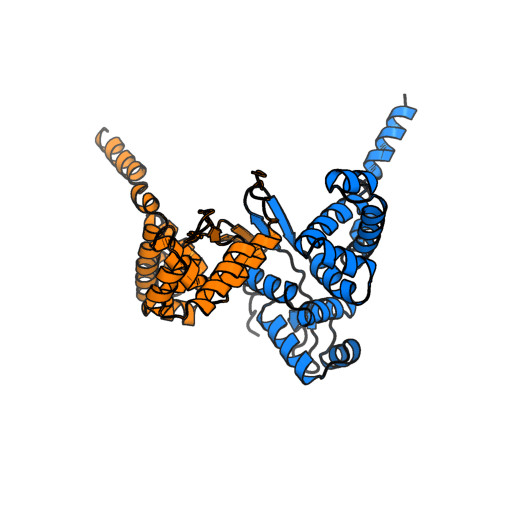CA 1
ATOM 2765 C C . ILE B 1 153 ? 21.188 17.484 9.109 1 98.5 153 ILE B C 1
ATOM 2767 O O . ILE B 1 153 ? 21.469 17.391 10.305 1 98.5 153 ILE B O 1
ATOM 2771 N N . PRO B 1 154 ? 21.266 18.656 8.438 1 98.62 154 PRO B N 1
ATOM 2772 C CA . PRO B 1 154 ? 21.547 19.875 9.195 1 98.62 154 PRO B CA 1
ATOM 2773 C C . PRO B 1 154 ? 20.5 20.156 10.273 1 98.62 154 PRO B C 1
ATOM 2775 O O . PRO B 1 154 ? 19.312 19.906 10.062 1 98.62 154 PRO B O 1
ATOM 2778 N N . VAL B 1 155 ? 20.953 20.719 11.375 1 98.56 155 VAL B N 1
ATOM 2779 C CA . VAL B 1 155 ? 20.078 21.016 12.5 1 98.56 155 VAL B CA 1
ATOM 2780 C C . VAL B 1 155 ? 18.953 21.953 12.055 1 98.56 155 VAL B C 1
ATOM 2782 O O . VAL B 1 155 ? 17.797 21.781 12.453 1 98.56 155 VAL B O 1
ATOM 2785 N N . LEU B 1 156 ? 19.219 22.844 11.188 1 98.62 156 LEU B N 1
ATOM 2786 C CA . LEU B 1 156 ? 18.234 23.797 10.703 1 98.62 156 LEU B CA 1
ATOM 2787 C C . LEU B 1 156 ? 17.125 23.078 9.93 1 98.62 156 LEU B C 1
ATOM 2789 O O . LEU B 1 156 ? 15.953 23.438 10.039 1 98.62 156 LEU B O 1
ATOM 2793 N N . GLU B 1 157 ? 17.531 22.109 9.117 1 98.69 157 GLU B N 1
ATOM 2794 C CA . GLU B 1 157 ? 16.547 21.328 8.375 1 98.69 157 GLU B CA 1
ATOM 2795 C C . GLU B 1 157 ? 15.656 20.516 9.312 1 98.69 157 GLU B C 1
ATOM 2797 O O . GLU B 1 157 ? 14.445 20.469 9.125 1 98.69 157 GLU B O 1
ATOM 2802 N N . ALA B 1 158 ? 16.281 19.906 10.312 1 98.81 158 ALA B N 1
ATOM 2803 C CA . ALA B 1 158 ? 15.523 19.141 11.305 1 98.81 158 ALA B CA 1
ATOM 2804 C C . ALA B 1 158 ? 14.547 20.047 12.055 1 98.81 158 ALA B C 1
ATOM 2806 O O . ALA B 1 158 ? 13.383 19.688 12.242 1 98.81 158 ALA B O 1
ATOM 2807 N N . GLU B 1 159 ? 14.977 21.203 12.484 1 98.69 159 GLU B N 1
ATOM 2808 C CA . GLU B 1 159 ? 14.125 22.141 13.203 1 98.69 159 GLU B CA 1
ATOM 2809 C C . GLU B 1 159 ? 12.93 22.578 12.359 1 98.69 159 GLU B C 1
ATOM 2811 O O . GLU B 1 159 ? 11.797 22.578 12.836 1 98.69 159 GLU B O 1
ATOM 2816 N N . THR B 1 160 ? 13.273 22.938 11.133 1 98.69 160 THR B N 1
ATOM 2817 C CA . THR B 1 160 ? 12.242 23.438 10.219 1 98.69 160 THR B CA 1
ATOM 2818 C C . THR B 1 160 ? 11.188 22.359 9.977 1 98.69 160 THR B C 1
ATOM 2820 O O . THR B 1 160 ? 9.984 22.641 10.062 1 98.69 160 THR B O 1
ATOM 2823 N N . ILE B 1 161 ? 11.633 21.125 9.664 1 98.81 161 ILE B N 1
ATOM 2824 C CA . ILE B 1 161 ? 10.68 20.094 9.297 1 98.81 161 ILE B CA 1
ATOM 2825 C C . ILE B 1 161 ? 9.891 19.656 10.531 1 98.81 161 ILE B C 1
ATOM 2827 O O . ILE B 1 161 ? 8.695 19.359 10.438 1 98.81 161 ILE B O 1
ATOM 2831 N N . LEU B 1 162 ? 10.516 19.578 11.711 1 98.75 162 LEU B N 1
ATOM 2832 C CA . LEU B 1 162 ? 9.797 19.234 12.93 1 98.75 162 LEU B CA 1
ATOM 2833 C C . LEU B 1 162 ? 8.703 20.266 13.227 1 98.75 162 LEU B C 1
ATOM 2835 O O . LEU B 1 162 ? 7.594 19.891 13.609 1 98.75 162 LEU B O 1
ATOM 2839 N N . GLN B 1 163 ? 9.023 21.547 13.031 1 98.44 163 GLN B N 1
ATOM 2840 C CA . GLN B 1 163 ? 8.039 22.594 13.273 1 98.44 163 GLN B CA 1
ATOM 2841 C C . GLN B 1 163 ? 6.867 22.484 12.297 1 98.44 163 GLN B C 1
ATOM 2843 O O . GLN B 1 163 ? 5.703 22.562 12.703 1 98.44 163 GLN B O 1
ATOM 2848 N N . GLU B 1 164 ? 7.211 22.281 10.969 1 98.75 164 GLU B N 1
ATOM 2849 C CA . GLU B 1 164 ? 6.164 22.141 9.961 1 98.75 164 GLU B CA 1
ATOM 2850 C C . GLU B 1 164 ? 5.273 20.938 10.25 1 98.75 164 GLU B C 1
ATOM 2852 O O . GLU B 1 164 ? 4.047 21.031 10.141 1 98.75 164 GLU B O 1
ATOM 2857 N N . LEU B 1 165 ? 5.844 19.812 10.625 1 98.88 165 LEU B N 1
ATOM 2858 C CA . LEU B 1 165 ? 5.086 18.578 10.82 1 98.88 165 LEU B CA 1
ATOM 2859 C C . LEU B 1 165 ? 4.363 18.594 12.156 1 98.88 165 LEU B C 1
ATOM 2861 O O . LEU B 1 165 ? 3.324 17.938 12.312 1 98.88 165 LEU B O 1
ATOM 2865 N N . ARG B 1 166 ? 4.93 19.312 13.148 1 98.06 166 ARG B N 1
ATOM 2866 C CA . ARG B 1 166 ? 4.191 19.547 14.383 1 98.06 166 ARG B CA 1
ATOM 2867 C C . ARG B 1 166 ? 2.836 20.172 14.102 1 98.06 166 ARG B C 1
ATOM 2869 O O . ARG B 1 166 ? 1.817 19.75 14.648 1 98.06 166 ARG B O 1
ATOM 2876 N N . ASP B 1 167 ? 2.865 21.188 13.266 1 97.25 167 ASP B N 1
ATOM 2877 C CA . ASP B 1 167 ? 1.627 21.891 12.93 1 97.25 167 ASP B CA 1
ATOM 2878 C C . ASP B 1 167 ? 0.629 20.938 12.266 1 97.25 167 ASP B C 1
ATOM 2880 O O . ASP B 1 167 ? -0.57 21 12.539 1 97.25 167 ASP B O 1
ATOM 2884 N N . VAL B 1 168 ? 1.106 20.094 11.398 1 98.31 168 VAL B N 1
ATOM 2885 C CA . VAL B 1 168 ? 0.266 19.109 10.734 1 98.31 168 VAL B CA 1
ATOM 2886 C C . VAL B 1 168 ? -0.345 18.172 11.766 1 98.31 168 VAL B C 1
ATOM 2888 O O . VAL B 1 168 ? -1.55 17.906 11.734 1 98.31 168 VAL B O 1
ATOM 2891 N N . LEU B 1 169 ? 0.496 17.672 12.672 1 98.25 169 LEU B N 1
ATOM 2892 C CA . LEU B 1 169 ? 0.061 16.688 13.656 1 98.25 169 LEU B CA 1
ATOM 2893 C C . LEU B 1 169 ? -0.991 17.297 14.586 1 98.25 169 LEU B C 1
ATOM 2895 O O . LEU B 1 169 ? -1.994 16.641 14.891 1 98.25 169 LEU B O 1
ATOM 2899 N N . ILE B 1 170 ? -0.803 18.484 14.945 1 96.5 170 ILE B N 1
ATOM 2900 C CA . ILE B 1 170 ? -1.721 19.141 15.867 1 96.5 170 ILE B CA 1
ATOM 2901 C C . ILE B 1 170 ? -3.045 19.438 15.164 1 96.5 170 ILE B C 1
ATOM 2903 O O . ILE B 1 170 ? -4.113 19.344 15.773 1 96.5 170 ILE B O 1
ATOM 2907 N N . GLU B 1 171 ? -2.896 19.797 13.898 1 94.5 171 GLU B N 1
ATOM 2908 C CA . GLU B 1 171 ? -4.102 20.031 13.109 1 94.5 171 GLU B CA 1
ATOM 2909 C C . GLU B 1 171 ? -4.953 18.766 13.016 1 94.5 171 GLU B C 1
ATOM 2911 O O . GLU B 1 171 ? -6.176 18.828 13.156 1 94.5 171 GLU B O 1
ATOM 2916 N N . VAL B 1 172 ? -4.336 17.625 12.805 1 96.19 172 VAL B N 1
ATOM 2917 C CA . VAL B 1 172 ? -5.035 16.375 12.578 1 96.19 172 VAL B CA 1
ATOM 2918 C C . VAL B 1 172 ? -5.488 15.789 13.922 1 96.19 172 VAL B C 1
ATOM 2920 O O . VAL B 1 172 ? -6.539 15.148 14 1 96.19 172 VAL B O 1
ATOM 2923 N N . ASP B 1 173 ? -4.668 16 14.891 1 94.19 173 ASP B N 1
ATOM 2924 C CA . ASP B 1 173 ? -4.938 15.508 16.234 1 94.19 173 ASP B CA 1
ATOM 2925 C C . ASP B 1 173 ? -4.609 16.562 17.281 1 94.19 173 ASP B C 1
ATOM 2927 O O . ASP B 1 173 ? -3.557 16.516 17.922 1 94.19 173 ASP B O 1
ATOM 2931 N N . PRO B 1 174 ? -5.48 17.344 17.656 1 91.25 174 PRO B N 1
ATOM 2932 C CA . PRO B 1 174 ? -5.211 18.453 18.578 1 91.25 174 PRO B CA 1
ATOM 2933 C C . PRO B 1 174 ? -4.848 17.953 19.984 1 91.25 174 PRO B C 1
ATOM 2935 O O . PRO B 1 174 ? -4.18 18.672 20.734 1 91.25 174 PRO B O 1
ATOM 2938 N N . GLU B 1 175 ? -5.258 16.766 20.328 1 90.56 175 GLU B N 1
ATOM 2939 C CA . GLU B 1 175 ? -5.016 16.234 21.656 1 90.56 175 GLU B CA 1
ATOM 2940 C C . GLU B 1 175 ? -3.564 15.797 21.828 1 90.56 175 GLU B C 1
ATOM 2942 O O . GLU B 1 175 ? -3.104 15.57 22.953 1 90.56 175 GLU B O 1
ATOM 2947 N N . LEU B 1 176 ? -2.928 15.75 20.797 1 89.69 176 LEU B N 1
ATOM 2948 C CA . LEU B 1 176 ? -1.535 15.32 20.844 1 89.69 176 LEU B CA 1
ATOM 2949 C C . LEU B 1 176 ? -0.681 16.312 21.625 1 89.69 176 LEU B C 1
ATOM 2951 O O . LEU B 1 176 ? 0.324 15.93 22.234 1 89.69 176 LEU B O 1
ATOM 2955 N N . GLU B 1 177 ? -0.966 17.516 21.594 1 76.19 177 GLU B N 1
ATOM 2956 C CA . GLU B 1 177 ? -0.187 18.547 22.281 1 76.19 177 GLU B CA 1
ATOM 2957 C C . GLU B 1 177 ? -0.423 18.516 23.781 1 76.19 177 GLU B C 1
ATOM 2959 O O . GLU B 1 177 ? 0.47 18.844 24.562 1 76.19 177 GLU B O 1
ATOM 2964 N N . GLU B 1 178 ? -1.556 18.281 24.234 1 67.69 178 GLU B N 1
ATOM 2965 C CA . GLU B 1 178 ? -1.927 18.359 25.641 1 67.69 178 GLU B CA 1
ATOM 2966 C C . GLU B 1 178 ? -1.201 17.297 26.469 1 67.69 178 GLU B C 1
ATOM 2968 O O . GLU B 1 178 ? -1.046 17.453 27.672 1 67.69 178 GLU B O 1
ATOM 2973 N N . SER B 1 179 ? -0.852 16.219 26.016 1 56.72 179 SER B N 1
ATOM 2974 C CA . SER B 1 179 ? -0.296 15.141 26.828 1 56.72 179 SER B CA 1
ATOM 2975 C C . SER B 1 179 ? 1.189 15.367 27.094 1 56.72 179 SER B C 1
ATOM 2977 O O . SER B 1 179 ? 2.029 14.586 26.625 1 56.72 179 SER B O 1
ATOM 2979 N N . PRO B 1 180 ? 1.525 16.594 27.078 1 51.66 180 PRO B N 1
ATOM 2980 C CA . PRO B 1 180 ? 2.949 16.641 27.422 1 51.66 180 PRO B CA 1
ATOM 2981 C C . PRO B 1 180 ? 3.277 15.898 28.719 1 51.66 180 PRO B C 1
ATOM 2983 O O . PRO B 1 180 ? 2.422 15.781 29.594 1 51.66 180 PRO B O 1
ATOM 2986 N N . ASN B 1 181 ? 3.908 14.812 28.609 1 45.97 181 ASN B N 1
ATOM 2987 C CA . ASN B 1 181 ? 4.324 14.195 29.875 1 45.97 181 ASN B CA 1
ATOM 2988 C C . ASN B 1 181 ? 4.836 15.234 30.859 1 45.97 181 ASN B C 1
ATOM 2990 O O . ASN B 1 181 ? 6.043 15.438 30.984 1 45.97 181 ASN B O 1
ATOM 2994 N N . ILE B 1 182 ? 4.367 16.375 30.922 1 40.66 182 ILE B N 1
ATOM 2995 C CA . ILE B 1 182 ? 4.793 17.281 31.969 1 40.66 182 ILE B CA 1
ATOM 2996 C C . ILE B 1 182 ? 4.574 16.625 33.344 1 40.66 182 ILE B C 1
ATOM 2998 O O . ILE B 1 182 ? 5.141 17.062 34.344 1 40.66 182 ILE B O 1
ATOM 3002 N N . ASP B 1 183 ? 3.588 15.828 33.469 1 40.31 183 ASP B N 1
ATOM 3003 C CA . ASP B 1 183 ? 3.375 15.258 34.781 1 40.31 183 ASP B CA 1
ATOM 3004 C C . ASP B 1 183 ? 4.574 14.422 35.219 1 40.31 183 ASP B C 1
ATOM 3006 O O . ASP B 1 183 ? 4.793 14.211 36.438 1 40.31 183 ASP B O 1
ATOM 3010 N N . GLU B 1 184 ? 5.242 13.789 34.312 1 40.56 184 GLU B N 1
ATOM 3011 C CA . GLU B 1 184 ? 6.328 12.984 34.875 1 40.56 184 GLU B CA 1
ATOM 3012 C C . GLU B 1 184 ? 7.52 13.867 35.25 1 40.56 184 GLU B C 1
ATOM 3014 O O . GLU B 1 184 ? 8.312 13.492 36.125 1 40.56 184 GLU B O 1
ATOM 3019 N N . LEU B 1 185 ? 7.664 15.039 34.625 1 37.72 185 LEU B N 1
ATOM 3020 C CA . LEU B 1 185 ? 8.82 15.844 35 1 37.72 185 LEU B CA 1
ATOM 3021 C C . LEU B 1 185 ? 8.523 16.625 36.281 1 37.72 185 LEU B C 1
ATOM 3023 O O . LEU B 1 185 ? 9.406 16.812 37.125 1 37.72 185 LEU B O 1
ATOM 3027 N N . ASP B 1 186 ? 7.332 17.109 36.469 1 39.75 186 ASP B N 1
ATOM 3028 C CA . ASP B 1 186 ? 7.047 17.859 37.688 1 39.75 186 ASP B CA 1
ATOM 3029 C C . ASP B 1 186 ? 6.977 16.953 38.906 1 39.75 186 ASP B C 1
ATOM 3031 O O . ASP B 1 186 ? 7.137 17.406 40.031 1 39.75 186 ASP B O 1
ATOM 3035 N N . ALA B 1 187 ? 6.547 15.742 38.75 1 42.59 187 ALA B N 1
ATOM 3036 C CA . ALA B 1 187 ? 6.508 14.859 39.906 1 42.59 187 ALA B CA 1
ATOM 3037 C C . ALA B 1 187 ? 7.918 14.57 40.438 1 42.59 187 ALA B C 1
ATOM 3039 O O . ALA B 1 187 ? 8.102 14.25 41.625 1 42.59 187 ALA B O 1
ATOM 3040 N N . VAL B 1 188 ? 8.906 14.617 39.625 1 43.03 188 VAL B N 1
ATOM 3041 C CA . VAL B 1 188 ? 10.258 14.352 40.125 1 43.03 188 VAL B CA 1
ATOM 3042 C C . VAL B 1 188 ? 10.781 15.562 40.875 1 43.03 188 VAL B C 1
ATOM 3044 O O . VAL B 1 188 ? 11.547 15.422 41.844 1 43.03 188 VAL B O 1
ATOM 3047 N N . VAL B 1 189 ? 10.406 16.734 40.531 1 43.28 189 VAL B N 1
ATOM 3048 C CA . VAL B 1 189 ? 10.93 17.906 41.219 1 43.28 189 VAL B CA 1
ATOM 3049 C C . VAL B 1 189 ? 10.227 18.078 42.562 1 43.28 189 VAL B C 1
ATOM 3051 O O . VAL B 1 189 ? 10.836 18.5 43.562 1 43.28 189 VAL B O 1
ATOM 3054 N N . ASP B 1 190 ? 8.961 17.781 42.656 1 44 190 ASP B N 1
ATOM 3055 C CA . ASP B 1 190 ? 8.258 17.953 43.938 1 44 190 ASP B CA 1
ATOM 3056 C C . ASP B 1 190 ? 8.711 16.906 44.938 1 44 190 ASP B C 1
ATOM 3058 O O . ASP B 1 190 ? 8.773 17.188 46.156 1 44 190 ASP B O 1
ATOM 3062 N N . GLU B 1 191 ? 9.023 15.688 44.5 1 42.41 191 GLU B N 1
ATOM 3063 C CA . GLU B 1 191 ? 9.469 14.672 45.438 1 42.41 191 GLU B CA 1
ATOM 3064 C C . GLU B 1 191 ? 10.828 15.023 46.031 1 42.41 191 GLU B C 1
ATOM 3066 O O . GLU B 1 191 ? 11.18 14.562 47.125 1 42.41 191 GLU B O 1
ATOM 3071 N N . ARG B 1 192 ? 11.578 15.703 45.25 1 44.28 192 ARG B N 1
ATOM 3072 C CA . ARG B 1 192 ? 12.898 16.031 45.781 1 44.28 192 ARG B CA 1
ATOM 3073 C C . ARG B 1 192 ? 12.82 17.219 46.75 1 44.28 192 ARG B C 1
ATOM 3075 O O . ARG B 1 192 ? 13.781 17.516 47.438 1 44.28 192 ARG B O 1
ATOM 3082 N N . ARG B 1 193 ? 11.875 18.141 46.594 1 40.31 193 ARG B N 1
ATOM 3083 C CA . ARG B 1 193 ? 11.797 19.266 47.5 1 40.31 193 ARG B CA 1
ATOM 3084 C C . ARG B 1 193 ? 11.273 18.812 48.875 1 40.31 193 ARG B C 1
ATOM 3086 O O . ARG B 1 193 ? 11.523 19.453 49.875 1 40.31 193 ARG B O 1
ATOM 3093 N N . GLN B 1 194 ? 10.438 17.781 48.812 1 40.59 194 GLN B N 1
ATOM 3094 C CA . GLN B 1 194 ? 9.906 17.438 50.125 1 40.59 194 GLN B CA 1
ATOM 3095 C C . GLN B 1 194 ? 10.93 16.641 50.938 1 40.59 194 GLN B C 1
ATOM 3097 O O . GLN B 1 194 ? 10.695 16.328 52.094 1 40.59 194 GLN B O 1
ATOM 3102 N N . GLU B 1 195 ? 12.094 16.281 50.281 1 33.03 195 GLU B N 1
ATOM 3103 C CA . GLU B 1 195 ? 13.086 15.805 51.25 1 33.03 195 GLU B CA 1
ATOM 3104 C C . GLU B 1 195 ? 13.984 16.938 51.719 1 33.03 195 GLU B C 1
ATOM 3106 O O . GLU B 1 195 ? 14.297 17.859 50.969 1 33.03 195 GLU B O 1
#

Foldseek 3Di:
DPCPPPPPDDLVLLVVLVVVQLVDLVNLQLLLVLAVVPWDFLVVSCVVVVHDSVVSVVSVVVCCVSPQKHFDDPDPPTTIHGDFRWHWDDDPHDIAIDTNLLSNLSNCLVVDVLSVVQCVVQNSVSLSVLLVQLLCVLLVNHDLVRCCVVVVHDSVNSRSSSVVSVVSCCVNPVVSNVPNVVVVVVVVVVVVVVD/DPCPPPPPDDLVLLVVLVVVQLVDLVNLQLLLVLAVVPWDFLVVSCVVVVHDSVVSVVSVVVCCVSPQKHFDDPDPPTTIHGDFRWHWDDDPPDIAIDTNLLSNLSNCLVVDVLSVVQCVVQNSVSLSVLLVQLLCVLLVNHDLVRCCVVVVHDSVNSRSSSVVSVVSCCSNPVVSNVPNVPVVVVVVVVVVVVD

pLDDT: mean 90.12, std 19.52, range [19.72, 98.94]

Sequence (390 aa):
MSDIAARRSHPLDAMLAISDVVTNQRYVRIYARVLALDTPTVEELSEELDSSTTTIYEDVKHLVESGILARVTDTQPHRYQAQQVDLRVQAGDETYRITPALFVALARSETNENLQLYLDRHGTSGLATGLEYARDYVQGRMNARLMAREQEIPVLEAETILQELRDVLIEVDPELEESPNIDELDAVVDERRQEMSDIAARRSHPLDAMLAISDVVTNQRYVRIYARVLALDTPTVEELSEELDSSTTTIYEDVKHLVESGILARVTDTQPHRYQAQQVDLRVQAGDETYRITPALFVALARSETNENLQLYLDRHGTSGLATGLEYARDYVQGRMNARLMAREQEIPVLEAETILQELRDVLIEVDPELEESPNIDELDAVVDERRQE